Protein AF-0000000072476142 (afdb_homodimer)

Structure (mmCIF, N/CA/C/O backbone):
data_AF-0000000072476142-model_v1
#
loop_
_entity.id
_entity.type
_entity.pdbx_description
1 polymer '3-deoxy-7-phosphoheptulonate synthase'
#
loop_
_atom_site.group_PDB
_atom_site.id
_atom_site.type_symbol
_atom_site.label_atom_id
_atom_site.label_alt_id
_atom_site.label_comp_id
_atom_site.label_asym_id
_atom_site.label_entity_id
_atom_site.label_seq_id
_atom_site.pdbx_PDB_ins_code
_atom_site.Cartn_x
_atom_site.Cartn_y
_atom_site.Cartn_z
_atom_site.occupancy
_atom_site.B_iso_or_equiv
_atom_site.auth_seq_id
_atom_site.auth_comp_id
_atom_site.auth_asym_id
_atom_site.auth_atom_id
_atom_site.pdbx_PDB_model_num
ATOM 1 N N . MET A 1 1 ? 21.031 56.562 -2.588 1 21.11 1 MET A N 1
ATOM 2 C CA . MET A 1 1 ? 21.312 56.844 -3.994 1 21.11 1 MET A CA 1
ATOM 3 C C . MET A 1 1 ? 21.703 55.562 -4.73 1 21.11 1 MET A C 1
ATOM 5 O O . MET A 1 1 ? 22.359 55.625 -5.773 1 21.11 1 MET A O 1
ATOM 9 N N . VAL A 1 2 ? 21.562 54.344 -4.113 1 17.23 2 VAL A N 1
ATOM 10 C CA . VAL A 1 2 ? 22.25 53.094 -4.242 1 17.23 2 VAL A CA 1
ATOM 11 C C . VAL A 1 2 ? 21.984 52.5 -5.625 1 17.23 2 VAL A C 1
ATOM 13 O O . VAL A 1 2 ? 21 52.844 -6.285 1 17.23 2 VAL A O 1
ATOM 16 N N . LYS A 1 3 ? 22.531 51.188 -5.73 1 20.62 3 LYS A N 1
ATOM 17 C CA . LYS A 1 3 ? 23.219 50.406 -6.758 1 20.62 3 LYS A CA 1
ATOM 18 C C . LYS A 1 3 ? 22.266 50.031 -7.895 1 20.62 3 LYS A C 1
ATOM 20 O O . LYS A 1 3 ? 21.203 49.438 -7.656 1 20.62 3 LYS A O 1
ATOM 25 N N . SER A 1 4 ? 22.453 50.562 -9.047 1 17.92 4 SER A N 1
ATOM 26 C CA . SER A 1 4 ? 22.031 50.719 -10.438 1 17.92 4 SER A CA 1
ATOM 27 C C . SER A 1 4 ? 21.797 49.344 -11.094 1 17.92 4 SER A C 1
ATOM 29 O O . SER A 1 4 ? 20.797 49.156 -11.781 1 17.92 4 SER A O 1
ATOM 31 N N . THR A 1 5 ? 22.875 48.5 -11.141 1 20.36 5 THR A N 1
ATOM 32 C CA . THR A 1 5 ? 23.391 48.094 -12.453 1 20.36 5 THR A CA 1
ATOM 33 C C . THR A 1 5 ? 22.703 46.844 -12.938 1 20.36 5 THR A C 1
ATOM 35 O O . THR A 1 5 ? 22.984 45.75 -12.445 1 20.36 5 THR A O 1
ATOM 38 N N . ASN A 1 6 ? 21.375 46.75 -13.195 1 20.69 6 ASN A N 1
ATOM 39 C CA . ASN A 1 6 ? 20.375 45.719 -13.555 1 20.69 6 ASN A CA 1
ATOM 40 C C . ASN A 1 6 ? 20.75 45.031 -14.859 1 20.69 6 ASN A C 1
ATOM 42 O O . ASN A 1 6 ? 20.109 45.25 -15.891 1 20.69 6 ASN A O 1
ATOM 46 N N . GLN A 1 7 ? 22.25 45 -15.18 1 18.7 7 GLN A N 1
ATOM 47 C CA . GLN A 1 7 ? 22.641 44.844 -16.578 1 18.7 7 GLN A CA 1
ATOM 48 C C . GLN A 1 7 ? 21.984 43.625 -17.203 1 18.7 7 GLN A C 1
ATOM 50 O O . GLN A 1 7 ? 21.531 42.719 -16.484 1 18.7 7 GLN A O 1
ATOM 55 N N . SER A 1 8 ? 22.25 43.312 -18.594 1 19.27 8 SER A N 1
ATOM 56 C CA . SER A 1 8 ? 21.797 42.969 -19.953 1 19.27 8 SER A CA 1
ATOM 57 C C . SER A 1 8 ? 21.922 41.5 -20.234 1 19.27 8 SER A C 1
ATOM 59 O O . SER A 1 8 ? 21.812 41.062 -21.375 1 19.27 8 SER A O 1
ATOM 61 N N . LEU A 1 9 ? 22 40.562 -19.172 1 18.92 9 LEU A N 1
ATOM 62 C CA . LEU A 1 9 ? 22.562 39.25 -19.516 1 18.92 9 LEU A CA 1
ATOM 63 C C . LEU A 1 9 ? 21.734 38.562 -20.578 1 18.92 9 LEU A C 1
ATOM 65 O O . LEU A 1 9 ? 20.688 38 -20.281 1 18.92 9 LEU A O 1
ATOM 69 N N . SER A 1 10 ? 21.516 39.281 -21.781 1 17.73 10 SER A N 1
ATOM 70 C CA . SER A 1 10 ? 20.688 38.969 -22.953 1 17.73 10 SER A CA 1
ATOM 71 C C . SER A 1 10 ? 20.922 37.531 -23.422 1 17.73 10 SER A C 1
ATOM 73 O O . SER A 1 10 ? 19.953 36.781 -23.672 1 17.73 10 SER A O 1
ATOM 75 N N . SER A 1 11 ? 22.156 37.188 -23.984 1 17.83 11 SER A N 1
ATOM 76 C CA . SER A 1 11 ? 22.266 36.844 -25.391 1 17.83 11 SER A CA 1
ATOM 77 C C . SER A 1 11 ? 22 35.375 -25.625 1 17.83 11 SER A C 1
ATOM 79 O O . SER A 1 11 ? 21.797 34.938 -26.766 1 17.83 11 SER A O 1
ATOM 81 N N . LEU A 1 12 ? 22.344 34.438 -24.703 1 18.23 12 LEU A N 1
ATOM 82 C CA . LEU A 1 12 ? 23.062 33.281 -25.266 1 18.23 12 LEU A CA 1
ATOM 83 C C . LEU A 1 12 ? 22.094 32.344 -25.984 1 18.23 12 LEU A C 1
ATOM 85 O O . LEU A 1 12 ? 21.812 31.25 -25.484 1 18.23 12 LEU A O 1
ATOM 89 N N . TYR A 1 13 ? 20.875 32.781 -26.438 1 18.17 13 TYR A N 1
ATOM 90 C CA . TYR A 1 13 ? 19.828 31.828 -26.781 1 18.17 13 TYR A CA 1
ATOM 91 C C . TYR A 1 13 ? 20.25 30.953 -27.953 1 18.17 13 TYR A C 1
ATOM 93 O O . TYR A 1 13 ? 19.5 30.062 -28.359 1 18.17 13 TYR A O 1
ATOM 101 N N . SER A 1 14 ? 21.406 31.328 -28.703 1 17.64 14 SER A N 1
ATOM 102 C CA . SER A 1 14 ? 21.234 31.203 -30.141 1 17.64 14 SER A CA 1
ATOM 103 C C . SER A 1 14 ? 21.156 29.734 -30.562 1 17.64 14 SER A C 1
ATOM 105 O O . SER A 1 14 ? 22.062 29.219 -31.203 1 17.64 14 SER A O 1
ATOM 107 N N . LEU A 1 15 ? 21.078 28.703 -29.734 1 17.62 15 LEU A N 1
ATOM 108 C CA . LEU A 1 15 ? 21.547 27.438 -30.266 1 17.62 15 LEU A CA 1
ATOM 109 C C . LEU A 1 15 ? 20.672 26.969 -31.438 1 17.62 15 LEU A C 1
ATOM 111 O O . LEU A 1 15 ? 19.891 26.047 -31.297 1 17.62 15 LEU A O 1
ATOM 115 N N . ALA A 1 16 ? 19.984 27.875 -32.125 1 16.78 16 ALA A N 1
ATOM 116 C CA . ALA A 1 16 ? 18.781 27.5 -32.906 1 16.78 16 ALA A CA 1
ATOM 117 C C . ALA A 1 16 ? 19.109 26.484 -33.969 1 16.78 16 ALA A C 1
ATOM 119 O O . ALA A 1 16 ? 18.359 25.516 -34.156 1 16.78 16 ALA A O 1
ATOM 120 N N . THR A 1 17 ? 20.078 26.797 -34.938 1 16.45 17 THR A N 1
ATOM 121 C CA . THR A 1 17 ? 19.656 26.875 -36.312 1 16.45 17 THR A CA 1
ATOM 122 C C . THR A 1 17 ? 19.484 25.469 -36.906 1 16.45 17 THR A C 1
ATOM 124 O O . THR A 1 17 ? 20 24.5 -36.375 1 16.45 17 THR A O 1
ATOM 127 N N . LEU A 1 18 ? 19.234 25.344 -38.344 1 17.38 18 LEU A N 1
ATOM 128 C CA . LEU A 1 18 ? 18.516 25.047 -39.562 1 17.38 18 LEU A CA 1
ATOM 129 C C . LEU A 1 18 ? 19.188 23.922 -40.344 1 17.38 18 LEU A C 1
ATOM 131 O O . LEU A 1 18 ? 20.188 24.156 -41.031 1 17.38 18 LEU A O 1
ATOM 135 N N . GLY A 1 19 ? 19.828 22.844 -39.688 1 17.11 19 GLY A N 1
ATOM 136 C CA . GLY A 1 19 ? 20.703 22.078 -40.531 1 17.11 19 GLY A CA 1
ATOM 137 C C . GLY A 1 19 ? 20.047 21.641 -41.844 1 17.11 19 GLY A C 1
ATOM 138 O O . GLY A 1 19 ? 18.891 21.188 -41.844 1 17.11 19 GLY A O 1
ATOM 139 N N . SER A 1 20 ? 20.391 22.234 -42.969 1 16.81 20 SER A N 1
ATOM 140 C CA . SER A 1 20 ? 20.109 22.203 -44.406 1 16.81 20 SER A CA 1
ATOM 141 C C . SER A 1 20 ? 20.188 20.781 -44.938 1 16.81 20 SER A C 1
ATOM 143 O O . SER A 1 20 ? 21.156 20.062 -44.688 1 16.81 20 SER A O 1
ATOM 145 N N . THR A 1 21 ? 19.031 20.125 -45.219 1 18.25 21 THR A N 1
ATOM 146 C CA . THR A 1 21 ? 18.578 18.875 -45.844 1 18.25 21 THR A CA 1
ATOM 147 C C . THR A 1 21 ? 19.172 18.719 -47.25 1 18.25 21 THR A C 1
ATOM 149 O O . THR A 1 21 ? 18.438 18.5 -48.219 1 18.25 21 THR A O 1
ATOM 152 N N . THR A 1 22 ? 20.359 19.297 -47.5 1 16.27 22 THR A N 1
ATOM 153 C CA . THR A 1 22 ? 20.578 19.375 -48.969 1 16.27 22 THR A CA 1
ATOM 154 C C . THR A 1 22 ? 20.391 18.016 -49.594 1 16.27 22 THR A C 1
ATOM 156 O O . THR A 1 22 ? 20.484 16.984 -48.938 1 16.27 22 THR A O 1
ATOM 159 N N . HIS A 1 23 ? 20.531 17.984 -51 1 16.94 23 HIS A N 1
ATOM 160 C CA . HIS A 1 23 ? 20.156 17.531 -52.344 1 16.94 23 HIS A CA 1
ATOM 161 C C . HIS A 1 23 ? 20.875 16.234 -52.719 1 16.94 23 HIS A C 1
ATOM 163 O O . HIS A 1 23 ? 22.078 16.25 -52.938 1 16.94 23 HIS A O 1
ATOM 169 N N . LEU A 1 24 ? 20.578 15.18 -51.906 1 16.56 24 LEU A N 1
ATOM 170 C CA . LEU A 1 24 ? 21.125 13.891 -52.312 1 16.56 24 LEU A CA 1
ATOM 171 C C . LEU A 1 24 ? 20.859 13.625 -53.781 1 16.56 24 LEU A C 1
ATOM 173 O O . LEU A 1 24 ? 19.719 13.367 -54.188 1 16.56 24 LEU A O 1
ATOM 177 N N . SER A 1 25 ? 21.578 14.289 -54.625 1 15.26 25 SER A N 1
ATOM 178 C CA . SER A 1 25 ? 21.422 14.297 -56.062 1 15.26 25 SER A CA 1
ATOM 179 C C . SER A 1 25 ? 21.406 12.875 -56.625 1 15.26 25 SER A C 1
ATOM 181 O O . SER A 1 25 ? 21.625 11.914 -55.906 1 15.26 25 SER A O 1
ATOM 183 N N . THR A 1 26 ? 22.266 12.609 -57.594 1 15.45 26 THR A N 1
ATOM 184 C CA . THR A 1 26 ? 22.031 12.445 -59.031 1 15.45 26 THR A CA 1
ATOM 185 C C . THR A 1 26 ? 22.062 10.969 -59.438 1 15.45 26 THR A C 1
ATOM 187 O O . THR A 1 26 ? 21.234 10.516 -60.219 1 15.45 26 THR A O 1
ATOM 190 N N . VAL A 1 27 ? 23.234 10.227 -59.188 1 16.55 27 VAL A N 1
ATOM 191 C CA . VAL A 1 27 ? 23.891 9.688 -60.406 1 16.55 27 VAL A CA 1
ATOM 192 C C . VAL A 1 27 ? 23.219 8.375 -60.812 1 16.55 27 VAL A C 1
ATOM 194 O O . VAL A 1 27 ? 23.141 7.441 -60 1 16.55 27 VAL A O 1
ATOM 197 N N . GLY A 1 28 ? 22.5 8.305 -61.969 1 15.78 28 GLY A N 1
ATOM 198 C CA . GLY A 1 28 ? 21.5 7.59 -62.75 1 15.78 28 GLY A CA 1
ATOM 199 C C . GLY A 1 28 ? 21.969 6.215 -63.188 1 15.78 28 GLY A C 1
ATOM 200 O O . GLY A 1 28 ? 21.156 5.359 -63.531 1 15.78 28 GLY A O 1
ATOM 201 N N . SER A 1 29 ? 23.328 6.027 -63.531 1 16.45 29 SER A N 1
ATOM 202 C CA . SER A 1 29 ? 23.422 5.473 -64.875 1 16.45 29 SER A CA 1
ATOM 203 C C . SER A 1 29 ? 22.922 4.031 -64.938 1 16.45 29 SER A C 1
ATOM 205 O O . SER A 1 29 ? 23.031 3.301 -63.938 1 16.45 29 SER A O 1
ATOM 207 N N . LYS A 1 30 ? 22.172 3.672 -66.125 1 17.33 30 LYS A N 1
ATOM 208 C CA . LYS A 1 30 ? 21.375 2.662 -66.812 1 17.33 30 LYS A CA 1
ATOM 209 C C . LYS A 1 30 ? 22.203 1.416 -67.062 1 17.33 30 LYS A C 1
ATOM 211 O O . LYS A 1 30 ? 22.672 1.229 -68.188 1 17.33 30 LYS A O 1
ATOM 216 N N . LEU A 1 31 ? 23.172 1.104 -66.188 1 16.36 31 LEU A N 1
ATOM 217 C CA . LEU A 1 31 ? 23.984 0.106 -66.875 1 16.36 31 LEU A CA 1
ATOM 218 C C . LEU A 1 31 ? 23.125 -1.038 -67.375 1 16.36 31 LEU A C 1
ATOM 220 O O . LEU A 1 31 ? 22.375 -1.65 -66.625 1 16.36 31 LEU A O 1
ATOM 224 N N . ASP A 1 32 ? 23.172 -1.287 -68.75 1 16.28 32 ASP A N 1
ATOM 225 C CA . ASP A 1 32 ? 22.5 -1.894 -69.875 1 16.28 32 ASP A CA 1
ATOM 226 C C . ASP A 1 32 ? 22.312 -3.393 -69.688 1 16.28 32 ASP A C 1
ATOM 228 O O . ASP A 1 32 ? 22.781 -3.957 -68.688 1 16.28 32 ASP A O 1
ATOM 232 N N . ARG A 1 33 ? 22.859 -4.191 -70.75 1 17.17 33 ARG A N 1
ATOM 233 C CA . ARG A 1 33 ? 22.203 -5.012 -71.75 1 17.17 33 ARG A CA 1
ATOM 234 C C . ARG A 1 33 ? 22.109 -6.465 -71.312 1 17.17 33 ARG A C 1
ATOM 236 O O . ARG A 1 33 ? 21.078 -7.109 -71.5 1 17.17 33 ARG A O 1
ATOM 243 N N . ILE A 1 34 ? 23.312 -7.152 -71 1 18.33 34 ILE A N 1
ATOM 244 C CA . ILE A 1 34 ? 23.562 -8.266 -71.938 1 18.33 34 ILE A CA 1
ATOM 245 C C . ILE A 1 34 ? 22.734 -9.477 -71.5 1 18.33 34 ILE A C 1
ATOM 247 O O . ILE A 1 34 ? 22.609 -9.766 -70.312 1 18.33 34 ILE A O 1
ATOM 251 N N . SER A 1 35 ? 22.234 -10.32 -72.562 1 18.08 35 SER A N 1
ATOM 252 C CA . SER A 1 35 ? 21.156 -11.203 -73 1 18.08 35 SER A CA 1
ATOM 253 C C . SER A 1 35 ? 21.312 -12.594 -72.375 1 18.08 35 SER A C 1
ATOM 255 O O . SER A 1 35 ? 20.391 -13.414 -72.438 1 18.08 35 SER A O 1
ATOM 257 N N . ASP A 1 36 ? 22.531 -13.016 -71.938 1 20.23 36 ASP A N 1
ATOM 258 C CA . ASP A 1 36 ? 22.75 -14.375 -72.375 1 20.23 36 ASP A CA 1
ATOM 259 C C . ASP A 1 36 ? 21.688 -15.336 -71.875 1 20.23 36 ASP A C 1
ATOM 261 O O . ASP A 1 36 ? 21.234 -15.188 -70.75 1 20.23 36 ASP A O 1
ATOM 265 N N . SER A 1 37 ? 21.188 -16.188 -72.75 1 20.22 37 SER A N 1
ATOM 266 C CA . SER A 1 37 ? 20.062 -17.078 -73.062 1 20.22 37 SER A CA 1
ATOM 267 C C . SER A 1 37 ? 20.031 -18.234 -72.062 1 20.22 37 SER A C 1
ATOM 269 O O . SER A 1 37 ? 18.953 -18.688 -71.625 1 20.22 37 SER A O 1
ATOM 271 N N . ASP A 1 38 ? 21.219 -18.875 -71.938 1 20.67 38 ASP A N 1
ATOM 272 C CA . ASP A 1 38 ? 21.109 -20.328 -72.188 1 20.67 38 ASP A CA 1
ATOM 273 C C . ASP A 1 38 ? 20.391 -21.016 -71.062 1 20.67 38 ASP A C 1
ATOM 275 O O . ASP A 1 38 ? 19.625 -21.953 -71.25 1 20.67 38 ASP A O 1
ATOM 279 N N . GLY A 1 39 ? 21.078 -21.016 -69.875 1 21.44 39 GLY A N 1
ATOM 280 C CA . GLY A 1 39 ? 21.234 -22.266 -69.188 1 21.44 39 GLY A CA 1
ATOM 281 C C . GLY A 1 39 ? 20 -22.672 -68.375 1 21.44 39 GLY A C 1
ATOM 282 O O . GLY A 1 39 ? 19.719 -22.094 -67.375 1 21.44 39 GLY A O 1
ATOM 283 N N . GLU A 1 40 ? 18.922 -22.984 -69.188 1 23.48 40 GLU A N 1
ATOM 284 C CA . GLU A 1 40 ? 17.609 -23.25 -68.562 1 23.48 40 GLU A CA 1
ATOM 285 C C . GLU A 1 40 ? 17.672 -24.375 -67.562 1 23.48 40 GLU A C 1
ATOM 287 O O . GLU A 1 40 ? 16.844 -24.438 -66.625 1 23.48 40 GLU A O 1
ATOM 292 N N . GLU A 1 41 ? 18.406 -25.453 -68 1 23.92 41 GLU A N 1
ATOM 293 C CA . GLU A 1 41 ? 17.766 -26.734 -67.75 1 23.92 41 GLU A CA 1
ATOM 294 C C . GLU A 1 41 ? 17.766 -27.062 -66.25 1 23.92 41 GLU A C 1
ATOM 296 O O . GLU A 1 41 ? 17 -27.922 -65.812 1 23.92 41 GLU A O 1
ATOM 301 N N . GLU A 1 42 ? 18.938 -26.719 -65.688 1 23.34 42 GLU A N 1
ATOM 302 C CA . GLU A 1 42 ? 19.297 -27.656 -64.625 1 23.34 42 GLU A CA 1
ATOM 303 C C . GLU A 1 42 ? 18.312 -27.547 -63.438 1 23.34 42 GLU A C 1
ATOM 305 O O . GLU A 1 42 ? 18.391 -28.328 -62.5 1 23.34 42 GLU A O 1
ATOM 310 N N . ASP A 1 43 ? 17.578 -26.438 -63.375 1 23.34 43 ASP A N 1
ATOM 311 C CA . ASP A 1 43 ? 17.281 -26.172 -62 1 23.34 43 ASP A CA 1
ATOM 312 C C . ASP A 1 43 ? 16.156 -27.078 -61.469 1 23.34 43 ASP A C 1
ATOM 314 O O . ASP A 1 43 ? 15.57 -26.828 -60.438 1 23.34 43 ASP A O 1
ATOM 318 N N . ALA A 1 44 ? 15.758 -27.969 -62.375 1 24.8 44 ALA A N 1
ATOM 319 C CA . ALA A 1 44 ? 14.516 -28.609 -61.938 1 24.8 44 ALA A CA 1
ATOM 320 C C . ALA A 1 44 ? 14.719 -29.375 -60.625 1 24.8 44 ALA A C 1
ATOM 322 O O . ALA A 1 44 ? 13.789 -29.484 -59.812 1 24.8 44 ALA A O 1
ATOM 323 N N . TYR A 1 45 ? 15.836 -30.188 -60.656 1 24.45 45 TYR A N 1
ATOM 324 C CA . TYR A 1 45 ? 15.875 -31.297 -59.688 1 24.45 45 TYR A CA 1
ATOM 325 C C . TYR A 1 45 ? 15.867 -30.766 -58.25 1 24.45 45 TYR A C 1
ATOM 327 O O . TYR A 1 45 ? 15.711 -31.547 -57.312 1 24.45 45 TYR A O 1
ATOM 335 N N . GLU A 1 46 ? 16.531 -29.594 -58.094 1 24.42 46 GLU A N 1
ATOM 336 C CA . GLU A 1 46 ? 16.844 -29.312 -56.688 1 24.42 46 GLU A CA 1
ATOM 337 C C . GLU A 1 46 ? 15.586 -29.062 -55.875 1 24.42 46 GLU A C 1
ATOM 339 O O . GLU A 1 46 ? 15.656 -28.703 -54.688 1 24.42 46 GLU A O 1
ATOM 344 N N . GLU A 1 47 ? 14.469 -29.016 -56.438 1 26.97 47 GLU A N 1
ATOM 345 C CA . GLU A 1 47 ? 13.297 -28.641 -55.656 1 26.97 47 GLU A CA 1
ATOM 346 C C . GLU A 1 47 ? 13.008 -29.656 -54.562 1 26.97 47 GLU A C 1
ATOM 348 O O . GLU A 1 47 ? 12.266 -29.375 -53.625 1 26.97 47 GLU A O 1
ATOM 353 N N . LEU A 1 48 ? 13.148 -30.922 -54.844 1 26.12 48 LEU A N 1
ATOM 354 C CA . LEU A 1 48 ? 12.422 -31.922 -54.062 1 26.12 48 LEU A CA 1
ATOM 355 C C . LEU A 1 48 ? 12.891 -31.938 -52.625 1 26.12 48 LEU A C 1
ATOM 357 O O . LEU A 1 48 ? 12.078 -32.125 -51.688 1 26.12 48 LEU A O 1
ATOM 361 N N . LEU A 1 49 ? 14.188 -32.281 -52.375 1 26.77 49 LEU A N 1
ATOM 362 C CA . LEU A 1 49 ? 14.602 -32.844 -51.094 1 26.77 49 LEU A CA 1
ATOM 363 C C . LEU A 1 49 ? 14.57 -31.766 -50 1 26.77 49 LEU A C 1
ATOM 365 O O . LEU A 1 49 ? 14.969 -32.031 -48.844 1 26.77 49 LEU A O 1
ATOM 369 N N . SER A 1 50 ? 14.672 -30.484 -50.344 1 27.59 50 SER A N 1
ATOM 370 C CA . SER A 1 50 ? 14.969 -29.656 -49.188 1 27.59 50 SER A CA 1
ATOM 371 C C . SER A 1 50 ? 13.805 -29.656 -48.188 1 27.59 50 SER A C 1
ATOM 373 O O . SER A 1 50 ? 12.82 -28.938 -48.375 1 27.59 50 SER A O 1
ATOM 375 N N . CYS A 1 51 ? 13.367 -30.766 -47.812 1 29.19 51 CYS A N 1
ATOM 376 C CA . CYS A 1 51 ? 12.438 -30.766 -46.656 1 29.19 51 CYS A CA 1
ATOM 377 C C . CYS A 1 51 ? 12.969 -29.906 -45.531 1 29.19 51 CYS A C 1
ATOM 379 O O . CYS A 1 51 ? 13.93 -30.281 -44.844 1 29.19 51 CYS A O 1
ATOM 381 N N . ASP A 1 52 ? 13.055 -28.641 -45.719 1 30 52 ASP A N 1
ATOM 382 C CA . ASP A 1 52 ? 13.367 -27.797 -44.562 1 30 52 ASP A CA 1
ATOM 383 C C . ASP A 1 52 ? 12.555 -28.219 -43.344 1 30 52 ASP A C 1
ATOM 385 O O . ASP A 1 52 ? 11.32 -28.125 -43.344 1 30 52 ASP A O 1
ATOM 389 N N . GLU A 1 53 ? 12.797 -29.266 -42.719 1 27.39 53 GLU A N 1
ATOM 390 C CA . GLU A 1 53 ? 12.305 -29.391 -41.344 1 27.39 53 GLU A CA 1
ATOM 391 C C . GLU A 1 53 ? 12.352 -28.062 -40.625 1 27.39 53 GLU A C 1
ATOM 393 O O . GLU A 1 53 ? 13.438 -27.562 -40.281 1 27.39 53 GLU A O 1
ATOM 398 N N . ALA A 1 54 ? 11.531 -27.188 -40.875 1 33.06 54 ALA A N 1
ATOM 399 C CA . ALA A 1 54 ? 11.281 -26.078 -39.969 1 33.06 54 ALA A CA 1
ATOM 400 C C . ALA A 1 54 ? 11.414 -26.531 -38.531 1 33.06 54 ALA A C 1
ATOM 402 O O . ALA A 1 54 ? 10.57 -27.281 -38.031 1 33.06 54 ALA A O 1
ATOM 403 N N . GLU A 1 55 ? 12.586 -26.969 -38.125 1 30.61 55 GLU A N 1
ATOM 404 C CA . GLU A 1 55 ? 12.734 -26.984 -36.688 1 30.61 55 GLU A CA 1
ATOM 405 C C . GLU A 1 55 ? 11.891 -25.906 -36.031 1 30.61 55 GLU A C 1
ATOM 407 O O . GLU A 1 55 ? 12.062 -24.719 -36.312 1 30.61 55 GLU A O 1
ATOM 412 N N . GLU A 1 56 ? 10.688 -26.078 -35.875 1 33.25 56 GLU A N 1
ATOM 413 C CA . GLU A 1 56 ? 9.969 -25.188 -34.969 1 33.25 56 GLU A CA 1
ATOM 414 C C . GLU A 1 56 ? 10.867 -24.734 -33.812 1 33.25 56 GLU A C 1
ATOM 416 O O . GLU A 1 56 ? 11.258 -25.531 -32.969 1 33.25 56 GLU A O 1
ATOM 421 N N . GLU A 1 57 ? 11.891 -24.016 -34.094 1 34.5 57 GLU A N 1
ATOM 422 C CA . GLU A 1 57 ? 12.562 -23.328 -32.969 1 34.5 57 GLU A CA 1
ATOM 423 C C . GLU A 1 57 ? 11.609 -23.078 -31.828 1 34.5 57 GLU A C 1
ATOM 425 O O . GLU A 1 57 ? 10.609 -22.375 -31.984 1 34.5 57 GLU A O 1
ATOM 430 N N . GLU A 1 58 ? 11.234 -23.953 -31.047 1 36.41 58 GLU A N 1
ATOM 431 C CA . GLU A 1 58 ? 10.594 -23.688 -29.766 1 36.41 58 GLU A CA 1
ATOM 432 C C . GLU A 1 58 ? 10.969 -22.312 -29.234 1 36.41 58 GLU A C 1
ATOM 434 O O . GLU A 1 58 ? 12.141 -22.031 -28.969 1 36.41 58 GLU A O 1
ATOM 439 N N . GLU A 1 59 ? 10.492 -21.281 -29.812 1 41.78 59 GLU A N 1
ATOM 440 C CA . GLU A 1 59 ? 10.695 -19.922 -29.312 1 41.78 59 GLU A CA 1
ATOM 441 C C . GLU A 1 59 ? 10.875 -19.922 -27.797 1 41.78 59 GLU A C 1
ATOM 443 O O . GLU A 1 59 ? 10 -20.375 -27.047 1 41.78 59 GLU A O 1
ATOM 448 N N . GLN A 1 60 ? 12.078 -20.203 -27.359 1 46.62 60 GLN A N 1
ATOM 449 C CA . GLN A 1 60 ? 12.445 -20.031 -25.953 1 46.62 60 GLN A CA 1
ATOM 450 C C . GLN A 1 60 ? 11.734 -18.828 -25.344 1 46.62 60 GLN A C 1
ATOM 452 O O . GLN A 1 60 ? 11.805 -17.719 -25.875 1 46.62 60 GLN A O 1
ATOM 457 N N . TYR A 1 61 ? 10.703 -19.016 -24.641 1 49.53 61 TYR A N 1
ATOM 458 C CA . TYR A 1 61 ? 10.031 -17.953 -23.906 1 49.53 61 TYR A CA 1
ATOM 459 C C . TYR A 1 61 ? 11.047 -17.047 -23.219 1 49.53 61 TYR A C 1
ATOM 461 O O . TYR A 1 61 ? 11.914 -17.516 -22.484 1 49.53 61 TYR A O 1
ATOM 469 N N . GLN A 1 62 ? 11.336 -15.844 -23.859 1 57.19 62 GLN A N 1
ATOM 470 C CA . GLN A 1 62 ? 12.086 -14.852 -23.109 1 57.19 62 GLN A CA 1
ATOM 471 C C . GLN A 1 62 ? 11.164 -14.008 -22.234 1 57.19 62 GLN A C 1
ATOM 473 O O . GLN A 1 62 ? 10.266 -13.328 -22.75 1 57.19 62 GLN A O 1
ATOM 478 N N . PRO A 1 63 ? 11.188 -14.195 -20.953 1 60.56 63 PRO A N 1
ATOM 479 C CA . PRO A 1 63 ? 10.328 -13.359 -20.109 1 60.56 63 PRO A CA 1
ATOM 480 C C . PRO A 1 63 ? 10.508 -11.867 -20.391 1 60.56 63 PRO A C 1
ATOM 482 O O . PRO A 1 63 ? 11.633 -11.406 -20.594 1 60.56 63 PRO A O 1
ATOM 485 N N . PRO A 1 64 ? 9.406 -11.195 -20.703 1 63.91 64 PRO A N 1
ATOM 486 C CA . PRO A 1 64 ? 9.523 -9.75 -20.891 1 63.91 64 PRO A CA 1
ATOM 487 C C . PRO A 1 64 ? 10.172 -9.047 -19.703 1 63.91 64 PRO A C 1
ATOM 489 O O . PRO A 1 64 ? 9.984 -9.469 -18.562 1 63.91 64 PRO A O 1
ATOM 492 N N . ILE A 1 65 ? 11.219 -8.32 -20.031 1 70 65 ILE A N 1
ATOM 493 C CA . ILE A 1 65 ? 11.789 -7.453 -19 1 70 65 ILE A CA 1
ATOM 494 C C . ILE A 1 65 ? 10.875 -6.258 -18.766 1 70 65 ILE A C 1
ATOM 496 O O . ILE A 1 65 ? 10.688 -5.422 -19.641 1 70 65 ILE A O 1
ATOM 500 N N . ARG A 1 66 ? 10.234 -6.316 -17.609 1 79.56 66 ARG A N 1
ATOM 501 C CA . ARG A 1 66 ? 9.195 -5.32 -17.391 1 79.56 66 ARG A CA 1
ATOM 502 C C . ARG A 1 66 ? 9.672 -4.23 -16.438 1 79.56 66 ARG A C 1
ATOM 504 O O . ARG A 1 66 ? 9 -3.209 -16.266 1 79.56 66 ARG A O 1
ATOM 511 N N . PHE A 1 67 ? 10.75 -4.492 -15.703 1 75.19 67 PHE A N 1
ATOM 512 C CA . PHE A 1 67 ? 11.375 -3.482 -14.859 1 75.19 67 PHE A CA 1
ATOM 513 C C . PHE A 1 67 ? 12.594 -2.881 -15.547 1 75.19 67 PHE A C 1
ATOM 515 O O . PHE A 1 67 ? 13.414 -3.607 -16.125 1 75.19 67 PHE A O 1
ATOM 522 N N . SER A 1 68 ? 12.641 -1.641 -15.578 1 73.44 68 SER A N 1
ATOM 523 C CA . SER A 1 68 ? 13.82 -1.024 -16.172 1 73.44 68 SER A CA 1
ATOM 524 C C . SER A 1 68 ? 15.094 -1.481 -15.469 1 73.44 68 SER A C 1
ATOM 526 O O . SER A 1 68 ? 15.141 -1.552 -14.242 1 73.44 68 SER A O 1
ATOM 528 N N . GLY A 1 69 ? 15.93 -2.09 -16.172 1 71.75 69 GLY A N 1
ATOM 529 C CA . GLY A 1 69 ? 17.219 -2.469 -15.594 1 71.75 69 GLY A CA 1
ATOM 530 C C . GLY A 1 69 ? 17.984 -1.293 -15.023 1 71.75 69 GLY A C 1
ATOM 531 O O . GLY A 1 69 ? 18.609 -1.412 -13.969 1 71.75 69 GLY A O 1
ATOM 532 N N . GLU A 1 70 ? 17.828 -0.085 -15.648 1 79.19 70 GLU A N 1
ATOM 533 C CA . GLU A 1 70 ? 18.484 1.145 -15.211 1 79.19 70 GLU A CA 1
ATOM 534 C C . GLU A 1 70 ? 17.469 2.158 -14.695 1 79.19 70 GLU A C 1
ATOM 536 O O . GLU A 1 70 ? 16.359 2.246 -15.203 1 79.19 70 GLU A O 1
ATOM 541 N N . PRO A 1 71 ? 17.984 2.857 -13.664 1 81.56 71 PRO A N 1
ATOM 542 C CA . PRO A 1 71 ? 17.094 3.902 -13.164 1 81.56 71 PRO A CA 1
ATOM 543 C C . PRO A 1 71 ? 16.766 4.957 -14.219 1 81.56 71 PRO A C 1
ATOM 545 O O . PRO A 1 71 ? 17.609 5.266 -15.07 1 81.56 71 PRO A O 1
ATOM 548 N N . LEU A 1 72 ? 15.586 5.398 -14.211 1 76 72 LEU A N 1
ATOM 549 C CA . LEU A 1 72 ? 15.211 6.52 -15.062 1 76 72 LEU A CA 1
ATOM 550 C C . LEU A 1 72 ? 15.828 7.82 -14.555 1 76 72 LEU A C 1
ATOM 552 O O . LEU A 1 72 ? 16.281 8.648 -15.344 1 76 72 LEU A O 1
ATOM 556 N N . ILE A 1 73 ? 15.781 7.938 -13.266 1 77.94 73 ILE A N 1
ATOM 557 C CA . ILE A 1 73 ? 16.359 9.094 -12.586 1 77.94 73 ILE A CA 1
ATOM 558 C C . ILE A 1 73 ? 17.062 8.641 -11.312 1 77.94 73 ILE A C 1
ATOM 560 O O . ILE A 1 73 ? 16.5 7.91 -10.508 1 77.94 73 ILE A O 1
ATOM 564 N N . HIS A 1 74 ? 18.266 9.102 -11.32 1 81.19 74 HIS A N 1
ATOM 565 C CA . HIS A 1 74 ? 18.984 8.891 -10.062 1 81.19 74 HIS A CA 1
ATOM 566 C C . HIS A 1 74 ? 18.531 9.883 -9 1 81.19 74 HIS A C 1
ATOM 568 O O . HIS A 1 74 ? 18.359 11.07 -9.281 1 81.19 74 HIS A O 1
ATOM 574 N N . VAL A 1 75 ? 18.281 9.32 -7.84 1 85.19 75 VAL A N 1
ATOM 575 C CA . VAL A 1 75 ? 17.844 10.164 -6.727 1 85.19 75 VAL A CA 1
ATOM 576 C C . VAL A 1 75 ? 18.906 10.172 -5.633 1 85.19 75 VAL A C 1
ATOM 578 O O . VAL A 1 75 ? 19.422 9.117 -5.246 1 85.19 75 VAL A O 1
ATOM 581 N N . PRO A 1 76 ? 19.297 11.406 -5.254 1 89.44 76 PRO A N 1
ATOM 582 C CA . PRO A 1 76 ? 20.266 11.438 -4.164 1 89.44 76 PRO A CA 1
ATOM 583 C C . PRO A 1 76 ? 19.734 10.828 -2.871 1 89.44 76 PRO A C 1
ATOM 585 O O . PRO A 1 76 ? 18.516 10.695 -2.703 1 89.44 76 PRO A O 1
ATOM 588 N N . ALA A 1 77 ? 20.656 10.469 -1.984 1 91.75 77 ALA A N 1
ATOM 589 C CA . ALA A 1 77 ? 20.25 9.977 -0.666 1 91.75 77 ALA A CA 1
ATOM 590 C C . ALA A 1 77 ? 19.5 11.047 0.11 1 91.75 77 ALA A C 1
ATOM 592 O O . ALA A 1 77 ? 19.75 12.242 -0.062 1 91.75 77 ALA A O 1
ATOM 593 N N . PRO A 1 78 ? 18.609 10.602 0.98 1 92.5 78 PRO A N 1
ATOM 594 C CA . PRO A 1 78 ? 17.812 11.57 1.75 1 92.5 78 PRO A CA 1
ATOM 595 C C . PRO A 1 78 ? 18.688 12.562 2.516 1 92.5 78 PRO A C 1
ATOM 597 O O . PRO A 1 78 ? 18.422 13.773 2.473 1 92.5 78 PRO A O 1
ATOM 600 N N . ASP A 1 79 ? 19.734 12.141 3.121 1 93.38 79 ASP A N 1
ATOM 601 C CA . ASP A 1 79 ? 20.594 13.016 3.91 1 93.38 79 ASP A CA 1
ATOM 602 C C . ASP A 1 79 ? 21.297 14.039 3.023 1 93.38 79 ASP A C 1
ATOM 604 O O . ASP A 1 79 ? 21.469 15.195 3.416 1 93.38 79 ASP A O 1
ATOM 608 N N . LEU A 1 80 ? 21.766 13.539 1.925 1 94.19 80 LEU A N 1
ATOM 609 C CA . LEU A 1 80 ? 22.422 14.453 0.998 1 94.19 80 LEU A CA 1
ATOM 610 C C . LEU A 1 80 ? 21.484 15.586 0.601 1 94.19 80 LEU A C 1
ATOM 612 O O . LEU A 1 80 ? 21.891 16.75 0.559 1 94.19 80 LEU A O 1
ATOM 616 N N . MET A 1 81 ? 20.234 15.281 0.39 1 94.06 81 MET A N 1
ATOM 617 C CA . MET A 1 81 ? 19.25 16.281 -0.012 1 94.06 81 MET A CA 1
ATOM 618 C C . MET A 1 81 ? 18.891 17.203 1.156 1 94.06 81 MET A C 1
ATOM 620 O O . MET A 1 81 ? 18.938 18.422 1.026 1 94.06 81 MET A O 1
ATOM 624 N N . GLN A 1 82 ? 18.625 16.688 2.318 1 94.44 82 GLN A N 1
ATOM 625 C CA . GLN A 1 82 ? 18.094 17.422 3.457 1 94.44 82 GLN A CA 1
ATOM 626 C C . GLN A 1 82 ? 19.188 18.266 4.117 1 94.44 82 GLN A C 1
ATOM 628 O O . GLN A 1 82 ? 18.906 19.359 4.629 1 94.44 82 GLN A O 1
ATOM 633 N N . LYS A 1 83 ? 20.406 17.797 4.098 1 93.94 83 LYS A N 1
ATOM 634 C CA . LYS A 1 83 ? 21.438 18.438 4.898 1 93.94 83 LYS A CA 1
ATOM 635 C C . LYS A 1 83 ? 22.359 19.297 4.027 1 93.94 83 LYS A C 1
ATOM 637 O O . LYS A 1 83 ? 22.906 20.281 4.488 1 93.94 83 LYS A O 1
ATOM 642 N N . TYR A 1 84 ? 22.5 18.922 2.711 1 93.81 84 TYR A N 1
ATOM 643 C CA . TYR A 1 84 ? 23.531 19.578 1.934 1 93.81 84 TYR A CA 1
ATOM 644 C C . TYR A 1 84 ? 22.953 20.266 0.704 1 93.81 84 TYR A C 1
ATOM 646 O O . TYR A 1 84 ? 23.312 21.391 0.379 1 93.81 84 TYR A O 1
ATOM 654 N N . MET A 1 85 ? 22.062 19.672 0.038 1 94.5 85 MET A N 1
ATOM 655 C CA . MET A 1 85 ? 21.547 20.234 -1.21 1 94.5 85 MET A CA 1
ATOM 656 C C . MET A 1 85 ? 20.5 21.297 -0.936 1 94.5 85 MET A C 1
ATOM 658 O O . MET A 1 85 ? 20.594 22.422 -1.45 1 94.5 85 MET A O 1
ATOM 662 N N . LEU A 1 86 ? 19.469 20.906 -0.171 1 96 86 LEU A N 1
ATOM 663 C CA . LEU A 1 86 ? 18.344 21.781 0.146 1 96 86 LEU A CA 1
ATOM 664 C C . LEU A 1 86 ? 17.984 21.703 1.626 1 96 86 LEU A C 1
ATOM 666 O O . LEU A 1 86 ? 16.891 21.281 1.978 1 96 86 LEU A O 1
ATOM 670 N N . PRO A 1 87 ? 18.891 22.219 2.449 1 96.38 87 PRO A N 1
ATOM 671 C CA . PRO A 1 87 ? 18.672 22.109 3.895 1 96.38 87 PRO A CA 1
ATOM 672 C C . PRO A 1 87 ? 17.609 23.094 4.402 1 96.38 87 PRO A C 1
ATOM 674 O O . PRO A 1 87 ? 17.406 24.141 3.803 1 96.38 87 PRO A O 1
ATOM 677 N N . ILE A 1 88 ? 16.953 22.688 5.422 1 96.19 88 ILE A N 1
ATOM 678 C CA . ILE A 1 88 ? 16.078 23.594 6.16 1 96.19 88 ILE A CA 1
ATOM 679 C C . ILE A 1 88 ? 16.906 24.5 7.07 1 96.19 88 ILE A C 1
ATOM 681 O O . ILE A 1 88 ? 17.906 24.047 7.648 1 96.19 88 ILE A O 1
ATOM 685 N N . ASP A 1 89 ? 16.531 25.719 7.207 1 94.62 89 ASP A N 1
ATOM 686 C CA . ASP A 1 89 ? 17.25 26.578 8.141 1 94.62 89 ASP A CA 1
ATOM 687 C C . ASP A 1 89 ? 16.703 26.422 9.562 1 94.62 89 ASP A C 1
ATOM 689 O O . ASP A 1 89 ? 15.602 25.906 9.75 1 94.62 89 ASP A O 1
ATOM 693 N N . ALA A 1 90 ? 17.484 26.938 10.508 1 94.75 90 ALA A N 1
ATOM 694 C CA . ALA A 1 90 ? 17.188 26.719 11.922 1 94.75 90 ALA A CA 1
ATOM 695 C C . ALA A 1 90 ? 15.883 27.391 12.32 1 94.75 90 ALA A C 1
ATOM 697 O O . ALA A 1 90 ? 15.109 26.828 13.109 1 94.75 90 ALA A O 1
ATOM 698 N N . LYS A 1 91 ? 15.711 28.5 11.812 1 97.25 91 LYS A N 1
ATOM 699 C CA . LYS A 1 91 ? 14.5 29.234 12.148 1 97.25 91 LYS A CA 1
ATOM 700 C C . LYS A 1 91 ? 13.258 28.484 11.672 1 97.25 91 LYS A C 1
ATOM 702 O O . LYS A 1 91 ? 12.297 28.312 12.43 1 97.25 91 LYS A O 1
ATOM 707 N N . LEU A 1 92 ? 13.266 28.109 10.445 1 97.44 92 LEU A N 1
ATOM 708 C CA . LEU A 1 92 ? 12.133 27.375 9.883 1 97.44 92 LEU A CA 1
ATOM 709 C C . LEU A 1 92 ? 11.93 26.047 10.609 1 97.44 92 LEU A C 1
ATOM 711 O O . LEU A 1 92 ? 10.789 25.656 10.875 1 97.44 92 LEU A O 1
ATOM 715 N N . ALA A 1 93 ? 13.008 25.344 10.898 1 96.38 93 ALA A N 1
ATOM 716 C CA . ALA A 1 93 ? 12.922 24.094 11.625 1 96.38 93 ALA A CA 1
ATOM 717 C C . ALA A 1 93 ? 12.211 24.281 12.961 1 96.38 93 ALA A C 1
ATOM 719 O O . ALA A 1 93 ? 11.367 23.453 13.344 1 96.38 93 ALA A O 1
ATOM 720 N N . GLU A 1 94 ? 12.523 25.312 13.617 1 96.44 94 GLU A N 1
ATOM 721 C CA . GLU A 1 94 ? 11.891 25.625 14.898 1 96.44 94 GLU A CA 1
ATOM 722 C C . GLU A 1 94 ? 10.406 25.938 14.719 1 96.44 94 GLU A C 1
ATOM 724 O O . GLU A 1 94 ? 9.578 25.5 15.516 1 96.44 94 GLU A O 1
ATOM 729 N N . GLU A 1 95 ? 10.141 26.672 13.742 1 97 95 GLU A N 1
ATOM 730 C CA . GLU A 1 95 ? 8.742 27 13.453 1 97 95 GLU A CA 1
ATOM 731 C C . GLU A 1 95 ? 7.926 25.75 13.172 1 97 95 GLU A C 1
ATOM 733 O O . GLU A 1 95 ? 6.805 25.609 13.672 1 97 95 GLU A O 1
ATOM 738 N N . ILE A 1 96 ? 8.484 24.875 12.43 1 97.38 96 ILE A N 1
ATOM 739 C CA . ILE A 1 96 ? 7.805 23.641 12.078 1 97.38 96 ILE A CA 1
ATOM 740 C C . ILE A 1 96 ? 7.586 22.797 13.336 1 97.38 96 ILE A C 1
ATOM 742 O O . ILE A 1 96 ? 6.512 22.219 13.523 1 97.38 96 ILE A O 1
ATOM 746 N N . LEU A 1 97 ? 8.562 22.75 14.148 1 96.19 97 LEU A N 1
ATOM 747 C CA . LEU A 1 97 ? 8.422 22 15.398 1 96.19 97 LEU A CA 1
ATOM 748 C C . LEU A 1 97 ? 7.297 22.578 16.25 1 96.19 97 LEU A C 1
ATOM 750 O O . LEU A 1 97 ? 6.52 21.828 16.844 1 96.19 97 LEU A O 1
ATOM 754 N N . ASN A 1 98 ? 7.266 23.828 16.297 1 96.5 98 ASN A N 1
ATOM 755 C CA . ASN A 1 98 ? 6.191 24.484 17.031 1 96.5 98 ASN A CA 1
ATOM 756 C C . ASN A 1 98 ? 4.824 24.156 16.438 1 96.5 98 ASN A C 1
ATOM 758 O O . ASN A 1 98 ? 3.865 23.906 17.172 1 96.5 98 ASN A O 1
ATOM 762 N N . HIS A 1 99 ? 4.77 24.188 15.164 1 96.81 99 HIS A N 1
ATOM 763 C CA . HIS A 1 99 ? 3.527 23.828 14.492 1 96.81 99 HIS A CA 1
ATOM 764 C C . HIS A 1 99 ? 3.121 22.391 14.812 1 96.81 99 HIS A C 1
ATOM 766 O O . HIS A 1 99 ? 1.95 22.125 15.102 1 96.81 99 HIS A O 1
ATOM 772 N N . ARG A 1 100 ? 4.082 21.469 14.789 1 96.69 100 ARG A N 1
ATOM 773 C CA . ARG A 1 100 ? 3.822 20.062 15.109 1 96.69 100 ARG A CA 1
ATOM 774 C C . ARG A 1 100 ? 3.271 19.906 16.516 1 96.69 100 ARG A C 1
ATOM 776 O O . ARG A 1 100 ? 2.35 19.125 16.75 1 96.69 100 ARG A O 1
ATOM 783 N N . HIS A 1 101 ? 3.768 20.703 17.359 1 95.75 101 HIS A N 1
ATOM 784 C CA . HIS A 1 101 ? 3.291 20.672 18.734 1 95.75 101 HIS A CA 1
ATOM 785 C C . HIS A 1 101 ? 1.847 21.156 18.828 1 95.75 101 HIS A C 1
ATOM 787 O O . HIS A 1 101 ? 1.031 20.547 19.531 1 95.75 101 HIS A O 1
ATOM 793 N N . ARG A 1 102 ? 1.582 22.188 18.172 1 96.25 102 ARG A N 1
ATOM 794 C CA . ARG A 1 102 ? 0.23 22.734 18.188 1 96.25 102 ARG A CA 1
ATOM 795 C C . ARG A 1 102 ? -0.771 21.734 17.594 1 96.25 102 ARG A C 1
ATOM 797 O O . ARG A 1 102 ? -1.879 21.594 18.125 1 96.25 102 ARG A O 1
ATOM 804 N N . VAL A 1 103 ? -0.353 21.109 16.578 1 96.94 103 VAL A N 1
ATOM 805 C CA . VAL A 1 103 ? -1.221 20.109 15.969 1 96.94 103 VAL A CA 1
ATOM 806 C C . VAL A 1 103 ? -1.445 18.953 16.938 1 96.94 103 VAL A C 1
ATOM 808 O O . VAL A 1 103 ? -2.578 18.5 17.125 1 96.94 103 VAL A O 1
ATOM 811 N N . SER A 1 104 ? -0.392 18.469 17.516 1 95.75 104 SER A N 1
ATOM 812 C CA . SER A 1 104 ? -0.489 17.391 18.484 1 95.75 104 SER A CA 1
ATOM 813 C C . SER A 1 104 ? -1.4 17.781 19.656 1 95.75 104 SER A C 1
ATOM 815 O O . SER A 1 104 ? -2.268 17.016 20.047 1 95.75 104 SER A O 1
ATOM 817 N N . ASP A 1 105 ? -1.202 18.984 20.125 1 95.19 105 ASP A N 1
ATOM 818 C CA . ASP A 1 105 ? -2.039 19.484 21.219 1 95.19 105 ASP A CA 1
ATOM 819 C C . ASP A 1 105 ? -3.518 19.438 20.844 1 95.19 105 ASP A C 1
ATOM 821 O O . ASP A 1 105 ? -4.355 18.969 21.609 1 95.19 105 ASP A O 1
ATOM 825 N N . ARG A 1 106 ? -3.775 19.906 19.719 1 95.56 106 ARG A N 1
ATOM 826 C CA . ARG A 1 106 ? -5.168 19.984 19.281 1 95.56 106 ARG A CA 1
ATOM 827 C C . ARG A 1 106 ? -5.777 18.609 19.109 1 95.56 106 ARG A C 1
ATOM 829 O O . ARG A 1 106 ? -6.934 18.375 19.484 1 95.56 106 ARG A O 1
ATOM 836 N N . ILE A 1 107 ? -5.051 17.703 18.547 1 94.44 107 ILE A N 1
ATOM 837 C CA . ILE A 1 107 ? -5.523 16.328 18.359 1 94.44 107 ILE A CA 1
ATOM 838 C C . ILE A 1 107 ? -5.844 15.695 19.703 1 94.44 107 ILE A C 1
ATOM 840 O O . ILE A 1 107 ? -6.715 14.828 19.812 1 94.44 107 ILE A O 1
ATOM 844 N N . HIS A 1 108 ? -5.199 16.188 20.688 1 92.44 108 HIS A N 1
ATOM 845 C CA . HIS A 1 108 ? -5.434 15.664 22.031 1 92.44 108 HIS A CA 1
ATOM 846 C C . HIS A 1 108 ? -6.371 16.578 22.828 1 92.44 108 HIS A C 1
ATOM 848 O O . HIS A 1 108 ? -6.441 16.484 24.047 1 92.44 108 HIS A O 1
ATOM 854 N N . GLY A 1 109 ? -6.938 17.469 22.172 1 91.06 109 GLY A N 1
ATOM 855 C CA . GLY A 1 109 ? -8.055 18.188 22.766 1 91.06 109 GLY A CA 1
ATOM 856 C C . GLY A 1 109 ? -7.672 19.547 23.281 1 91.06 109 GLY A C 1
ATOM 857 O O . GLY A 1 109 ? -8.453 20.188 23.984 1 91.06 109 GLY A O 1
ATOM 858 N N . LYS A 1 110 ? -6.508 20.031 22.984 1 92.81 110 LYS A N 1
ATOM 859 C CA . LYS A 1 110 ? -6.031 21.344 23.438 1 92.81 110 LYS A CA 1
ATOM 860 C C . LYS A 1 110 ? -5.617 22.219 22.266 1 92.81 110 LYS A C 1
ATOM 862 O O . LYS A 1 110 ? -5.242 21.703 21.203 1 92.81 110 LYS A O 1
ATOM 867 N N . GLY A 1 111 ? -5.793 23.484 22.484 1 93.12 111 GLY A N 1
ATOM 868 C CA . GLY A 1 111 ? -5.246 24.406 21.516 1 93.12 111 GLY A CA 1
ATOM 869 C C . GLY A 1 111 ? -6.266 24.875 20.484 1 93.12 111 GLY A C 1
ATOM 870 O O . GLY A 1 111 ? -7.465 24.641 20.656 1 93.12 111 GLY A O 1
ATOM 871 N N . ASP A 1 112 ? -5.75 25.484 19.453 1 95.5 112 ASP A N 1
ATOM 872 C CA . ASP A 1 112 ? -6.566 26.125 18.422 1 95.5 112 ASP A CA 1
ATOM 873 C C . ASP A 1 112 ? -7.133 25.109 17.438 1 95.5 112 ASP A C 1
ATOM 875 O O . ASP A 1 112 ? -6.523 24.062 17.203 1 95.5 112 ASP A O 1
ATOM 879 N N . LEU A 1 113 ? -8.297 25.422 16.891 1 97.12 113 LEU A N 1
ATOM 880 C CA . LEU A 1 113 ? -8.891 24.594 15.852 1 97.12 113 LEU A CA 1
ATOM 881 C C . LEU A 1 113 ? -8.031 24.578 14.594 1 97.12 113 LEU A C 1
ATOM 883 O O . LEU A 1 113 ? -7.555 25.625 14.156 1 97.12 113 LEU A O 1
ATOM 887 N N . LEU A 1 114 ? -7.793 23.391 14.055 1 98 114 LEU A N 1
ATOM 888 C CA . LEU A 1 114 ? -7.027 23.266 12.82 1 98 114 LEU A CA 1
ATOM 889 C C . LEU A 1 114 ? -7.922 23.484 11.602 1 98 114 LEU A C 1
ATOM 891 O O . LEU A 1 114 ? -9 22.875 11.508 1 98 114 LEU A O 1
ATOM 895 N N . VAL A 1 115 ? -7.535 24.328 10.703 1 98.06 115 VAL A N 1
ATOM 896 C CA . VAL A 1 115 ? -8.227 24.5 9.43 1 98.06 115 VAL A CA 1
ATOM 897 C C . VAL A 1 115 ? -7.25 24.281 8.273 1 98.06 115 VAL A C 1
ATOM 899 O O . VAL A 1 115 ? -6.34 25.094 8.062 1 98.06 115 VAL A O 1
ATOM 902 N N . VAL A 1 116 ? -7.438 23.188 7.547 1 97.81 116 VAL A N 1
ATOM 903 C CA . VAL A 1 116 ? -6.582 22.797 6.43 1 97.81 116 VAL A CA 1
ATOM 904 C C . VAL A 1 116 ? -7.219 23.25 5.117 1 97.81 116 VAL A C 1
ATOM 906 O O . VAL A 1 116 ? -8.328 22.844 4.781 1 97.81 116 VAL A O 1
ATOM 909 N N . VAL A 1 117 ? -6.492 24.109 4.445 1 96.5 117 VAL A N 1
ATOM 910 C CA . VAL A 1 117 ? -6.996 24.656 3.195 1 96.5 117 VAL A CA 1
ATOM 911 C C . VAL A 1 117 ? -6.023 24.344 2.061 1 96.5 117 VAL A C 1
ATOM 913 O O . VAL A 1 117 ? -4.809 24.297 2.268 1 96.5 117 VAL A O 1
ATOM 916 N N . GLY A 1 118 ? -6.5 24.172 0.898 1 94.19 118 GLY A N 1
ATOM 917 C CA . GLY A 1 118 ? -5.668 23.969 -0.278 1 94.19 118 GLY A CA 1
ATOM 918 C C . GLY A 1 118 ? -6.41 23.312 -1.425 1 94.19 118 GLY A C 1
ATOM 919 O O . GLY A 1 118 ? -7.543 22.859 -1.26 1 94.19 118 GLY A O 1
ATOM 920 N N . PRO A 1 119 ? -5.762 23.25 -2.518 1 90 119 PRO A N 1
ATOM 921 C CA . PRO A 1 119 ? -6.398 22.609 -3.672 1 90 119 PRO A CA 1
ATOM 922 C C . PRO A 1 119 ? -6.496 21.094 -3.525 1 90 119 PRO A C 1
ATOM 924 O O . PRO A 1 119 ? -5.789 20.5 -2.707 1 90 119 PRO A O 1
ATOM 927 N N . ARG A 1 120 ? -7.402 20.562 -4.301 1 84 120 ARG A N 1
ATOM 928 C CA . ARG A 1 120 ? -7.52 19.109 -4.305 1 84 120 ARG A CA 1
ATOM 929 C C . ARG A 1 120 ? -6.203 18.453 -4.711 1 84 120 ARG A C 1
ATOM 931 O O . ARG A 1 120 ? -5.82 17.422 -4.156 1 84 120 ARG A O 1
ATOM 938 N N . ARG A 1 121 ? -5.629 19.078 -5.719 1 83.44 121 ARG A N 1
ATOM 939 C CA . ARG A 1 121 ? -4.324 18.656 -6.215 1 83.44 121 ARG A CA 1
ATOM 940 C C . ARG A 1 121 ? -3.496 19.859 -6.664 1 83.44 121 ARG A C 1
ATOM 942 O O . ARG A 1 121 ? -4.031 20.812 -7.227 1 83.44 121 ARG A O 1
ATOM 949 N N . ILE A 1 122 ? -2.264 19.734 -6.355 1 85.12 122 ILE A N 1
ATOM 950 C CA . ILE A 1 122 ? -1.343 20.75 -6.855 1 85.12 122 ILE A CA 1
ATOM 951 C C . ILE A 1 122 ? -0.904 20.391 -8.273 1 85.12 122 ILE A C 1
ATOM 953 O O . ILE A 1 122 ? -0.302 19.344 -8.5 1 85.12 122 ILE A O 1
ATOM 957 N N . ARG A 1 123 ? -1.136 21.188 -9.164 1 78.19 123 ARG A N 1
ATOM 958 C CA . ARG A 1 123 ? -0.854 20.922 -10.57 1 78.19 123 ARG A CA 1
ATOM 959 C C . ARG A 1 123 ? 0.48 21.531 -10.984 1 78.19 123 ARG A C 1
ATOM 961 O O . ARG A 1 123 ? 1.173 20.984 -11.852 1 78.19 123 ARG A O 1
ATOM 968 N N . ASP A 1 124 ? 0.688 22.734 -10.438 1 81.19 124 ASP A N 1
ATOM 969 C CA . ASP A 1 124 ? 1.946 23.391 -10.758 1 81.19 124 ASP A CA 1
ATOM 970 C C . ASP A 1 124 ? 2.428 24.25 -9.594 1 81.19 124 ASP A C 1
ATOM 972 O O . ASP A 1 124 ? 1.645 24.594 -8.703 1 81.19 124 ASP A O 1
ATOM 976 N N . PRO A 1 125 ? 3.74 24.578 -9.656 1 86.44 125 PRO A N 1
ATOM 977 C CA . PRO A 1 125 ? 4.332 25.344 -8.547 1 86.44 125 PRO A CA 1
ATOM 978 C C . PRO A 1 125 ? 3.703 26.719 -8.375 1 86.44 125 PRO A C 1
ATOM 980 O O . PRO A 1 125 ? 3.645 27.234 -7.254 1 86.44 125 PRO A O 1
ATOM 983 N N . TYR A 1 126 ? 3.262 27.297 -9.422 1 86.25 126 TYR A N 1
ATOM 984 C CA . TYR A 1 126 ? 2.67 28.625 -9.328 1 86.25 126 TYR A CA 1
ATOM 985 C C . TYR A 1 126 ? 1.367 28.594 -8.539 1 86.25 126 TYR A C 1
ATOM 987 O O . TYR A 1 126 ? 1.15 29.422 -7.652 1 86.25 126 TYR A O 1
ATOM 995 N N . GLN A 1 127 ? 0.581 27.625 -8.883 1 87.38 127 GLN A N 1
ATOM 996 C CA . GLN A 1 127 ? -0.667 27.438 -8.148 1 87.38 127 GLN A CA 1
ATOM 997 C C . GLN A 1 127 ? -0.404 27.234 -6.656 1 87.38 127 GLN A C 1
ATOM 999 O O . GLN A 1 127 ? -1.088 27.812 -5.812 1 87.38 127 GLN A O 1
ATOM 1004 N N . ALA A 1 128 ? 0.553 26.484 -6.371 1 90.88 128 ALA A N 1
ATOM 1005 C CA . ALA A 1 128 ? 0.901 26.172 -4.988 1 90.88 128 ALA A CA 1
ATOM 1006 C C . ALA A 1 128 ? 1.382 27.422 -4.25 1 90.88 128 ALA A C 1
ATOM 1008 O O . ALA A 1 128 ? 0.975 27.672 -3.113 1 90.88 128 ALA A O 1
ATOM 1009 N N . GLN A 1 129 ? 2.141 28.188 -4.906 1 92.38 129 GLN A N 1
ATOM 1010 C CA . GLN A 1 129 ? 2.676 29.406 -4.309 1 92.38 129 GLN A CA 1
ATOM 1011 C C . GLN A 1 129 ? 1.57 30.422 -4.062 1 92.38 129 GLN A C 1
ATOM 1013 O O . GLN A 1 129 ? 1.54 31.078 -3.012 1 92.38 129 GLN A O 1
ATOM 1018 N N . GLU A 1 130 ? 0.772 30.531 -4.957 1 91.69 130 GLU A N 1
ATOM 1019 C CA . GLU A 1 130 ? -0.335 31.484 -4.793 1 91.69 130 GLU A CA 1
ATOM 1020 C C . GLU A 1 130 ? -1.214 31.094 -3.607 1 91.69 130 GLU A C 1
ATOM 1022 O O . GLU A 1 130 ? -1.609 31.953 -2.818 1 91.69 130 GLU A O 1
ATOM 1027 N N . CYS A 1 131 ? -1.453 29.891 -3.49 1 93.94 131 CYS A N 1
ATOM 1028 C CA . CYS A 1 131 ? -2.258 29.406 -2.369 1 93.94 131 CYS A CA 1
ATOM 1029 C C . CYS A 1 131 ? -1.549 29.672 -1.043 1 93.94 131 CYS A C 1
ATOM 1031 O O . CYS A 1 131 ? -2.17 30.125 -0.081 1 93.94 131 CYS A O 1
ATOM 1033 N N . SER A 1 132 ? -0.27 29.438 -1.05 1 95.88 132 SER A N 1
ATOM 1034 C CA . SER A 1 132 ? 0.502 29.578 0.18 1 95.88 132 SER A CA 1
ATOM 1035 C C . SER A 1 132 ? 0.581 31.047 0.614 1 95.88 132 SER A C 1
ATOM 1037 O O . SER A 1 132 ? 0.796 31.328 1.792 1 95.88 132 SER A O 1
ATOM 1039 N N . ARG A 1 133 ? 0.365 31.953 -0.307 1 96.06 133 ARG A N 1
ATOM 1040 C CA . ARG A 1 133 ? 0.337 33.375 0.015 1 96.06 133 ARG A CA 1
ATOM 1041 C C . ARG A 1 133 ? -1.058 33.812 0.453 1 96.06 133 ARG A C 1
ATOM 1043 O O . ARG A 1 133 ? -1.201 34.719 1.288 1 96.06 133 ARG A O 1
ATOM 1050 N N . TRP A 1 134 ? -2.023 33.188 -0.053 1 95.62 134 TRP A N 1
ATOM 1051 C CA . TRP A 1 134 ? -3.416 33.531 0.165 1 95.62 134 TRP A CA 1
ATOM 1052 C C . TRP A 1 134 ? -3.904 33.062 1.526 1 95.62 134 TRP A C 1
ATOM 1054 O O . TRP A 1 134 ? -4.559 33.812 2.26 1 95.62 134 TRP A O 1
ATOM 1064 N N . ILE A 1 135 ? -3.596 31.906 1.933 1 97.19 135 ILE A N 1
ATOM 1065 C CA . ILE A 1 135 ? -4.176 31.234 3.09 1 97.19 135 ILE A CA 1
ATOM 1066 C C . ILE A 1 135 ? -3.857 32.031 4.359 1 97.19 135 ILE A C 1
ATOM 1068 O O . ILE A 1 135 ? -4.742 32.281 5.18 1 97.19 135 ILE A O 1
ATOM 1072 N N . PRO A 1 136 ? -2.637 32.531 4.5 1 97.06 136 PRO A N 1
ATOM 1073 C CA . PRO A 1 136 ? -2.326 33.281 5.73 1 97.06 136 PRO A CA 1
ATOM 1074 C C . PRO A 1 136 ? -3.131 34.562 5.867 1 97.06 136 PRO A C 1
ATOM 1076 O O . PRO A 1 136 ? -3.258 35.094 6.969 1 97.06 136 PRO A O 1
ATOM 1079 N N . THR A 1 137 ? -3.65 35.031 4.812 1 96.25 137 THR A N 1
ATOM 1080 C CA . THR A 1 137 ? -4.402 36.281 4.855 1 96.25 137 THR A CA 1
ATOM 1081 C C . THR A 1 137 ? -5.727 36.062 5.59 1 96.25 137 THR A C 1
ATOM 1083 O O . THR A 1 137 ? -6.375 37.062 5.973 1 96.25 137 THR A O 1
ATOM 1086 N N . MET A 1 138 ? -6.098 34.844 5.875 1 96.31 138 MET A N 1
ATOM 1087 C CA . MET A 1 138 ? -7.363 34.531 6.539 1 96.31 138 MET A CA 1
ATOM 1088 C C . MET A 1 138 ? -7.16 34.312 8.031 1 96.31 138 MET A C 1
ATOM 1090 O O . MET A 1 138 ? -8.047 33.812 8.719 1 96.31 138 MET A O 1
ATOM 1094 N N . ALA A 1 139 ? -6.062 34.625 8.547 1 95.38 139 ALA A N 1
ATOM 1095 C CA . ALA A 1 139 ? -5.715 34.344 9.938 1 95.38 139 ALA A CA 1
ATOM 1096 C C . ALA A 1 139 ? -6.742 34.938 10.898 1 95.38 139 ALA A C 1
ATOM 1098 O O . ALA A 1 139 ? -7.219 36.031 10.703 1 95.38 139 ALA A O 1
ATOM 1099 N N . CYS A 1 140 ? -7.125 34.094 11.828 1 93.88 140 CYS A N 1
ATOM 1100 C CA . CYS A 1 140 ? -8.047 34.469 12.891 1 93.88 140 CYS A CA 1
ATOM 1101 C C . CYS A 1 140 ? -7.602 33.906 14.227 1 93.88 140 CYS A C 1
ATOM 1103 O O . CYS A 1 140 ? -6.836 32.938 14.273 1 93.88 140 CYS A O 1
ATOM 1105 N N . GLU A 1 141 ? -8.109 34.531 15.242 1 94.06 141 GLU A N 1
ATOM 1106 C CA . GLU A 1 141 ? -7.816 34.031 16.578 1 94.06 141 GLU A CA 1
ATOM 1107 C C . GLU A 1 141 ? -8.406 32.625 16.781 1 94.06 141 GLU A C 1
ATOM 1109 O O . GLU A 1 141 ? -9.445 32.312 16.203 1 94.06 141 GLU A O 1
ATOM 1114 N N . ASN A 1 142 ? -7.73 31.781 17.453 1 94.38 142 ASN A N 1
ATOM 1115 C CA . ASN A 1 142 ? -8.164 30.453 17.875 1 94.38 142 ASN A CA 1
ATOM 1116 C C . ASN A 1 142 ? -8.164 29.469 16.719 1 94.38 142 ASN A C 1
ATOM 1118 O O . ASN A 1 142 ? -8.734 28.375 16.828 1 94.38 142 ASN A O 1
ATOM 1122 N N . ILE A 1 143 ? -7.617 29.891 15.586 1 97.12 143 ILE A N 1
ATOM 1123 C CA . ILE A 1 143 ? -7.535 29.031 14.414 1 97.12 143 ILE A CA 1
ATOM 1124 C C . ILE A 1 143 ? -6.074 28.844 14.008 1 97.12 143 ILE A C 1
ATOM 1126 O O . ILE A 1 143 ? -5.305 29.812 13.992 1 97.12 143 ILE A O 1
ATOM 1130 N N . GLN A 1 144 ? -5.703 27.703 13.805 1 97.5 144 GLN A N 1
ATOM 1131 C CA . GLN A 1 144 ? -4.434 27.391 13.148 1 97.5 144 GLN A CA 1
ATOM 1132 C C . GLN A 1 144 ? -4.648 26.969 11.703 1 97.5 144 GLN A C 1
ATOM 1134 O O . GLN A 1 144 ? -5.184 25.891 11.43 1 97.5 144 GLN A O 1
ATOM 1139 N N . LEU A 1 145 ? -4.223 27.812 10.789 1 98.19 145 LEU A N 1
ATOM 1140 C CA . LEU A 1 145 ? -4.355 27.531 9.359 1 98.19 145 LEU A CA 1
ATOM 1141 C C . LEU A 1 145 ? -3.197 26.672 8.867 1 98.19 145 LEU A C 1
ATOM 1143 O O . LEU A 1 145 ? -2.049 26.875 9.266 1 98.19 145 LEU A O 1
ATOM 1147 N N . CYS A 1 146 ? -3.51 25.672 8.055 1 98.31 146 CYS A N 1
ATOM 1148 C CA . CYS A 1 146 ? -2.551 24.812 7.375 1 98.31 146 CYS A CA 1
ATOM 1149 C C . CYS A 1 146 ? -2.891 24.672 5.895 1 98.31 146 CYS A C 1
ATOM 1151 O O . CYS A 1 146 ? -4.035 24.891 5.496 1 98.31 146 CYS A O 1
ATOM 1153 N N . MET A 1 147 ? -1.871 24.328 5.141 1 97.75 147 MET A N 1
ATOM 1154 C CA . MET A 1 147 ? -2.111 24.125 3.715 1 97.75 147 MET A CA 1
ATOM 1155 C C . MET A 1 147 ? -1.937 22.656 3.336 1 97.75 147 MET A C 1
ATOM 1157 O O . MET A 1 147 ? -0.905 22.062 3.637 1 97.75 147 MET A O 1
ATOM 1161 N N . ARG A 1 148 ? -2.859 22.141 2.684 1 95.25 148 ARG A N 1
ATOM 1162 C CA . ARG A 1 148 ? -2.719 20.797 2.148 1 95.25 148 ARG A CA 1
ATOM 1163 C C . ARG A 1 148 ? -1.867 20.797 0.883 1 95.25 148 ARG A C 1
ATOM 1165 O O . ARG A 1 148 ? -1.985 21.688 0.048 1 95.25 148 ARG A O 1
ATOM 1172 N N . THR A 1 149 ? -0.926 19.812 0.77 1 92.31 149 THR A N 1
ATOM 1173 C CA . THR A 1 149 ? -0.018 19.719 -0.368 1 92.31 149 THR A CA 1
ATOM 1174 C C . THR A 1 149 ? -0.143 18.359 -1.053 1 92.31 149 THR A C 1
ATOM 1176 O O . THR A 1 149 ? 0.631 17.438 -0.771 1 92.31 149 THR A O 1
ATOM 1179 N N . ASN A 1 150 ? -1.038 18.188 -1.929 1 85.44 150 ASN A N 1
ATOM 1180 C CA . ASN A 1 150 ? -1.222 16.969 -2.705 1 85.44 150 ASN A CA 1
ATOM 1181 C C . ASN A 1 150 ? -0.616 17.094 -4.102 1 85.44 150 ASN A C 1
ATOM 1183 O O . ASN A 1 150 ? -1.217 17.688 -4.992 1 85.44 150 ASN A O 1
ATOM 1187 N N . PHE A 1 151 ? 0.607 16.484 -4.168 1 75.31 151 PHE A N 1
ATOM 1188 C CA . PHE A 1 151 ? 1.324 16.547 -5.434 1 75.31 151 PHE A CA 1
ATOM 1189 C C . PHE A 1 151 ? 0.944 15.383 -6.336 1 75.31 151 PHE A C 1
ATOM 1191 O O . PHE A 1 151 ? 1.585 15.148 -7.363 1 75.31 151 PHE A O 1
ATOM 1198 N N . SER A 1 152 ? -0.087 14.547 -6.09 1 58.47 152 SER A N 1
ATOM 1199 C CA . SER A 1 152 ? -0.424 13.289 -6.75 1 58.47 152 SER A CA 1
ATOM 1200 C C . SER A 1 152 ? -0.136 13.359 -8.25 1 58.47 152 SER A C 1
ATOM 1202 O O . SER A 1 152 ? -0.434 14.367 -8.898 1 58.47 152 SER A O 1
ATOM 1204 N N . SER A 1 153 ? 0.807 12.492 -8.711 1 48.97 153 SER A N 1
ATOM 1205 C CA . SER A 1 153 ? 1.407 12.172 -10 1 48.97 153 SER A CA 1
ATOM 1206 C C . SER A 1 153 ? 0.348 11.75 -11.016 1 48.97 153 SER A C 1
ATOM 1208 O O . SER A 1 153 ? 0.649 11.57 -12.195 1 48.97 153 SER A O 1
ATOM 1210 N N . LYS A 1 154 ? -0.826 11.062 -10.625 1 45.91 154 LYS A N 1
ATOM 1211 C CA . LYS A 1 154 ? -1.612 10.273 -11.57 1 45.91 154 LYS A CA 1
ATOM 1212 C C . LYS A 1 154 ? -2.047 11.125 -12.766 1 45.91 154 LYS A C 1
ATOM 1214 O O . LYS A 1 154 ? -3.018 10.789 -13.445 1 45.91 154 LYS A O 1
ATOM 1219 N N . TYR A 1 155 ? -1.725 12.367 -12.992 1 35.19 155 TYR A N 1
ATOM 1220 C CA . TYR A 1 155 ? -2.457 12.898 -14.141 1 35.19 155 TYR A CA 1
ATOM 1221 C C . TYR A 1 155 ? -2.197 12.055 -15.383 1 35.19 155 TYR A C 1
ATOM 1223 O O . TYR A 1 155 ? -1.075 11.594 -15.609 1 35.19 155 TYR A O 1
ATOM 1231 N N . ASN A 1 156 ? -3.139 11.625 -15.984 1 32.47 156 ASN A N 1
ATOM 1232 C CA . ASN A 1 156 ? -3.383 11.148 -17.344 1 32.47 156 ASN A CA 1
ATOM 1233 C C . ASN A 1 156 ? -2.553 11.914 -18.375 1 32.47 156 ASN A C 1
ATOM 1235 O O . ASN A 1 156 ? -2.711 13.125 -18.516 1 32.47 156 ASN A O 1
ATOM 1239 N N . GLY A 1 157 ? -1.559 11.422 -19.125 1 33.47 157 GLY A N 1
ATOM 1240 C CA . GLY A 1 157 ? -0.907 11.688 -20.406 1 33.47 157 GLY A CA 1
ATOM 1241 C C . GLY A 1 157 ? 0.164 12.758 -20.312 1 33.47 157 GLY A C 1
ATOM 1242 O O . GLY A 1 157 ? 1.232 12.625 -20.906 1 33.47 157 GLY A O 1
ATOM 1243 N N . THR A 1 158 ? -0.281 14.188 -20.359 1 30.86 158 THR A N 1
ATOM 1244 C CA . THR A 1 158 ? 0.74 15.203 -20.578 1 30.86 158 THR A CA 1
ATOM 1245 C C . THR A 1 158 ? 1.73 15.242 -19.422 1 30.86 158 THR A C 1
ATOM 1247 O O . THR A 1 158 ? 2.945 15.242 -19.641 1 30.86 158 THR A O 1
ATOM 1250 N N . SER A 1 159 ? 1.698 16.391 -18.438 1 32.59 159 SER A N 1
ATOM 1251 C CA . SER A 1 159 ? 2.678 16.922 -17.5 1 32.59 159 SER A CA 1
ATOM 1252 C C . SER A 1 159 ? 2.998 15.906 -16.406 1 32.59 159 SER A C 1
ATOM 1254 O O . SER A 1 159 ? 2.117 15.508 -15.641 1 32.59 159 SER A O 1
ATOM 1256 N N . ALA A 1 160 ? 3.912 15.086 -16.484 1 37.44 160 ALA A N 1
ATOM 1257 C CA . ALA A 1 160 ? 5.141 14.516 -15.945 1 37.44 160 ALA A CA 1
ATOM 1258 C C . ALA A 1 160 ? 5.715 15.398 -14.844 1 37.44 160 ALA A C 1
ATOM 1260 O O . ALA A 1 160 ? 6.824 15.156 -14.359 1 37.44 160 ALA A O 1
ATOM 1261 N N . SER A 1 161 ? 5.465 16.562 -14.734 1 39.16 161 SER A N 1
ATOM 1262 C CA . SER A 1 161 ? 6.418 17.469 -14.117 1 39.16 161 SER A CA 1
ATOM 1263 C C . SER A 1 161 ? 6.719 17.078 -12.68 1 39.16 161 SER A C 1
ATOM 1265 O O . SER A 1 161 ? 7.801 17.359 -12.164 1 39.16 161 SER A O 1
ATOM 1267 N N . PHE A 1 162 ? 5.648 17.094 -11.812 1 42.75 162 PHE A N 1
ATOM 1268 C CA . PHE A 1 162 ? 6.199 16.688 -10.523 1 42.75 162 PHE A CA 1
ATOM 1269 C C . PHE A 1 162 ? 6.594 15.219 -10.547 1 42.75 162 PHE A C 1
ATOM 1271 O O . PHE A 1 162 ? 5.953 14.391 -9.898 1 42.75 162 PHE A O 1
ATOM 1278 N N . GLU A 1 163 ? 6.926 14.68 -11.789 1 44.31 163 GLU A N 1
ATOM 1279 C CA . GLU A 1 163 ? 7.41 13.336 -12.086 1 44.31 163 GLU A CA 1
ATOM 1280 C C . GLU A 1 163 ? 8.312 12.82 -10.969 1 44.31 163 GLU A C 1
ATOM 1282 O O . GLU A 1 163 ? 9.086 13.586 -10.383 1 44.31 163 GLU A O 1
ATOM 1287 N N . VAL A 1 164 ? 8.156 11.734 -10.508 1 45.44 164 VAL A N 1
ATOM 1288 C CA . VAL A 1 164 ? 9 10.875 -9.688 1 45.44 164 VAL A CA 1
ATOM 1289 C C . VAL A 1 164 ? 10.438 10.938 -10.172 1 45.44 164 VAL A C 1
ATOM 1291 O O . VAL A 1 164 ? 10.695 10.938 -11.383 1 45.44 164 VAL A O 1
ATOM 1294 N N . GLY A 1 165 ? 11.398 11.57 -9.477 1 47.28 165 GLY A N 1
ATOM 1295 C CA . GLY A 1 165 ? 12.844 11.719 -9.539 1 47.28 165 GLY A CA 1
ATOM 1296 C C . GLY A 1 165 ? 13.297 13.156 -9.711 1 47.28 165 GLY A C 1
ATOM 1297 O O . GLY A 1 165 ? 13.93 13.727 -8.82 1 47.28 165 GLY A O 1
ATOM 1298 N N . HIS A 1 166 ? 13.156 13.664 -11.047 1 49.47 166 HIS A N 1
ATOM 1299 C CA . HIS A 1 166 ? 13.555 15.047 -11.234 1 49.47 166 HIS A CA 1
ATOM 1300 C C . HIS A 1 166 ? 12.719 15.992 -10.375 1 49.47 166 HIS A C 1
ATOM 1302 O O . HIS A 1 166 ? 13.117 17.125 -10.117 1 49.47 166 HIS A O 1
ATOM 1308 N N . GLY A 1 167 ? 11.875 15.359 -9.703 1 73.5 167 GLY A N 1
ATOM 1309 C CA . GLY A 1 167 ? 10.82 16.125 -9.07 1 73.5 167 GLY A CA 1
ATOM 1310 C C . GLY A 1 167 ? 11.008 16.297 -7.578 1 73.5 167 GLY A C 1
ATOM 1311 O O . GLY A 1 167 ? 10.484 17.234 -6.98 1 73.5 167 GLY A O 1
ATOM 1312 N N . LEU A 1 168 ? 12.125 15.539 -7.109 1 83.12 168 LEU A N 1
ATOM 1313 C CA . LEU A 1 168 ? 12.188 15.602 -5.652 1 83.12 168 LEU A CA 1
ATOM 1314 C C . LEU A 1 168 ? 12.844 16.891 -5.191 1 83.12 168 LEU A C 1
ATOM 1316 O O . LEU A 1 168 ? 12.312 17.594 -4.332 1 83.12 168 LEU A O 1
ATOM 1320 N N . PRO A 1 169 ? 14.008 17.266 -5.887 1 87.38 169 PRO A N 1
ATOM 1321 C CA . PRO A 1 169 ? 14.617 18.531 -5.449 1 87.38 169 PRO A CA 1
ATOM 1322 C C . PRO A 1 169 ? 13.711 19.734 -5.68 1 87.38 169 PRO A C 1
ATOM 1324 O O . PRO A 1 169 ? 13.609 20.609 -4.812 1 87.38 169 PRO A O 1
ATOM 1327 N N . SER A 1 170 ? 13.117 19.75 -6.789 1 87.06 170 SER A N 1
ATOM 1328 C CA . SER A 1 170 ? 12.227 20.859 -7.094 1 87.06 170 SER A CA 1
ATOM 1329 C C . SER A 1 170 ? 11.031 20.891 -6.148 1 87.06 170 SER A C 1
ATOM 1331 O O . SER A 1 170 ? 10.594 21.953 -5.715 1 87.06 170 SER A O 1
ATOM 1333 N N . THR A 1 171 ? 10.531 19.75 -5.883 1 89.06 171 THR A N 1
ATOM 1334 C CA . THR A 1 171 ? 9.414 19.672 -4.949 1 89.06 171 THR A CA 1
ATOM 1335 C C . THR A 1 171 ? 9.836 20.125 -3.557 1 89.06 171 THR A C 1
ATOM 1337 O O . THR A 1 171 ? 9.102 20.875 -2.896 1 89.06 171 THR A O 1
ATOM 1340 N N . ARG A 1 172 ? 10.992 19.672 -3.148 1 92.62 172 ARG A N 1
ATOM 1341 C CA . ARG A 1 172 ? 11.477 20.078 -1.831 1 92.62 172 ARG A CA 1
ATOM 1342 C C . ARG A 1 172 ? 11.695 21.578 -1.765 1 92.62 172 ARG A C 1
ATOM 1344 O O . ARG A 1 172 ? 11.344 22.219 -0.769 1 92.62 172 ARG A O 1
ATOM 1351 N N . GLU A 1 173 ? 12.258 22.125 -2.811 1 92.94 173 GLU A N 1
ATOM 1352 C CA . GLU A 1 173 ? 12.461 23.578 -2.854 1 92.94 173 GLU A CA 1
ATOM 1353 C C . GLU A 1 173 ? 11.133 24.312 -2.709 1 92.94 173 GLU A C 1
ATOM 1355 O O . GLU A 1 173 ? 11.031 25.266 -1.94 1 92.94 173 GLU A O 1
ATOM 1360 N N . LEU A 1 174 ? 10.195 23.891 -3.396 1 93.06 174 LEU A N 1
ATOM 1361 C CA . LEU A 1 174 ? 8.867 24.484 -3.338 1 93.06 174 LEU A CA 1
ATOM 1362 C C . LEU A 1 174 ? 8.273 24.359 -1.937 1 93.06 174 LEU A C 1
ATOM 1364 O O . LEU A 1 174 ? 7.734 25.328 -1.398 1 93.06 174 LEU A O 1
ATOM 1368 N N . LEU A 1 175 ? 8.391 23.219 -1.357 1 95.88 175 LEU A N 1
ATOM 1369 C CA . LEU A 1 175 ? 7.852 22.969 -0.026 1 95.88 175 LEU A CA 1
ATOM 1370 C C . LEU A 1 175 ? 8.531 23.844 1.015 1 95.88 175 LEU A C 1
ATOM 1372 O O . LEU A 1 175 ? 7.879 24.359 1.92 1 95.88 175 LEU A O 1
ATOM 1376 N N . LEU A 1 176 ? 9.836 23.984 0.883 1 96.88 176 LEU A N 1
ATOM 1377 C CA . LEU A 1 176 ? 10.57 24.828 1.814 1 96.88 176 LEU A CA 1
ATOM 1378 C C . LEU A 1 176 ? 10.094 26.281 1.734 1 96.88 176 LEU A C 1
ATOM 1380 O O . LEU A 1 176 ? 9.898 26.938 2.762 1 96.88 176 LEU A O 1
ATOM 1384 N N . GLU A 1 177 ? 9.875 26.703 0.604 1 96 177 GLU A N 1
ATOM 1385 C CA . GLU A 1 177 ? 9.383 28.062 0.416 1 96 177 GLU A CA 1
ATOM 1386 C C . GLU A 1 177 ? 8 28.234 1.028 1 96 177 GLU A C 1
ATOM 1388 O O . GLU A 1 177 ? 7.75 29.203 1.749 1 96 177 GLU A O 1
ATOM 1393 N N . MET A 1 178 ? 7.195 27.344 0.784 1 97.06 178 MET A N 1
ATOM 1394 C CA . MET A 1 178 ? 5.828 27.453 1.284 1 97.06 178 MET A CA 1
ATOM 1395 C C . MET A 1 178 ? 5.789 27.281 2.799 1 97.06 178 MET A C 1
ATOM 1397 O O . MET A 1 178 ? 5.008 27.938 3.482 1 97.06 178 MET A O 1
ATOM 1401 N N . ALA A 1 179 ? 6.641 26.438 3.303 1 98.06 179 ALA A N 1
ATOM 1402 C CA . ALA A 1 179 ? 6.672 26.172 4.734 1 98.06 179 ALA A CA 1
ATOM 1403 C C . ALA A 1 179 ? 7.074 27.406 5.527 1 98.06 179 ALA A C 1
ATOM 1405 O O . ALA A 1 179 ? 6.758 27.531 6.715 1 98.06 179 ALA A O 1
ATOM 1406 N N . SER A 1 180 ? 7.75 28.281 4.895 1 97.38 180 SER A N 1
ATOM 1407 C CA . SER A 1 180 ? 8.148 29.531 5.555 1 97.38 180 SER A CA 1
ATOM 1408 C C . SER A 1 180 ? 6.961 30.453 5.762 1 97.38 180 SER A C 1
ATOM 1410 O O . SER A 1 180 ? 7.031 31.391 6.551 1 97.38 180 SER A O 1
ATOM 1412 N N . ARG A 1 181 ? 5.848 30.156 5.156 1 97.12 181 ARG A N 1
ATOM 1413 C CA . ARG A 1 181 ? 4.691 31.047 5.23 1 97.12 181 ARG A CA 1
ATOM 1414 C C . ARG A 1 181 ? 3.621 30.469 6.152 1 97.12 181 ARG A C 1
ATOM 1416 O O . ARG A 1 181 ? 2.877 31.219 6.789 1 97.12 181 ARG A O 1
ATOM 1423 N N . LEU A 1 182 ? 3.5 29.219 6.16 1 97.62 182 LEU A N 1
ATOM 1424 C CA . LEU A 1 182 ? 2.463 28.578 6.953 1 97.62 182 LEU A CA 1
ATOM 1425 C C . LEU A 1 182 ? 2.746 27.078 7.098 1 97.62 182 LEU A C 1
ATOM 1427 O O . LEU A 1 182 ? 3.5 26.5 6.309 1 97.62 182 LEU A O 1
ATOM 1431 N N . PRO A 1 183 ? 2.158 26.375 8.117 1 98.31 183 PRO A N 1
ATOM 1432 C CA . PRO A 1 183 ? 2.34 24.922 8.25 1 98.31 183 PRO A CA 1
ATOM 1433 C C . PRO A 1 183 ? 1.764 24.156 7.066 1 98.31 183 PRO A C 1
ATOM 1435 O O . PRO A 1 183 ? 0.693 24.5 6.559 1 98.31 183 PRO A O 1
ATOM 1438 N N . LEU A 1 184 ? 2.498 23.109 6.645 1 98.12 184 LEU A N 1
ATOM 1439 C CA . LEU A 1 184 ? 2.092 22.312 5.496 1 98.12 184 LEU A CA 1
ATOM 1440 C C . LEU A 1 184 ? 1.616 20.922 5.938 1 98.12 184 LEU A C 1
ATOM 1442 O O . LEU A 1 184 ? 2.16 20.359 6.887 1 98.12 184 LEU A O 1
ATOM 1446 N N . VAL A 1 185 ? 0.572 20.438 5.227 1 97.62 185 VAL A N 1
ATOM 1447 C CA . VAL A 1 185 ? 0.041 19.094 5.406 1 97.62 185 VAL A CA 1
ATOM 1448 C C . VAL A 1 185 ? 0.44 18.219 4.223 1 97.62 185 VAL A C 1
ATOM 1450 O O . VAL A 1 185 ? 0.071 18.5 3.08 1 97.62 185 VAL A O 1
ATOM 1453 N N . GLY A 1 186 ? 1.228 17.172 4.512 1 94.19 186 GLY A N 1
ATOM 1454 C CA . GLY A 1 186 ? 1.661 16.281 3.459 1 94.19 186 GLY A CA 1
ATOM 1455 C C . GLY A 1 186 ? 0.684 15.141 3.203 1 94.19 186 GLY A C 1
ATOM 1456 O O . GLY A 1 186 ? -0.307 15 3.922 1 94.19 186 GLY A O 1
ATOM 1457 N N . GLN A 1 187 ? 0.956 14.383 2.148 1 90.38 187 GLN A N 1
ATOM 1458 C CA . GLN A 1 187 ? 0.263 13.141 1.838 1 90.38 187 GLN A CA 1
ATOM 1459 C C . GLN A 1 187 ? 1.205 11.945 1.946 1 90.38 187 GLN A C 1
ATOM 1461 O O . GLN A 1 187 ? 2.256 11.914 1.304 1 90.38 187 GLN A O 1
ATOM 1466 N N . THR A 1 188 ? 0.793 11.047 2.76 1 88.94 188 THR A N 1
ATOM 1467 C CA . THR A 1 188 ? 1.601 9.836 2.906 1 88.94 188 THR A CA 1
ATOM 1468 C C . THR A 1 188 ? 1.163 8.773 1.907 1 88.94 188 THR A C 1
ATOM 1470 O O . THR A 1 188 ? 0.389 7.875 2.25 1 88.94 188 THR A O 1
ATOM 1473 N N . GLN A 1 189 ? 1.626 8.914 0.733 1 80.5 189 GLN A N 1
ATOM 1474 C CA . GLN A 1 189 ? 1.254 7.996 -0.335 1 80.5 189 GLN A CA 1
ATOM 1475 C C . GLN A 1 189 ? 2.414 7.07 -0.69 1 80.5 189 GLN A C 1
ATOM 1477 O O . GLN A 1 189 ? 2.221 5.863 -0.859 1 80.5 189 GLN A O 1
ATOM 1482 N N . ASP A 1 190 ? 3.527 7.719 -0.835 1 79.12 190 ASP A N 1
ATOM 1483 C CA . ASP A 1 190 ? 4.742 6.984 -1.185 1 79.12 190 ASP A CA 1
ATOM 1484 C C . ASP A 1 190 ? 5.539 6.617 0.065 1 79.12 190 ASP A C 1
ATOM 1486 O O . ASP A 1 190 ? 5.504 7.336 1.063 1 79.12 190 ASP A O 1
ATOM 1490 N N . LEU A 1 191 ? 6.168 5.461 -0.001 1 83.75 191 LEU A N 1
ATOM 1491 C CA . LEU A 1 191 ? 6.82 4.922 1.187 1 83.75 191 LEU A CA 1
ATOM 1492 C C . LEU A 1 191 ? 8.273 5.375 1.255 1 83.75 191 LEU A C 1
ATOM 1494 O O . LEU A 1 191 ? 8.922 5.254 2.301 1 83.75 191 LEU A O 1
ATOM 1498 N N . LEU A 1 192 ? 8.75 5.984 0.177 1 87.62 192 LEU A N 1
ATOM 1499 C CA . LEU A 1 192 ? 10.156 6.352 0.145 1 87.62 192 LEU A CA 1
ATOM 1500 C C . LEU A 1 192 ? 10.328 7.867 0.154 1 87.62 192 LEU A C 1
ATOM 1502 O O . LEU A 1 192 ? 11.242 8.391 0.8 1 87.62 192 LEU A O 1
ATOM 1506 N N . SER A 1 193 ? 9.43 8.555 -0.398 1 85.31 193 SER A N 1
ATOM 1507 C CA . SER A 1 193 ? 9.586 10 -0.554 1 85.31 193 SER A CA 1
ATOM 1508 C C . SER A 1 193 ? 9.484 10.719 0.789 1 85.31 193 SER A C 1
ATOM 1510 O O . SER A 1 193 ? 9.992 11.828 0.947 1 85.31 193 SER A O 1
ATOM 1512 N N . HIS A 1 194 ? 8.828 10.078 1.682 1 86.06 194 HIS A N 1
ATOM 1513 C CA . HIS A 1 194 ? 8.664 10.68 3 1 86.06 194 HIS A CA 1
ATOM 1514 C C . HIS A 1 194 ? 10.016 11.047 3.604 1 86.06 194 HIS A C 1
ATOM 1516 O O . HIS A 1 194 ? 10.133 12.031 4.34 1 86.06 194 HIS A O 1
ATOM 1522 N N . HIS A 1 195 ? 11.039 10.336 3.293 1 89.56 195 HIS A N 1
ATOM 1523 C CA . HIS A 1 195 ? 12.359 10.547 3.875 1 89.56 195 HIS A CA 1
ATOM 1524 C C . HIS A 1 195 ? 12.984 11.836 3.357 1 89.56 195 HIS A C 1
ATOM 1526 O O . HIS A 1 195 ? 13.938 12.352 3.949 1 89.56 195 HIS A O 1
ATOM 1532 N N . TYR A 1 196 ? 12.461 12.32 2.354 1 91.19 196 TYR A N 1
ATOM 1533 C CA . TYR A 1 196 ? 13.016 13.531 1.753 1 91.19 196 TYR A CA 1
ATOM 1534 C C . TYR A 1 196 ? 12.281 14.773 2.244 1 91.19 196 TYR A C 1
ATOM 1536 O O . TYR A 1 196 ? 12.789 15.891 2.113 1 91.19 196 TYR A O 1
ATOM 1544 N N . PHE A 1 197 ? 11.109 14.555 2.818 1 92.75 197 PHE A N 1
ATOM 1545 C CA . PHE A 1 197 ? 10.258 15.703 3.115 1 92.75 197 PHE A CA 1
ATOM 1546 C C . PHE A 1 197 ? 9.789 15.672 4.566 1 92.75 197 PHE A C 1
ATOM 1548 O O . PHE A 1 197 ? 9.094 16.578 5.02 1 92.75 197 PHE A O 1
ATOM 1555 N N . ASP A 1 198 ? 10.172 14.711 5.297 1 91.5 198 ASP A N 1
ATOM 1556 C CA . ASP A 1 198 ? 9.641 14.484 6.641 1 91.5 198 ASP A CA 1
ATOM 1557 C C . ASP A 1 198 ? 10 15.641 7.57 1 91.5 198 ASP A C 1
ATOM 1559 O O . ASP A 1 198 ? 9.352 15.844 8.594 1 91.5 198 ASP A O 1
ATOM 1563 N N . ASP A 1 199 ? 11 16.422 7.23 1 94.75 199 ASP A N 1
ATOM 1564 C CA . ASP A 1 199 ? 11.414 17.531 8.086 1 94.75 199 ASP A CA 1
ATOM 1565 C C . ASP A 1 199 ? 10.641 18.797 7.75 1 94.75 199 ASP A C 1
ATOM 1567 O O . ASP A 1 199 ? 10.82 19.828 8.398 1 94.75 199 ASP A O 1
ATOM 1571 N N . ILE A 1 200 ? 9.734 18.688 6.844 1 96.75 200 ILE A N 1
ATOM 1572 C CA . ILE A 1 200 ? 9.078 19.906 6.367 1 96.75 200 ILE A CA 1
ATOM 1573 C C . ILE A 1 200 ? 7.621 19.906 6.832 1 96.75 200 ILE A C 1
ATOM 1575 O O . ILE A 1 200 ? 7.07 20.969 7.137 1 96.75 200 ILE A O 1
ATOM 1579 N N . PHE A 1 201 ? 6.961 18.828 6.934 1 96.94 201 PHE A N 1
ATOM 1580 C CA . PHE A 1 201 ? 5.523 18.766 7.164 1 96.94 201 PHE A CA 1
ATOM 1581 C C . PHE A 1 201 ? 5.207 18.891 8.648 1 96.94 201 PHE A C 1
ATOM 1583 O O . PHE A 1 201 ? 5.992 18.469 9.492 1 96.94 201 PHE A O 1
ATOM 1590 N N . SER A 1 202 ? 4.008 19.438 8.898 1 97.56 202 SER A N 1
ATOM 1591 C CA . SER A 1 202 ? 3.502 19.531 10.258 1 97.56 202 SER A CA 1
ATOM 1592 C C . SER A 1 202 ? 2.51 18.422 10.57 1 97.56 202 SER A C 1
ATOM 1594 O O . SER A 1 202 ? 2.244 18.125 11.734 1 97.56 202 SER A O 1
ATOM 1596 N N . MET A 1 203 ? 1.97 17.906 9.586 1 97.25 203 MET A N 1
ATOM 1597 C CA . MET A 1 203 ? 1.089 16.734 9.641 1 97.25 203 MET A CA 1
ATOM 1598 C C . MET A 1 203 ? 0.97 16.078 8.273 1 97.25 203 MET A C 1
ATOM 1600 O O . MET A 1 203 ? 1.396 16.641 7.266 1 97.25 203 MET A O 1
ATOM 1604 N N . SER A 1 204 ? 0.464 14.859 8.25 1 96.31 204 SER A N 1
ATOM 1605 C CA . SER A 1 204 ? 0.238 14.195 6.973 1 96.31 204 SER A CA 1
ATOM 1606 C C . SER A 1 204 ? -1.055 13.391 6.992 1 96.31 204 SER A C 1
ATOM 1608 O O . SER A 1 204 ? -1.585 13.078 8.062 1 96.31 204 SER A O 1
ATOM 1610 N N . LEU A 1 205 ? -1.561 13.188 5.785 1 95.38 205 LEU A N 1
ATOM 1611 C CA . LEU A 1 205 ? -2.783 12.414 5.617 1 95.38 205 LEU A CA 1
ATOM 1612 C C . LEU A 1 205 ? -2.521 11.156 4.789 1 95.38 205 LEU A C 1
ATOM 1614 O O . LEU A 1 205 ? -1.762 11.195 3.82 1 95.38 205 LEU A O 1
ATOM 1618 N N . VAL A 1 206 ? -3.107 10.125 5.215 1 94.19 206 VAL A N 1
ATOM 1619 C CA . VAL A 1 206 ? -3.15 8.891 4.438 1 94.19 206 VAL A CA 1
ATOM 1620 C C . VAL A 1 206 ? -4.512 8.75 3.756 1 94.19 206 VAL A C 1
ATOM 1622 O O . VAL A 1 206 ? -5.551 8.836 4.414 1 94.19 206 VAL A O 1
ATOM 1625 N N . SER A 1 207 ? -4.473 8.492 2.521 1 90.31 207 SER A N 1
ATOM 1626 C CA . SER A 1 207 ? -5.707 8.406 1.75 1 90.31 207 SER A CA 1
ATOM 1627 C C . SER A 1 207 ? -6.504 7.16 2.117 1 90.31 207 SER A C 1
ATOM 1629 O O . SER A 1 207 ? -5.934 6.172 2.588 1 90.31 207 SER A O 1
ATOM 1631 N N . SER A 1 208 ? -7.816 7.18 1.736 1 89.06 208 SER A N 1
ATOM 1632 C CA . SER A 1 208 ? -8.742 6.109 2.088 1 89.06 208 SER A CA 1
ATOM 1633 C C . SER A 1 208 ? -8.328 4.789 1.448 1 89.06 208 SER A C 1
ATOM 1635 O O . SER A 1 208 ? -8.516 3.721 2.037 1 89.06 208 SER A O 1
ATOM 1637 N N . SER A 1 209 ? -7.758 4.848 0.322 1 85.81 209 SER A N 1
ATOM 1638 C CA . SER A 1 209 ? -7.391 3.643 -0.411 1 85.81 209 SER A CA 1
ATOM 1639 C C . SER A 1 209 ? -6.152 2.984 0.196 1 85.81 209 SER A C 1
ATOM 1641 O O . SER A 1 209 ? -5.824 1.843 -0.136 1 85.81 209 SER A O 1
ATOM 1643 N N . LEU A 1 210 ? -5.492 3.701 1.149 1 90.75 210 LEU A N 1
ATOM 1644 C CA . LEU A 1 210 ? -4.227 3.201 1.672 1 90.75 210 LEU A CA 1
ATOM 1645 C C . LEU A 1 210 ? -4.348 2.861 3.154 1 90.75 210 LEU A C 1
ATOM 1647 O O . LEU A 1 210 ? -3.393 2.369 3.762 1 90.75 210 LEU A O 1
ATOM 1651 N N . CYS A 1 211 ? -5.523 3.059 3.697 1 91.81 211 CYS A N 1
ATOM 1652 C CA . CYS A 1 211 ? -5.691 2.844 5.129 1 91.81 211 CYS A CA 1
ATOM 1653 C C . CYS A 1 211 ? -5.57 1.364 5.477 1 91.81 211 CYS A C 1
ATOM 1655 O O . CYS A 1 211 ? -5.215 1.015 6.605 1 91.81 211 CYS A O 1
ATOM 1657 N N . GLU A 1 212 ? -5.793 0.5 4.48 1 87.5 212 GLU A N 1
ATOM 1658 C CA . GLU A 1 212 ? -5.723 -0.929 4.766 1 87.5 212 GLU A CA 1
ATOM 1659 C C . GLU A 1 212 ? -4.332 -1.485 4.461 1 87.5 212 GLU A C 1
ATOM 1661 O O . GLU A 1 212 ? -4.059 -2.66 4.715 1 87.5 212 GLU A O 1
ATOM 1666 N N . SER A 1 213 ? -3.523 -0.665 3.98 1 87.5 213 SER A N 1
ATOM 1667 C CA . SER A 1 213 ? -2.164 -1.076 3.645 1 87.5 213 SER A CA 1
ATOM 1668 C C . SER A 1 213 ? -1.29 -1.171 4.891 1 87.5 213 SER A C 1
ATOM 1670 O O . SER A 1 213 ? -1.021 -0.161 5.543 1 87.5 213 SER A O 1
ATOM 1672 N N . GLN A 1 214 ? -0.789 -2.303 5.102 1 85.12 214 GLN A N 1
ATOM 1673 C CA . GLN A 1 214 ? 0.07 -2.521 6.262 1 85.12 214 GLN A CA 1
ATOM 1674 C C . GLN A 1 214 ? 1.337 -1.676 6.176 1 85.12 214 GLN A C 1
ATOM 1676 O O . GLN A 1 214 ? 1.845 -1.204 7.195 1 85.12 214 GLN A O 1
ATOM 1681 N N . LEU A 1 215 ? 1.841 -1.501 5.023 1 87.5 215 LEU A N 1
ATOM 1682 C CA . LEU A 1 215 ? 3.055 -0.714 4.844 1 87.5 215 LEU A CA 1
ATOM 1683 C C . LEU A 1 215 ? 2.832 0.735 5.266 1 87.5 215 LEU A C 1
ATOM 1685 O O . LEU A 1 215 ? 3.695 1.34 5.902 1 87.5 215 LEU A O 1
ATOM 1689 N N . HIS A 1 216 ? 1.697 1.249 4.957 1 92.62 216 HIS A N 1
ATOM 1690 C CA . HIS A 1 216 ? 1.396 2.627 5.332 1 92.62 216 HIS A CA 1
ATOM 1691 C C . HIS A 1 216 ? 1.188 2.758 6.836 1 92.62 216 HIS A C 1
ATOM 1693 O O . HIS A 1 216 ? 1.545 3.779 7.43 1 92.62 216 HIS A O 1
ATOM 1699 N N . ARG A 1 217 ? 0.655 1.707 7.441 1 93.06 217 ARG A N 1
ATOM 1700 C CA . ARG A 1 217 ? 0.544 1.679 8.898 1 93.06 217 ARG A CA 1
ATOM 1701 C C . ARG A 1 217 ? 1.922 1.679 9.555 1 93.06 217 ARG A C 1
ATOM 1703 O O . ARG A 1 217 ? 2.146 2.387 10.539 1 93.06 217 ARG A O 1
ATOM 1710 N N . GLU A 1 218 ? 2.795 0.93 8.953 1 89.69 218 GLU A N 1
ATOM 1711 C CA . GLU A 1 218 ? 4.156 0.834 9.477 1 89.69 218 GLU A CA 1
ATOM 1712 C C . GLU A 1 218 ? 4.895 2.162 9.336 1 89.69 218 GLU A C 1
ATOM 1714 O O . GLU A 1 218 ? 5.543 2.619 10.281 1 89.69 218 GLU A O 1
ATOM 1719 N N . ILE A 1 219 ? 4.734 2.803 8.234 1 91.88 219 ILE A N 1
ATOM 1720 C CA . ILE A 1 219 ? 5.41 4.078 8.023 1 91.88 219 ILE A CA 1
ATOM 1721 C C . ILE A 1 219 ? 4.816 5.137 8.945 1 91.88 219 ILE A C 1
ATOM 1723 O O . ILE A 1 219 ? 5.551 5.93 9.547 1 91.88 219 ILE A O 1
ATOM 1727 N N . ALA A 1 220 ? 3.514 5.133 9.07 1 95.44 220 ALA A N 1
ATOM 1728 C CA . ALA A 1 220 ? 2.842 6.09 9.945 1 95.44 220 ALA A CA 1
ATOM 1729 C C . ALA A 1 220 ? 3.357 5.98 11.383 1 95.44 220 ALA A C 1
ATOM 1731 O O . ALA A 1 220 ? 3.453 6.98 12.094 1 95.44 220 ALA A O 1
ATOM 1732 N N . SER A 1 221 ? 3.727 4.805 11.773 1 94.12 221 SER A N 1
ATOM 1733 C CA . SER A 1 221 ? 4.227 4.566 13.125 1 94.12 221 SER A CA 1
ATOM 1734 C C . SER A 1 221 ? 5.586 5.227 13.336 1 94.12 221 SER A C 1
ATOM 1736 O O . SER A 1 221 ? 6 5.453 14.477 1 94.12 221 SER A O 1
ATOM 1738 N N . GLY A 1 222 ? 6.262 5.547 12.266 1 93.19 222 GLY A N 1
ATOM 1739 C CA . GLY A 1 222 ? 7.598 6.109 12.367 1 93.19 222 GLY A CA 1
ATOM 1740 C C . GLY A 1 222 ? 7.645 7.598 12.078 1 93.19 222 GLY A C 1
ATOM 1741 O O . GLY A 1 222 ? 8.672 8.25 12.297 1 93.19 222 GLY A O 1
ATOM 1742 N N . ILE A 1 223 ? 6.566 8.156 11.594 1 94 223 ILE A N 1
ATOM 1743 C CA . ILE A 1 223 ? 6.496 9.57 11.234 1 94 223 ILE A CA 1
ATOM 1744 C C . ILE A 1 223 ? 6.512 10.422 12.5 1 94 223 ILE A C 1
ATOM 1746 O O . ILE A 1 223 ? 5.883 10.078 13.5 1 94 223 ILE A O 1
ATOM 1750 N N . GLN A 1 224 ? 7.18 11.586 12.445 1 93.06 224 GLN A N 1
ATOM 1751 C CA . GLN A 1 224 ? 7.473 12.375 13.641 1 93.06 224 GLN A CA 1
ATOM 1752 C C . GLN A 1 224 ? 6.398 13.43 13.875 1 93.06 224 GLN A C 1
ATOM 1754 O O . GLN A 1 224 ? 6.57 14.32 14.719 1 93.06 224 GLN A O 1
ATOM 1759 N N . PHE A 1 225 ? 5.41 13.469 13.211 1 96.25 225 PHE A N 1
ATOM 1760 C CA . PHE A 1 225 ? 4.301 14.406 13.344 1 96.25 225 PHE A CA 1
ATOM 1761 C C . PHE A 1 225 ? 2.965 13.688 13.195 1 96.25 225 PHE A C 1
ATOM 1763 O O . PHE A 1 225 ? 2.926 12.508 12.844 1 96.25 225 PHE A O 1
ATOM 1770 N N . PRO A 1 226 ? 1.868 14.336 13.531 1 97.19 226 PRO A N 1
ATOM 1771 C CA . PRO A 1 226 ? 0.559 13.68 13.508 1 97.19 226 PRO A CA 1
ATOM 1772 C C . PRO A 1 226 ? 0.161 13.203 12.109 1 97.19 226 PRO A C 1
ATOM 1774 O O . PRO A 1 226 ? 0.462 13.875 11.117 1 97.19 226 PRO A O 1
ATOM 1777 N N . VAL A 1 227 ? -0.508 12.047 12.07 1 97.5 227 VAL A N 1
ATOM 1778 C CA . VAL A 1 227 ? -0.941 11.43 10.812 1 97.5 227 VAL A CA 1
ATOM 1779 C C . VAL A 1 227 ? -2.447 11.188 10.852 1 97.5 227 VAL A C 1
ATOM 1781 O O . VAL A 1 227 ? -2.965 10.625 11.82 1 97.5 227 VAL A O 1
ATOM 1784 N N . GLY A 1 228 ? -3.127 11.617 9.805 1 97.56 228 GLY A N 1
ATOM 1785 C CA . GLY A 1 228 ? -4.555 11.375 9.664 1 97.56 228 GLY A CA 1
ATOM 1786 C C . GLY A 1 228 ? -4.879 10.289 8.664 1 97.56 228 GLY A C 1
ATOM 1787 O O . GLY A 1 228 ? -4.242 10.188 7.613 1 97.56 228 GLY A O 1
ATOM 1788 N N . PHE A 1 229 ? -5.824 9.508 9.07 1 97.06 229 PHE A N 1
ATOM 1789 C CA . PHE A 1 229 ? -6.328 8.477 8.172 1 97.06 229 PHE A CA 1
ATOM 1790 C C . PHE A 1 229 ? -7.703 8.852 7.641 1 97.06 229 PHE A C 1
ATOM 1792 O O . PHE A 1 229 ? -8.648 9.016 8.414 1 97.06 229 PHE A O 1
ATOM 1799 N N . ALA A 1 230 ? -7.781 8.906 6.336 1 93.38 230 ALA A N 1
ATOM 1800 C CA . ALA A 1 230 ? -8.992 9.445 5.711 1 93.38 230 ALA A CA 1
ATOM 1801 C C . ALA A 1 230 ? -10.008 8.336 5.449 1 93.38 230 ALA A C 1
ATOM 1803 O O . ALA A 1 230 ? -9.648 7.254 4.977 1 93.38 230 ALA A O 1
ATOM 1804 N N . CYS A 1 231 ? -11.086 8.625 5.832 1 88.81 231 CYS A N 1
ATOM 1805 C CA . CYS A 1 231 ? -12.242 7.828 5.453 1 88.81 231 CYS A CA 1
ATOM 1806 C C . CYS A 1 231 ? -13.062 8.531 4.383 1 88.81 231 CYS A C 1
ATOM 1808 O O . CYS A 1 231 ? -13.711 9.547 4.656 1 88.81 231 CYS A O 1
ATOM 1810 N N . HIS A 1 232 ? -12.547 8.266 3.086 1 72.44 232 HIS A N 1
ATOM 1811 C CA . HIS A 1 232 ? -13.195 9.023 2.016 1 72.44 232 HIS A CA 1
ATOM 1812 C C . HIS A 1 232 ? -14.102 8.125 1.181 1 72.44 232 HIS A C 1
ATOM 1814 O O . HIS A 1 232 ? -13.828 6.934 1.019 1 72.44 232 HIS A O 1
ATOM 1820 N N . ASP A 1 233 ? -15.445 8.547 1.1 1 54.41 233 ASP A N 1
ATOM 1821 C CA . ASP A 1 233 ? -16.359 7.961 0.124 1 54.41 233 ASP A CA 1
ATOM 1822 C C . ASP A 1 233 ? -16.297 8.711 -1.206 1 54.41 233 ASP A C 1
ATOM 1824 O O . ASP A 1 233 ? -16.297 9.945 -1.233 1 54.41 233 ASP A O 1
ATOM 1828 N N . ASP A 1 234 ? -15.5 8.172 -2.191 1 50.81 234 ASP A N 1
ATOM 1829 C CA . ASP A 1 234 ? -15.969 8.812 -3.416 1 50.81 234 ASP A CA 1
ATOM 1830 C C . ASP A 1 234 ? -17.5 8.852 -3.467 1 50.81 234 ASP A C 1
ATOM 1832 O O . ASP A 1 234 ? -18.156 7.926 -3.004 1 50.81 234 ASP A O 1
ATOM 1836 N N . ASP A 1 235 ? -17.969 10.07 -3.373 1 48.31 235 ASP A N 1
ATOM 1837 C CA . ASP A 1 235 ? -19.375 10.492 -3.293 1 48.31 235 ASP A CA 1
ATOM 1838 C C . ASP A 1 235 ? -20.312 9.344 -3.676 1 48.31 235 ASP A C 1
ATOM 1840 O O . ASP A 1 235 ? -21.469 9.32 -3.256 1 48.31 235 ASP A O 1
ATOM 1844 N N . THR A 1 236 ? -19.906 8.625 -4.68 1 46.81 236 THR A N 1
ATOM 1845 C CA . THR A 1 236 ? -20.969 7.863 -5.348 1 46.81 236 THR A CA 1
ATOM 1846 C C . THR A 1 236 ? -21.172 6.512 -4.676 1 46.81 236 THR A C 1
ATOM 1848 O O . THR A 1 236 ? -22.188 5.855 -4.887 1 46.81 236 THR A O 1
ATOM 1851 N N . LEU A 1 237 ? -20.234 6.008 -3.982 1 48.66 237 LEU A N 1
ATOM 1852 C CA . LEU A 1 237 ? -20.375 4.559 -3.975 1 48.66 237 LEU A CA 1
ATOM 1853 C C . LEU A 1 237 ? -20.625 4.047 -2.559 1 48.66 237 LEU A C 1
ATOM 1855 O O . LEU A 1 237 ? -20.938 2.867 -2.363 1 48.66 237 LEU A O 1
ATOM 1859 N N . TYR A 1 238 ? -20.547 5.016 -1.445 1 55.62 238 TYR A N 1
ATOM 1860 C CA . TYR A 1 238 ? -20.469 4.117 -0.297 1 55.62 238 TYR A CA 1
ATOM 1861 C C . TYR A 1 238 ? -21.844 3.912 0.326 1 55.62 238 TYR A C 1
ATOM 1863 O O . TYR A 1 238 ? -22.578 4.875 0.559 1 55.62 238 TYR A O 1
ATOM 1871 N N . SER A 1 239 ? -22.328 2.727 0.134 1 63.94 239 SER A N 1
ATOM 1872 C CA . SER A 1 239 ? -23.359 2.234 1.05 1 63.94 239 SER A CA 1
ATOM 1873 C C . SER A 1 239 ? -22.891 2.314 2.498 1 63.94 239 SER A C 1
ATOM 1875 O O . SER A 1 239 ? -21.703 2.516 2.762 1 63.94 239 SER A O 1
ATOM 1877 N N . GLU A 1 240 ? -23.844 2.59 3.322 1 70.12 240 GLU A N 1
ATOM 1878 C CA . GLU A 1 240 ? -23.562 2.586 4.754 1 70.12 240 GLU A CA 1
ATOM 1879 C C . GLU A 1 240 ? -22.547 1.51 5.121 1 70.12 240 GLU A C 1
ATOM 1881 O O . GLU A 1 240 ? -21.641 1.748 5.93 1 70.12 240 GLU A O 1
ATOM 1886 N N . ILE A 1 241 ? -22.641 0.523 4.438 1 70.75 241 ILE A N 1
ATOM 1887 C CA . ILE A 1 241 ? -21.812 -0.628 4.762 1 70.75 241 ILE A CA 1
ATOM 1888 C C . ILE A 1 241 ? -20.375 -0.364 4.32 1 70.75 241 ILE A C 1
ATOM 1890 O O . ILE A 1 241 ? -19.422 -0.63 5.066 1 70.75 241 ILE A O 1
ATOM 1894 N N . THR A 1 242 ? -20.188 0.193 3.213 1 74.12 242 THR A N 1
ATOM 1895 C CA . THR A 1 242 ? -18.859 0.482 2.699 1 74.12 242 THR A CA 1
ATOM 1896 C C . THR A 1 242 ? -18.156 1.542 3.555 1 74.12 242 THR A C 1
ATOM 1898 O O . THR A 1 242 ? -16.969 1.448 3.82 1 74.12 242 THR A O 1
ATOM 1901 N N . TYR A 1 243 ? -18.984 2.404 4.016 1 79.69 243 TYR A N 1
ATOM 1902 C CA . TYR A 1 243 ? -18.438 3.471 4.84 1 79.69 243 TYR A CA 1
ATOM 1903 C C . TYR A 1 243 ? -17.953 2.932 6.184 1 79.69 243 TYR A C 1
ATOM 1905 O O . TYR A 1 243 ? -16.891 3.307 6.672 1 79.69 243 TYR A O 1
ATOM 1913 N N . ASN A 1 244 ? -18.75 2.039 6.746 1 80.56 244 ASN A N 1
ATOM 1914 C CA . ASN A 1 244 ? -18.391 1.446 8.023 1 80.56 244 ASN A CA 1
ATOM 1915 C C . ASN A 1 244 ? -17.078 0.658 7.93 1 80.56 244 ASN A C 1
ATOM 1917 O O . ASN A 1 244 ? -16.25 0.694 8.844 1 80.56 244 ASN A O 1
ATOM 1921 N N . HIS A 1 245 ? -16.938 0.083 6.836 1 81.62 245 HIS A N 1
ATOM 1922 C CA . HIS A 1 245 ? -15.711 -0.669 6.621 1 81.62 245 HIS A CA 1
ATOM 1923 C C . HIS A 1 245 ? -14.5 0.26 6.539 1 81.62 245 HIS A C 1
ATOM 1925 O O . HIS A 1 245 ? -13.453 -0.03 7.113 1 81.62 245 HIS A O 1
ATOM 1931 N N . LYS A 1 246 ? -14.695 1.294 5.852 1 85.44 246 LYS A N 1
ATOM 1932 C CA . LYS A 1 246 ? -13.609 2.254 5.723 1 85.44 246 LYS A CA 1
ATOM 1933 C C . LYS A 1 246 ? -13.281 2.904 7.062 1 85.44 246 LYS A C 1
ATOM 1935 O O . LYS A 1 246 ? -12.109 3.123 7.383 1 85.44 246 LYS A O 1
ATOM 1940 N N . LEU A 1 247 ? -14.328 3.17 7.785 1 90 247 LEU A N 1
ATOM 1941 C CA . LEU A 1 247 ? -14.133 3.746 9.109 1 90 247 LEU A CA 1
ATOM 1942 C C . LEU A 1 247 ? -13.359 2.789 10.016 1 90 247 LEU A C 1
ATOM 1944 O O . LEU A 1 247 ? -12.43 3.199 10.711 1 90 247 LEU A O 1
ATOM 1948 N N . GLN A 1 248 ? -13.688 1.574 9.914 1 90.06 248 GLN A N 1
ATOM 1949 C CA . GLN A 1 248 ? -12.98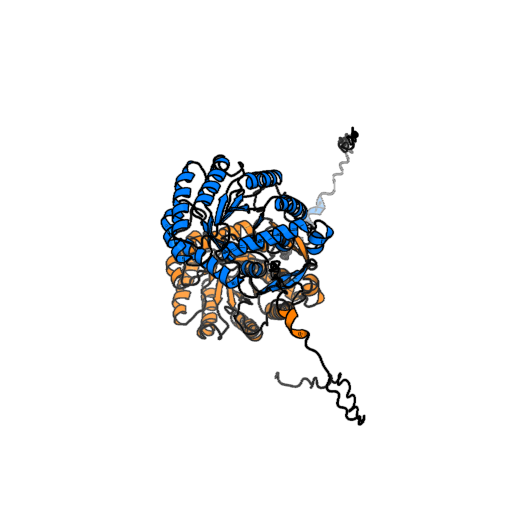4 0.572 10.711 1 90.06 248 GLN A CA 1
ATOM 1950 C C . GLN A 1 248 ? -11.523 0.463 10.289 1 90.06 248 GLN A C 1
ATOM 1952 O O . GLN A 1 248 ? -10.641 0.298 11.141 1 90.06 248 GLN A O 1
ATOM 1957 N N . SER A 1 249 ? -11.352 0.557 9.039 1 90.75 249 SER A N 1
ATOM 1958 C CA . SER A 1 249 ? -9.977 0.511 8.547 1 90.75 249 SER A CA 1
ATOM 1959 C C . SER A 1 249 ? -9.148 1.66 9.117 1 90.75 249 SER A C 1
ATOM 1961 O O . SER A 1 249 ? -7.961 1.496 9.398 1 90.75 249 SER A O 1
ATOM 1963 N N . CYS A 1 250 ? -9.766 2.787 9.25 1 95.5 250 CYS A N 1
ATOM 1964 C CA . CYS A 1 250 ? -9.078 3.922 9.859 1 95.5 250 CYS A CA 1
ATOM 1965 C C . CYS A 1 250 ? -8.719 3.633 11.305 1 95.5 250 CYS A C 1
ATOM 1967 O O . CYS A 1 250 ? -7.59 3.883 11.734 1 95.5 250 CYS A O 1
ATOM 1969 N N . PHE A 1 251 ? -9.617 3.023 12.047 1 96.12 251 PHE A N 1
ATOM 1970 C CA . PHE A 1 251 ? -9.383 2.707 13.453 1 96.12 251 PHE A CA 1
ATOM 1971 C C . PHE A 1 251 ? -8.273 1.672 13.602 1 96.12 251 PHE A C 1
ATOM 1973 O O . PHE A 1 251 ? -7.402 1.806 14.461 1 96.12 251 PHE A O 1
ATOM 1980 N N . ASP A 1 252 ? -8.312 0.738 12.742 1 94.31 252 ASP A N 1
ATOM 1981 C CA . ASP A 1 252 ? -7.27 -0.282 12.75 1 94.31 252 ASP A CA 1
ATOM 1982 C C . ASP A 1 252 ? -5.902 0.33 12.461 1 94.31 252 ASP A C 1
ATOM 1984 O O . ASP A 1 252 ? -4.906 -0.046 13.086 1 94.31 252 ASP A O 1
ATOM 1988 N N . SER A 1 253 ? -5.91 1.249 11.562 1 96.5 253 SER A N 1
ATOM 1989 C CA . SER A 1 253 ? -4.66 1.913 11.203 1 96.5 253 SER A CA 1
ATOM 1990 C C . SER A 1 253 ? -4.121 2.74 12.367 1 96.5 253 SER A C 1
ATOM 1992 O O . SER A 1 253 ? -2.918 2.723 12.641 1 96.5 253 SER A O 1
ATOM 1994 N N . MET A 1 254 ? -5.023 3.443 13.008 1 96.81 254 MET A N 1
ATOM 1995 C CA . MET A 1 254 ? -4.613 4.219 14.172 1 96.81 254 MET A CA 1
ATOM 1996 C C . MET A 1 254 ? -4.031 3.312 15.25 1 96.81 254 MET A C 1
ATOM 1998 O O . MET A 1 254 ? -2.979 3.615 15.82 1 96.81 254 MET A O 1
ATOM 2002 N N . SER A 1 255 ? -4.66 2.221 15.445 1 96.06 255 SER A N 1
ATOM 2003 C CA . SER A 1 255 ? -4.211 1.269 16.453 1 96.06 255 SER A CA 1
ATOM 2004 C C . SER A 1 255 ? -2.861 0.664 16.094 1 96.06 255 SER A C 1
ATOM 2006 O O . SER A 1 255 ? -1.957 0.586 16.922 1 96.06 255 SER A O 1
ATOM 2008 N N . ALA A 1 256 ? -2.715 0.284 14.875 1 94.44 256 ALA A N 1
ATOM 2009 C CA . ALA A 1 256 ? -1.468 -0.312 14.406 1 94.44 256 ALA A CA 1
ATOM 2010 C C . ALA A 1 256 ? -0.316 0.686 14.492 1 94.44 256 ALA A C 1
ATOM 2012 O O . ALA A 1 256 ? 0.795 0.328 14.891 1 94.44 256 ALA A O 1
ATOM 2013 N N . SER A 1 257 ? -0.564 1.924 14.133 1 95.38 257 SER A N 1
ATOM 2014 C CA . SER A 1 257 ? 0.476 2.943 14.047 1 95.38 257 SER A CA 1
ATOM 2015 C C . SER A 1 257 ? 1.013 3.303 15.422 1 95.38 257 SER A C 1
ATOM 2017 O O . SER A 1 257 ? 2.102 3.869 15.547 1 95.38 257 SER A O 1
ATOM 2019 N N . LYS A 1 258 ? 0.289 2.992 16.469 1 95.06 258 LYS A N 1
ATOM 2020 C CA . LYS A 1 258 ? 0.709 3.283 17.844 1 95.06 258 LYS A CA 1
ATOM 2021 C C . LYS A 1 258 ? 1.785 2.307 18.312 1 95.06 258 LYS A C 1
ATOM 2023 O O . LYS A 1 258 ? 2.467 2.553 19.297 1 95.06 258 LYS A O 1
ATOM 2028 N N . ASN A 1 259 ? 1.992 1.258 17.594 1 93 259 ASN A N 1
ATOM 2029 C CA . ASN A 1 259 ? 2.906 0.198 18.016 1 93 259 ASN A CA 1
ATOM 2030 C C . ASN A 1 259 ? 4.203 0.234 17.203 1 93 259 ASN A C 1
ATOM 2032 O O . ASN A 1 259 ? 4.242 0.787 16.109 1 93 259 ASN A O 1
ATOM 2036 N N . PRO A 1 260 ? 5.297 -0.358 17.797 1 91.38 260 PRO A N 1
ATOM 2037 C CA . PRO A 1 260 ? 6.543 -0.47 17.031 1 91.38 260 PRO A CA 1
ATOM 2038 C C . PRO A 1 260 ? 6.441 -1.455 15.875 1 91.38 260 PRO A C 1
ATOM 2040 O O . PRO A 1 260 ? 5.652 -2.404 15.938 1 91.38 260 PRO A O 1
ATOM 2043 N N . HIS A 1 261 ? 7.152 -1.156 14.844 1 88 261 HIS A N 1
ATOM 2044 C CA . HIS A 1 261 ? 7.199 -2.023 13.672 1 88 261 HIS A CA 1
ATOM 2045 C C . HIS A 1 261 ? 8.625 -2.195 13.172 1 88 261 HIS A C 1
ATOM 2047 O O . HIS A 1 261 ? 9.508 -1.395 13.5 1 88 261 HIS A O 1
ATOM 2053 N N . HIS A 1 262 ? 8.844 -3.277 12.5 1 85.38 262 HIS A N 1
ATOM 2054 C CA . HIS A 1 262 ? 10.047 -3.535 11.719 1 85.38 262 HIS A CA 1
ATOM 2055 C C . HIS A 1 262 ? 9.703 -3.873 10.273 1 85.38 262 HIS A C 1
ATOM 2057 O O . HIS A 1 262 ? 8.844 -4.723 10.016 1 85.38 262 HIS A O 1
ATOM 2063 N N . PHE A 1 263 ? 10.266 -3.191 9.375 1 84 263 PHE A N 1
ATOM 2064 C CA . PHE A 1 263 ? 9.969 -3.418 7.965 1 84 263 PHE A CA 1
ATOM 2065 C C . PHE A 1 263 ? 11.125 -2.932 7.094 1 84 263 PHE A C 1
ATOM 2067 O O . PHE A 1 263 ? 11.992 -2.197 7.559 1 84 263 PHE A O 1
ATOM 2074 N N . MET A 1 264 ? 11.086 -3.359 5.82 1 85.69 264 MET A N 1
ATOM 2075 C CA . MET A 1 264 ? 12.102 -2.92 4.867 1 85.69 264 MET A CA 1
ATOM 2076 C C . MET A 1 264 ? 11.828 -1.494 4.402 1 85.69 264 MET A C 1
ATOM 2078 O O . MET A 1 264 ? 10.695 -1.155 4.059 1 85.69 264 MET A O 1
ATOM 2082 N N . ASN A 1 265 ? 12.82 -0.741 4.453 1 88.94 265 ASN A N 1
ATOM 2083 C CA . ASN A 1 265 ? 12.805 0.65 4.012 1 88.94 265 ASN A CA 1
ATOM 2084 C C . ASN A 1 265 ? 14.211 1.142 3.662 1 88.94 265 ASN A C 1
ATOM 2086 O O . ASN A 1 265 ? 15.086 0.344 3.32 1 88.94 265 ASN A O 1
ATOM 2090 N N . ILE A 1 266 ? 14.375 2.457 3.574 1 88.88 266 ILE A N 1
ATOM 2091 C CA . ILE A 1 266 ? 15.695 2.979 3.236 1 88.88 266 ILE A CA 1
ATOM 2092 C C . ILE A 1 266 ? 16.234 3.805 4.398 1 88.88 266 ILE A C 1
ATOM 2094 O O . ILE A 1 266 ? 15.469 4.426 5.137 1 88.88 266 ILE A O 1
ATOM 2098 N N . THR A 1 267 ? 17.516 3.793 4.527 1 88.38 267 THR A N 1
ATOM 2099 C CA . THR A 1 267 ? 18.203 4.629 5.5 1 88.38 267 THR A CA 1
ATOM 2100 C C . THR A 1 267 ? 18.359 6.055 4.977 1 88.38 267 THR A C 1
ATOM 2102 O O . THR A 1 267 ? 18.062 6.328 3.814 1 88.38 267 THR A O 1
ATOM 2105 N N . LYS A 1 268 ? 18.844 6.898 5.898 1 90.31 268 LYS A N 1
ATOM 2106 C CA . LYS A 1 268 ? 19.094 8.281 5.5 1 90.31 268 LYS A CA 1
ATOM 2107 C C . LYS A 1 268 ? 20.203 8.359 4.465 1 90.31 268 LYS A C 1
ATOM 2109 O O . LYS A 1 268 ? 20.344 9.359 3.764 1 90.31 268 LYS A O 1
ATOM 2114 N N . GLN A 1 269 ? 21.031 7.289 4.32 1 89.19 269 GLN A N 1
ATOM 2115 C CA . GLN A 1 269 ? 22.094 7.219 3.332 1 89.19 269 GLN A CA 1
ATOM 2116 C C . GLN A 1 269 ? 21.594 6.633 2.016 1 89.19 269 GLN A C 1
ATOM 2118 O O . GLN A 1 269 ? 22.359 6.477 1.066 1 89.19 269 GLN A O 1
ATOM 2123 N N . GLY A 1 270 ? 20.312 6.242 2.012 1 87.81 270 GLY A N 1
ATOM 2124 C CA . GLY A 1 270 ? 19.703 5.781 0.771 1 87.81 270 GLY A CA 1
ATOM 2125 C C . GLY A 1 270 ? 19.875 4.293 0.544 1 87.81 270 GLY A C 1
ATOM 2126 O O . GLY A 1 270 ? 19.719 3.809 -0.58 1 87.81 270 GLY A O 1
ATOM 2127 N N . LEU A 1 271 ? 20.266 3.631 1.55 1 87.56 271 LEU A N 1
ATOM 2128 C CA . LEU A 1 271 ? 20.469 2.191 1.437 1 87.56 271 LEU A CA 1
ATOM 2129 C C . LEU A 1 271 ? 19.25 1.431 1.959 1 87.56 271 LEU A C 1
ATOM 2131 O O . LEU A 1 271 ? 18.641 1.828 2.959 1 87.56 271 LEU A O 1
ATOM 2135 N N . VAL A 1 272 ? 18.906 0.352 1.24 1 87.62 272 VAL A N 1
ATOM 2136 C CA . VAL A 1 272 ? 17.812 -0.493 1.701 1 87.62 272 VAL A CA 1
ATOM 2137 C C . VAL A 1 272 ? 18.203 -1.202 2.992 1 87.62 272 VAL A C 1
ATOM 2139 O O . VAL A 1 272 ? 19.344 -1.67 3.125 1 87.62 272 VAL A O 1
ATOM 2142 N N . ALA A 1 273 ? 17.344 -1.262 3.93 1 86.88 273 ALA A N 1
ATOM 2143 C CA . ALA A 1 273 ? 17.594 -1.904 5.219 1 86.88 273 ALA A CA 1
ATOM 2144 C C . ALA A 1 273 ? 16.281 -2.242 5.918 1 86.88 273 ALA A C 1
ATOM 2146 O O . ALA A 1 273 ? 15.203 -1.808 5.48 1 86.88 273 ALA A O 1
ATOM 2147 N N . VAL A 1 274 ? 16.359 -3.084 6.891 1 86.5 274 VAL A N 1
ATOM 2148 C CA . VAL A 1 274 ? 15.227 -3.242 7.805 1 86.5 274 VAL A CA 1
ATOM 2149 C C . VAL A 1 274 ? 15.258 -2.131 8.852 1 86.5 274 VAL A C 1
ATOM 2151 O O . VAL A 1 274 ? 16.234 -1.98 9.578 1 86.5 274 VAL A O 1
ATOM 2154 N N . MET A 1 275 ? 14.219 -1.41 8.805 1 86.94 275 MET A N 1
ATOM 2155 C CA . MET A 1 275 ? 14.117 -0.274 9.719 1 86.94 275 MET A CA 1
ATOM 2156 C C . MET A 1 275 ? 13.133 -0.569 10.844 1 86.94 275 MET A C 1
ATOM 2158 O O . MET A 1 275 ? 12.258 -1.423 10.703 1 86.94 275 MET A O 1
ATOM 2162 N N . GLY A 1 276 ? 13.367 0.144 11.945 1 86.69 276 GLY A N 1
ATOM 2163 C CA . GLY A 1 276 ? 12.461 0.051 13.078 1 86.69 276 GLY A CA 1
ATOM 2164 C C . GLY A 1 276 ? 11.789 1.368 13.406 1 86.69 276 GLY A C 1
ATOM 2165 O O . GLY A 1 276 ? 12.359 2.438 13.195 1 86.69 276 GLY A O 1
ATOM 2166 N N . THR A 1 277 ? 10.562 1.259 13.875 1 90.62 277 THR A N 1
ATOM 2167 C CA . THR A 1 277 ? 9.828 2.41 14.383 1 90.62 277 THR A CA 1
ATOM 2168 C C . THR A 1 277 ? 9.344 2.16 15.805 1 90.62 277 THR A C 1
ATOM 2170 O O . THR A 1 277 ? 9.328 1.017 16.266 1 90.62 277 THR A O 1
ATOM 2173 N N . THR A 1 278 ? 9.008 3.232 16.5 1 91.88 278 THR A N 1
ATOM 2174 C CA . THR A 1 278 ? 8.656 3.076 17.906 1 91.88 278 THR A CA 1
ATOM 2175 C C . THR A 1 278 ? 7.156 3.283 18.125 1 91.88 278 THR A C 1
ATOM 2177 O O . THR A 1 278 ? 6.641 3.062 19.219 1 91.88 278 THR A O 1
ATOM 2180 N N . GLY A 1 279 ? 6.488 3.656 17.109 1 94.25 279 GLY A N 1
ATOM 2181 C CA . GLY A 1 279 ? 5.066 3.926 17.234 1 94.25 279 GLY A CA 1
ATOM 2182 C C . GLY A 1 279 ? 4.734 5.406 17.219 1 94.25 279 GLY A C 1
ATOM 2183 O O . GLY A 1 279 ? 5.531 6.227 17.688 1 94.25 279 GLY A O 1
ATOM 2184 N N . ASN A 1 280 ? 3.592 5.789 16.766 1 95.88 280 ASN A N 1
ATOM 2185 C CA . ASN A 1 280 ? 3.076 7.152 16.688 1 95.88 280 ASN A CA 1
ATOM 2186 C C . ASN A 1 280 ? 1.691 7.262 17.328 1 95.88 280 ASN A C 1
ATOM 2188 O O . ASN A 1 280 ? 0.705 6.793 16.75 1 95.88 280 ASN A O 1
ATOM 2192 N N . GLU A 1 281 ? 1.576 7.91 18.375 1 94.44 281 GLU A N 1
ATOM 2193 C CA . GLU A 1 281 ? 0.31 8.039 19.094 1 94.44 281 GLU A CA 1
ATOM 2194 C C . GLU A 1 281 ? -0.504 9.219 18.562 1 94.44 281 GLU A C 1
ATOM 2196 O O . GLU A 1 281 ? -1.692 9.344 18.859 1 94.44 281 GLU A O 1
ATOM 2201 N N . ASP A 1 282 ? 0.117 10.008 17.766 1 96 282 ASP A N 1
ATOM 2202 C CA . ASP A 1 282 ? -0.554 11.195 17.234 1 96 282 ASP A CA 1
ATOM 2203 C C . ASP A 1 282 ? -1.259 10.891 15.922 1 96 282 ASP A C 1
ATOM 2205 O O . ASP A 1 282 ? -0.783 11.281 14.852 1 96 282 ASP A O 1
ATOM 2209 N N . THR A 1 283 ? -2.346 10.188 16.047 1 97.06 283 THR A N 1
ATOM 2210 C CA . THR A 1 283 ? -3.123 9.859 14.852 1 97.06 283 THR A CA 1
ATOM 2211 C C . THR A 1 283 ? -4.574 10.297 15.016 1 97.06 283 THR A C 1
ATOM 2213 O O . THR A 1 283 ? -5.039 10.523 16.141 1 97.06 283 THR A O 1
ATOM 2216 N N . PHE A 1 284 ? -5.266 10.539 13.938 1 97.31 284 PHE A N 1
ATOM 2217 C CA . PHE A 1 284 ? -6.664 10.945 13.938 1 97.31 284 PHE A CA 1
ATOM 2218 C C . PHE A 1 284 ? -7.379 10.445 12.688 1 97.31 284 PHE A C 1
ATOM 2220 O O . PHE A 1 284 ? -6.738 9.961 11.75 1 97.31 284 PHE A O 1
ATOM 2227 N N . VAL A 1 285 ? -8.719 10.477 12.703 1 96 285 VAL A N 1
ATOM 2228 C CA . VAL A 1 285 ? -9.516 10.055 11.555 1 96 285 VAL A CA 1
ATOM 2229 C C . VAL A 1 285 ? -10.062 11.281 10.828 1 96 285 VAL A C 1
ATOM 2231 O O . VAL A 1 285 ? -10.367 12.297 11.453 1 96 285 VAL A O 1
ATOM 2234 N N . VAL A 1 286 ? -10.062 11.219 9.523 1 94.94 286 VAL A N 1
ATOM 2235 C CA . VAL A 1 286 ? -10.688 12.25 8.695 1 94.94 286 VAL A CA 1
ATOM 2236 C C . VAL A 1 286 ? -11.984 11.719 8.094 1 94.94 286 VAL A C 1
ATOM 2238 O O . VAL A 1 286 ? -11.977 10.703 7.398 1 94.94 286 VAL A O 1
ATOM 2241 N N . VAL A 1 287 ? -13.023 12.391 8.336 1 91.06 287 VAL A N 1
ATOM 2242 C CA . VAL A 1 287 ? -14.32 11.984 7.797 1 91.06 287 VAL A CA 1
ATOM 2243 C C . VAL A 1 287 ? -14.797 13.008 6.766 1 91.06 287 VAL A C 1
ATOM 2245 O O . VAL A 1 287 ? -14.641 14.211 6.961 1 91.06 287 VAL A O 1
ATOM 2248 N N . ASN A 1 288 ? -15.195 12.445 5.648 1 84.44 288 ASN A N 1
ATOM 2249 C CA . ASN A 1 288 ? -15.719 13.328 4.609 1 84.44 288 ASN A CA 1
ATOM 2250 C C . ASN A 1 288 ? -17.219 13.508 4.734 1 84.44 288 ASN A C 1
ATOM 2252 O O . ASN A 1 288 ? -17.953 12.555 5 1 84.44 288 ASN A O 1
ATOM 2256 N N . VAL A 1 289 ? -17.75 14.711 4.648 1 72.12 289 VAL A N 1
ATOM 2257 C CA . VAL A 1 289 ? -19.172 15.016 4.801 1 72.12 289 VAL A CA 1
ATOM 2258 C C . VAL A 1 289 ? -19.75 15.492 3.467 1 72.12 289 VAL A C 1
ATOM 2260 O O . VAL A 1 289 ? -20.297 16.594 3.377 1 72.12 289 VAL A O 1
ATOM 2263 N N . THR A 1 290 ? -19.406 14.688 2.434 1 60.59 290 THR A N 1
ATOM 2264 C CA . THR A 1 290 ? -20.094 15.07 1.204 1 60.59 290 THR A CA 1
ATOM 2265 C C . THR A 1 290 ? -21.594 14.906 1.353 1 60.59 290 THR A C 1
ATOM 2267 O O . THR A 1 290 ? -22.078 14.477 2.402 1 60.59 290 THR A O 1
ATOM 2270 N N . LYS A 1 291 ? -22.328 15.242 0.38 1 54.31 291 LYS A N 1
ATOM 2271 C CA . LYS A 1 291 ? -23.797 15.312 0.387 1 54.31 291 LYS A CA 1
ATOM 2272 C C . LYS A 1 291 ? -24.391 14.078 1.052 1 54.31 291 LYS A C 1
ATOM 2274 O O . LYS A 1 291 ? -25.328 14.188 1.855 1 54.31 291 LYS A O 1
ATOM 2279 N N . MET A 1 292 ? -24 13 0.701 1 51.66 292 MET A N 1
ATOM 2280 C CA . MET A 1 292 ? -24.672 11.805 1.206 1 51.66 292 MET A CA 1
ATOM 2281 C C . MET A 1 292 ? -24.375 11.602 2.689 1 51.66 292 MET A C 1
ATOM 2283 O O . MET A 1 292 ? -25.266 11.195 3.451 1 51.66 292 MET A O 1
ATOM 2287 N N . CYS A 1 293 ? -23.141 11.945 3.051 1 57.69 293 CYS A N 1
ATOM 2288 C CA . CYS A 1 293 ? -22.703 11.57 4.391 1 57.69 293 CYS A CA 1
ATOM 2289 C C . CYS A 1 293 ? -23.297 12.508 5.438 1 57.69 293 CYS A C 1
ATOM 2291 O O . CYS A 1 293 ? -23.422 12.141 6.609 1 57.69 293 CYS A O 1
ATOM 2293 N N . PHE A 1 294 ? -23.906 13.531 4.953 1 61.16 294 PHE A N 1
ATOM 2294 C CA . PHE A 1 294 ? -24.391 14.531 5.898 1 61.16 294 PHE A CA 1
ATOM 2295 C C . PHE A 1 294 ? -25.531 13.977 6.746 1 61.16 294 PHE A C 1
ATOM 2297 O O . PHE A 1 294 ? -25.594 14.234 7.945 1 61.16 294 PHE A O 1
ATOM 2304 N N . SER A 1 295 ? -26.266 13.141 6.109 1 67.81 295 SER A N 1
ATOM 2305 C CA . SER A 1 295 ? -27.422 12.641 6.844 1 67.81 295 SER A CA 1
ATOM 2306 C C . SER A 1 295 ? -27.016 11.617 7.891 1 67.81 295 SER A C 1
ATOM 2308 O O . SER A 1 295 ? -27.734 11.391 8.867 1 67.81 295 SER A O 1
ATOM 2310 N N . GLN A 1 296 ? -25.812 11.211 7.781 1 77.38 296 GLN A N 1
ATOM 2311 C CA . GLN A 1 296 ? -25.406 10.141 8.688 1 77.38 296 GLN A CA 1
ATOM 2312 C C . GLN A 1 296 ? -24.234 10.586 9.562 1 77.38 296 GLN A C 1
ATOM 2314 O O . GLN A 1 296 ? -23.562 9.758 10.188 1 77.38 296 GLN A O 1
ATOM 2319 N N . ILE A 1 297 ? -24.109 11.891 9.68 1 80.25 297 ILE A N 1
ATOM 2320 C CA . ILE A 1 297 ? -22.922 12.398 10.336 1 80.25 297 ILE A CA 1
ATOM 2321 C C . ILE A 1 297 ? -22.953 12.047 11.82 1 80.25 297 ILE A C 1
ATOM 2323 O O . ILE A 1 297 ? -21.922 11.719 12.414 1 80.25 297 ILE A O 1
ATOM 2327 N N . ASP A 1 298 ? -24.141 12.078 12.367 1 85.56 298 ASP A N 1
ATOM 2328 C CA . ASP A 1 298 ? -24.266 11.773 13.789 1 85.56 298 ASP A CA 1
ATOM 2329 C C . ASP A 1 298 ? -23.891 10.32 14.078 1 85.56 298 ASP A C 1
ATOM 2331 O O . ASP A 1 298 ? -23.219 10.031 15.062 1 85.56 298 ASP A O 1
ATOM 2335 N N . GLU A 1 299 ? -24.328 9.516 13.227 1 85.56 299 GLU A N 1
ATOM 2336 C CA . GLU A 1 299 ? -24 8.102 13.375 1 85.56 299 GLU A CA 1
ATOM 2337 C C . GLU A 1 299 ? -22.5 7.859 13.188 1 85.56 299 GLU A C 1
ATOM 2339 O O . GLU A 1 299 ? -21.906 7.059 13.906 1 85.56 299 GLU A O 1
ATOM 2344 N N . ILE A 1 300 ? -21.984 8.531 12.242 1 85.44 300 ILE A N 1
ATOM 2345 C CA . ILE A 1 300 ? -20.562 8.406 11.953 1 85.44 300 ILE A CA 1
ATOM 2346 C C . ILE A 1 300 ? -19.75 8.891 13.156 1 85.44 300 ILE A C 1
ATOM 2348 O O . ILE A 1 300 ? -18.812 8.211 13.609 1 85.44 300 ILE A O 1
ATOM 2352 N N . LEU A 1 301 ? -20.156 9.984 13.734 1 88.19 301 LEU A N 1
ATOM 2353 C CA . LEU A 1 301 ? -19.453 10.57 14.867 1 88.19 301 LEU A CA 1
ATOM 2354 C C . LEU A 1 301 ? -19.594 9.695 16.109 1 88.19 301 LEU A C 1
ATOM 2356 O O . LEU A 1 301 ? -18.656 9.602 16.922 1 88.19 301 LEU A O 1
ATOM 2360 N N . ALA A 1 302 ? -20.688 9.078 16.234 1 89.88 302 ALA A N 1
ATOM 2361 C CA . ALA A 1 302 ? -20.891 8.148 17.344 1 89.88 302 ALA A CA 1
ATOM 2362 C C . ALA A 1 302 ? -19.922 6.973 17.25 1 89.88 302 ALA A C 1
ATOM 2364 O O . ALA A 1 302 ? -19.375 6.531 18.266 1 89.88 302 ALA A O 1
ATOM 2365 N N . LYS A 1 303 ? -19.719 6.539 16.062 1 89.94 303 LYS A N 1
ATOM 2366 C CA . LYS A 1 303 ? -18.781 5.43 15.852 1 89.94 303 LYS A CA 1
ATOM 2367 C C . LYS A 1 303 ? -17.344 5.867 16.078 1 89.94 303 LYS A C 1
ATOM 2369 O O . LYS A 1 303 ? -16.516 5.09 16.562 1 89.94 303 LYS A O 1
ATOM 2374 N N . VAL A 1 304 ? -17.062 7.047 15.727 1 90.69 304 VAL A N 1
ATOM 2375 C CA . VAL A 1 304 ? -15.727 7.602 15.945 1 90.69 304 VAL A CA 1
ATOM 2376 C C . VAL A 1 304 ? -15.43 7.66 17.438 1 90.69 304 VAL A C 1
ATOM 2378 O O . VAL A 1 304 ? -14.312 7.379 17.875 1 90.69 304 VAL A O 1
ATOM 2381 N N . GLY A 1 305 ? -16.453 8.023 18.141 1 91.31 305 GLY A N 1
ATOM 2382 C CA . GLY A 1 305 ? -16.297 8.062 19.578 1 91.31 305 GLY A CA 1
ATOM 2383 C C . GLY A 1 305 ? -15.398 9.18 20.062 1 91.31 305 GLY A C 1
ATOM 2384 O O . GLY A 1 305 ? -15.57 10.336 19.672 1 91.31 305 GLY A O 1
ATOM 2385 N N . ASP A 1 306 ? -14.414 8.875 20.953 1 91.12 306 ASP A N 1
ATOM 2386 C CA . ASP A 1 306 ? -13.578 9.898 21.562 1 91.12 306 ASP A CA 1
ATOM 2387 C C . ASP A 1 306 ? -12.281 10.086 20.781 1 91.12 306 ASP A C 1
ATOM 2389 O O . ASP A 1 306 ? -11.375 10.781 21.234 1 91.12 306 ASP A O 1
ATOM 2393 N N . ARG A 1 307 ? -12.281 9.469 19.625 1 92.31 307 ARG A N 1
ATOM 2394 C CA . ARG A 1 307 ? -11.086 9.625 18.812 1 92.31 307 ARG A CA 1
ATOM 2395 C C . ARG A 1 307 ? -11.031 11.016 18.172 1 92.31 307 ARG A C 1
ATOM 2397 O O . ARG A 1 307 ? -12.07 11.594 17.844 1 92.31 307 ARG A O 1
ATOM 2404 N N . PRO A 1 308 ? -9.844 11.531 18.125 1 94.75 308 PRO A N 1
ATOM 2405 C CA . PRO A 1 308 ? -9.727 12.805 17.406 1 94.75 308 PRO A CA 1
ATOM 2406 C C . PRO A 1 308 ? -10.164 12.695 15.953 1 94.75 308 PRO A C 1
ATOM 2408 O O . PRO A 1 308 ? -9.859 11.711 15.281 1 94.75 308 PRO A O 1
ATOM 2411 N N . VAL A 1 309 ? -10.93 13.742 15.492 1 95.38 309 VAL A N 1
ATOM 2412 C CA . VAL A 1 309 ? -11.492 13.648 14.148 1 95.38 309 VAL A CA 1
ATOM 2413 C C . VAL A 1 309 ? -11.391 15 13.445 1 95.38 309 VAL A C 1
ATOM 2415 O O . VAL A 1 309 ? -11.539 16.047 14.078 1 95.38 309 VAL A O 1
ATOM 2418 N N . MET A 1 310 ? -11.047 14.945 12.219 1 95.62 310 MET A N 1
ATOM 2419 C CA . MET A 1 310 ? -11.172 16.109 11.344 1 95.62 310 MET A CA 1
ATOM 2420 C C . MET A 1 310 ? -12.297 15.906 10.328 1 95.62 310 MET A C 1
ATOM 2422 O O . MET A 1 310 ? -12.516 14.797 9.852 1 95.62 310 MET A O 1
ATOM 2426 N N . ILE A 1 311 ? -12.93 17.031 10.008 1 93.5 311 ILE A N 1
ATOM 2427 C CA . ILE A 1 311 ? -14.047 16.984 9.07 1 93.5 311 ILE A CA 1
ATOM 2428 C C . ILE A 1 311 ? -13.617 17.578 7.734 1 93.5 311 ILE A C 1
ATOM 2430 O O . ILE A 1 311 ? -13.18 18.734 7.668 1 93.5 311 ILE A O 1
ATOM 2434 N N . ASP A 1 312 ? -13.672 16.75 6.688 1 93.62 312 ASP A N 1
ATOM 2435 C CA . ASP A 1 312 ? -13.398 17.219 5.332 1 93.62 312 ASP A CA 1
ATOM 2436 C C . ASP A 1 312 ? -14.688 17.641 4.629 1 93.62 312 ASP A C 1
ATOM 2438 O O . ASP A 1 312 ? -15.531 16.797 4.305 1 93.62 312 ASP A O 1
ATOM 2442 N N . VAL A 1 313 ? -14.828 18.859 4.309 1 90.25 313 VAL A N 1
ATOM 2443 C CA . VAL A 1 313 ? -16.094 19.375 3.773 1 90.25 313 VAL A CA 1
ATOM 2444 C C . VAL A 1 313 ? -15.977 19.547 2.26 1 90.25 313 VAL A C 1
ATOM 2446 O O . VAL A 1 313 ? -16.922 19.969 1.603 1 90.25 313 VAL A O 1
ATOM 2449 N N . GLY A 1 314 ? -14.859 19.172 1.686 1 88.56 314 GLY A N 1
ATOM 2450 C CA . GLY A 1 314 ? -14.672 19.312 0.25 1 88.56 314 GLY A CA 1
ATOM 2451 C C . GLY A 1 314 ? -14.664 20.75 -0.217 1 88.56 314 GLY A C 1
ATOM 2452 O O . GLY A 1 314 ? -14.188 21.641 0.496 1 88.56 314 GLY A O 1
ATOM 2453 N N . SER A 1 315 ? -15.031 20.891 -1.485 1 87.88 315 SER A N 1
ATOM 2454 C CA . SER A 1 315 ? -15.086 22.219 -2.068 1 87.88 315 SER A CA 1
ATOM 2455 C C . SER A 1 315 ? -16.375 22.938 -1.703 1 87.88 315 SER A C 1
ATOM 2457 O O . SER A 1 315 ? -17.453 22.328 -1.687 1 87.88 315 SER A O 1
ATOM 2459 N N . LEU A 1 316 ? -16.25 24.25 -1.474 1 87.19 316 LEU A N 1
ATOM 2460 C CA . LEU A 1 316 ? -17.391 25.016 -0.978 1 87.19 316 LEU A CA 1
ATOM 2461 C C . LEU A 1 316 ? -17.953 25.922 -2.074 1 87.19 316 LEU A C 1
ATOM 2463 O O . LEU A 1 316 ? -17.578 27.078 -2.191 1 87.19 316 LEU A O 1
ATOM 2467 N N . GLY A 1 317 ? -18.859 25.328 -2.762 1 83.25 317 GLY A N 1
ATOM 2468 C CA . GLY A 1 317 ? -19.641 26.172 -3.648 1 83.25 317 GLY A CA 1
ATOM 2469 C C . GLY A 1 317 ? -20.719 26.953 -2.924 1 83.25 317 GLY A C 1
ATOM 2470 O O . GLY A 1 317 ? -20.953 26.75 -1.731 1 83.25 317 GLY A O 1
ATOM 2471 N N . ASN A 1 318 ? -21.328 27.891 -3.59 1 83.75 318 ASN A N 1
ATOM 2472 C CA . ASN A 1 318 ? -22.359 28.719 -2.986 1 83.75 318 ASN A CA 1
ATOM 2473 C C . ASN A 1 318 ? -23.562 27.875 -2.543 1 83.75 318 ASN A C 1
ATOM 2475 O O . ASN A 1 318 ? -24.156 28.141 -1.498 1 83.75 318 ASN A O 1
ATOM 2479 N N . ALA A 1 319 ? -23.797 26.938 -3.314 1 79.5 319 ALA A N 1
ATOM 2480 C CA . ALA A 1 319 ? -24.969 26.109 -3.041 1 79.5 319 ALA A CA 1
ATOM 2481 C C . ALA A 1 319 ? -24.766 25.266 -1.789 1 79.5 319 ALA A C 1
ATOM 2483 O O . ALA A 1 319 ? -25.719 24.953 -1.074 1 79.5 319 ALA A O 1
ATOM 2484 N N . GLU A 1 320 ? -23.547 25 -1.502 1 83.19 320 GLU A N 1
ATOM 2485 C CA . GLU A 1 320 ? -23.234 24.062 -0.423 1 83.19 320 GLU A CA 1
ATOM 2486 C C . GLU A 1 320 ? -22.875 24.812 0.864 1 83.19 320 GLU A C 1
ATOM 2488 O O . GLU A 1 320 ? -22.938 24.234 1.953 1 83.19 320 GLU A O 1
ATOM 2493 N N . TYR A 1 321 ? -22.641 26.109 0.768 1 88.81 321 TYR A N 1
ATOM 2494 C CA . TYR A 1 321 ? -22.016 26.812 1.877 1 88.81 321 TYR A CA 1
ATOM 2495 C C . TYR A 1 321 ? -22.906 26.797 3.113 1 88.81 321 TYR A C 1
ATOM 2497 O O . TYR A 1 321 ? -22.469 26.391 4.195 1 88.81 321 TYR A O 1
ATOM 2505 N N . GLU A 1 322 ? -24.141 27.203 2.994 1 88.06 322 GLU A N 1
ATOM 2506 C CA . GLU A 1 322 ? -25.031 27.328 4.145 1 88.06 322 GLU A CA 1
ATOM 2507 C C . GLU A 1 322 ? -25.234 25.984 4.836 1 88.06 322 GLU A C 1
ATOM 2509 O O . GLU A 1 322 ? -25.219 25.906 6.066 1 88.06 322 GLU A O 1
ATOM 2514 N N . SER A 1 323 ? -25.391 25.047 4.051 1 87.62 323 SER A N 1
ATOM 2515 C CA . SER A 1 323 ? -25.594 23.719 4.605 1 87.62 323 SER A CA 1
ATOM 2516 C C . SER A 1 323 ? -24.359 23.234 5.344 1 87.62 323 SER A C 1
ATOM 2518 O O . SER A 1 323 ? -24.453 22.641 6.426 1 87.62 323 SER A O 1
ATOM 2520 N N . VAL A 1 324 ? -23.234 23.516 4.859 1 90 324 VAL A N 1
ATOM 2521 C CA . VAL A 1 324 ? -21.984 23.062 5.445 1 90 324 VAL A CA 1
ATOM 2522 C C . VAL A 1 324 ? -21.734 23.812 6.754 1 90 324 VAL A C 1
ATOM 2524 O O . VAL A 1 324 ? -21.391 23.188 7.77 1 90 324 VAL A O 1
ATOM 2527 N N . GLU A 1 325 ? -21.953 25.094 6.777 1 92.19 325 GLU A N 1
ATOM 2528 C CA . GLU A 1 325 ? -21.75 25.875 7.988 1 92.19 325 GLU A CA 1
ATOM 2529 C C . GLU A 1 325 ? -22.672 25.406 9.109 1 92.19 325 GLU A C 1
ATOM 2531 O O . GLU A 1 325 ? -22.234 25.266 10.258 1 92.19 325 GLU A O 1
ATOM 2536 N N . THR A 1 326 ? -23.891 25.203 8.727 1 90.19 326 THR A N 1
ATOM 2537 C CA . THR A 1 326 ? -24.875 24.766 9.711 1 90.19 326 THR A CA 1
ATOM 2538 C C . THR A 1 326 ? -24.5 23.406 10.305 1 90.19 326 THR A C 1
ATOM 2540 O O . THR A 1 326 ? -24.578 23.203 11.516 1 90.19 326 THR A O 1
ATOM 2543 N N . LYS A 1 327 ? -24.062 22.609 9.516 1 88.56 327 LYS A N 1
ATOM 2544 C CA . LYS A 1 327 ? -23.672 21.266 9.961 1 88.56 327 LYS A CA 1
ATOM 2545 C C . LYS A 1 327 ? -22.438 21.312 10.844 1 88.56 327 LYS A C 1
ATOM 2547 O O . LYS A 1 327 ? -22.344 20.609 11.844 1 88.56 327 LYS A O 1
ATOM 2552 N N . LEU A 1 328 ? -21.531 22.109 10.43 1 92.81 328 LEU A N 1
ATOM 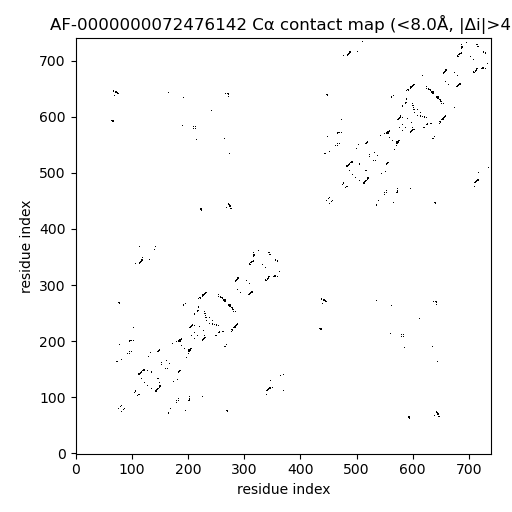2553 C CA . LEU A 1 328 ? -20.312 22.234 11.227 1 92.81 328 LEU A CA 1
ATOM 2554 C C . LEU A 1 328 ? -20.625 22.781 12.609 1 92.81 328 LEU A C 1
ATOM 2556 O O . LEU A 1 328 ? -20.047 22.344 13.602 1 92.81 328 LEU A O 1
ATOM 2560 N N . ARG A 1 329 ? -21.562 23.719 12.672 1 92.5 329 ARG A N 1
ATOM 2561 C CA . ARG A 1 329 ? -21.984 24.234 13.961 1 92.5 329 ARG A CA 1
ATOM 2562 C C . ARG A 1 329 ? -22.578 23.125 14.828 1 92.5 329 ARG A C 1
ATOM 2564 O O . ARG A 1 329 ? -22.266 23.047 16.016 1 92.5 329 ARG A O 1
ATOM 2571 N N . HIS A 1 330 ? -23.297 22.328 14.164 1 91 330 HIS A N 1
ATOM 2572 C CA . HIS A 1 330 ? -23.891 21.203 14.875 1 91 330 HIS A CA 1
ATOM 2573 C C . HIS A 1 330 ? -22.812 20.219 15.344 1 91 330 HIS A C 1
ATOM 2575 O O . HIS A 1 330 ? -22.781 19.844 16.516 1 91 330 HIS A O 1
ATOM 2581 N N . ILE A 1 331 ? -21.953 19.859 14.461 1 91.06 331 ILE A N 1
ATOM 2582 C CA . ILE A 1 331 ? -20.922 18.875 14.758 1 91.06 331 ILE A CA 1
ATOM 2583 C C . ILE A 1 331 ? -20.047 19.375 15.906 1 91.06 331 ILE A C 1
ATOM 2585 O O . ILE A 1 331 ? -19.766 18.625 16.844 1 91.06 331 ILE A O 1
ATOM 2589 N N . MET A 1 332 ? -19.703 20.578 15.844 1 90.69 332 MET A N 1
ATOM 2590 C CA . MET A 1 332 ? -18.812 21.156 16.844 1 90.69 332 MET A CA 1
ATOM 2591 C C . MET A 1 332 ? -19.484 21.25 18.203 1 90.69 332 MET A C 1
ATOM 2593 O O . MET A 1 332 ? -18.828 21.203 19.234 1 90.69 332 MET A O 1
ATOM 2597 N N . SER A 1 333 ? -20.734 21.328 18.203 1 89.62 333 SER A N 1
ATOM 2598 C CA . SER A 1 333 ? -21.484 21.422 19.453 1 89.62 333 SER A CA 1
ATOM 2599 C C . SER A 1 333 ? -21.656 20.062 20.109 1 89.62 333 SER A C 1
ATOM 2601 O O . SER A 1 333 ? -21.766 19.953 21.328 1 89.62 333 SER A O 1
ATOM 2603 N N . VAL A 1 334 ? -21.562 19.031 19.312 1 85.88 334 VAL A N 1
ATOM 2604 C CA . VAL A 1 334 ? -21.906 17.719 19.875 1 85.88 334 VAL A CA 1
ATOM 2605 C C . VAL A 1 334 ? -20.656 16.875 20.016 1 85.88 334 VAL A C 1
ATOM 2607 O O . VAL A 1 334 ? -20.641 15.898 20.781 1 85.88 334 VAL A O 1
ATOM 2610 N N . HIS A 1 335 ? -19.641 17.188 19.25 1 84.38 335 HIS A N 1
ATOM 2611 C CA . HIS A 1 335 ? -18.438 16.375 19.281 1 84.38 335 HIS A CA 1
ATOM 2612 C C . HIS A 1 335 ? -17.219 17.188 19.672 1 84.38 335 HIS A C 1
ATOM 2614 O O . HIS A 1 335 ? -16.531 17.75 18.812 1 84.38 335 HIS A O 1
ATOM 2620 N N . PRO A 1 336 ? -16.844 17.109 20.906 1 79.31 336 PRO A N 1
ATOM 2621 C CA . PRO A 1 336 ? -15.789 17.984 21.406 1 79.31 336 PRO A CA 1
ATOM 2622 C C . PRO A 1 336 ? -14.406 17.594 20.891 1 79.31 336 PRO A C 1
ATOM 2624 O O . PRO A 1 336 ? -13.453 18.359 21.016 1 79.31 336 PRO A O 1
ATOM 2627 N N . THR A 1 337 ? -14.328 16.438 20.266 1 85.12 337 THR A N 1
ATOM 2628 C CA . THR A 1 337 ? -13 15.977 19.875 1 85.12 337 THR A CA 1
ATOM 2629 C C . THR A 1 337 ? -12.727 16.312 18.406 1 85.12 337 THR A C 1
ATOM 2631 O O . THR A 1 337 ? -11.836 15.711 17.781 1 85.12 337 THR A O 1
ATOM 2634 N N . VAL A 1 338 ? -13.508 17.234 17.891 1 93.25 338 VAL A N 1
ATOM 2635 C CA . VAL A 1 338 ? -13.203 17.719 16.547 1 93.25 338 VAL A CA 1
ATOM 2636 C C . VAL A 1 338 ? -11.906 18.516 16.562 1 93.25 338 VAL A C 1
ATOM 2638 O O . VAL A 1 338 ? -11.836 19.578 17.203 1 93.25 338 VAL A O 1
ATOM 2641 N N . ALA A 1 339 ? -10.969 18.016 15.859 1 95.88 339 ALA A N 1
ATOM 2642 C CA . ALA A 1 339 ? -9.641 18.625 15.867 1 95.88 339 ALA A CA 1
ATOM 2643 C C . ALA A 1 339 ? -9.531 19.719 14.797 1 95.88 339 ALA A C 1
ATOM 2645 O O . ALA A 1 339 ? -8.703 20.609 14.898 1 95.88 339 ALA A O 1
ATOM 2646 N N . GLY A 1 340 ? -10.359 19.531 13.773 1 96.62 340 GLY A N 1
ATOM 2647 C CA . GLY A 1 340 ? -10.227 20.516 12.719 1 96.62 340 GLY A CA 1
ATOM 2648 C C . GLY A 1 340 ? -11.133 20.25 11.531 1 96.62 340 GLY A C 1
ATOM 2649 O O . GLY A 1 340 ? -11.945 19.312 11.562 1 96.62 340 GLY A O 1
ATOM 2650 N N . VAL A 1 341 ? -11.016 21.141 10.539 1 96 341 VAL A N 1
ATOM 2651 C CA . VAL A 1 341 ? -11.812 21.078 9.32 1 96 341 VAL A CA 1
ATOM 2652 C C . VAL A 1 341 ? -10.898 21.203 8.102 1 96 341 VAL A C 1
ATOM 2654 O O . VAL A 1 341 ? -9.969 22.016 8.086 1 96 341 VAL A O 1
ATOM 2657 N N . ILE A 1 342 ? -11.141 20.344 7.09 1 95.5 342 ILE A N 1
ATOM 2658 C CA . ILE A 1 342 ? -10.422 20.406 5.82 1 95.5 342 ILE A CA 1
ATOM 2659 C C . ILE A 1 342 ? -11.336 20.984 4.738 1 95.5 342 ILE A C 1
ATOM 2661 O O . ILE A 1 342 ? -12.477 20.531 4.578 1 95.5 342 ILE A O 1
ATOM 2665 N N . VAL A 1 343 ? -10.805 21.984 4.016 1 93.31 343 VAL A N 1
ATOM 2666 C CA . VAL A 1 343 ? -11.562 22.656 2.965 1 93.31 343 VAL A CA 1
ATOM 2667 C C . VAL A 1 343 ? -10.766 22.656 1.665 1 93.31 343 VAL A C 1
ATOM 2669 O O . VAL A 1 343 ? -9.594 23.047 1.643 1 93.31 343 VAL A O 1
ATOM 2672 N N . GLU A 1 344 ? -11.375 22.156 0.589 1 91.62 344 GLU A N 1
ATOM 2673 C CA . GLU A 1 344 ? -10.742 22.219 -0.725 1 91.62 344 GLU A CA 1
ATOM 2674 C C . GLU A 1 344 ? -10.969 23.562 -1.387 1 91.62 344 GLU A C 1
ATOM 2676 O O . GLU A 1 344 ? -12.109 23.938 -1.699 1 91.62 344 GLU A O 1
ATOM 2681 N N . SER A 1 345 ? -9.891 24.297 -1.54 1 90.88 345 SER A N 1
ATOM 2682 C CA . SER A 1 345 ? -9.953 25.641 -2.117 1 90.88 345 SER A CA 1
ATOM 2683 C C . SER A 1 345 ? -8.594 26.078 -2.656 1 90.88 345 SER A C 1
ATOM 2685 O O . SER A 1 345 ? -7.586 25.391 -2.441 1 90.88 345 SER A O 1
ATOM 2687 N N . GLY A 1 346 ? -8.555 27.109 -3.443 1 75.69 346 GLY A N 1
ATOM 2688 C CA . GLY A 1 346 ? -7.293 27.734 -3.818 1 75.69 346 GLY A CA 1
ATOM 2689 C C . GLY A 1 346 ? -6.961 27.562 -5.289 1 75.69 346 GLY A C 1
ATOM 2690 O O . GLY A 1 346 ? -5.828 27.812 -5.707 1 75.69 346 GLY A O 1
ATOM 2691 N N . ASP A 1 347 ? -7.789 26.812 -5.922 1 70.69 347 ASP A N 1
ATOM 2692 C CA . ASP A 1 347 ? -7.52 26.797 -7.355 1 70.69 347 ASP A CA 1
ATOM 2693 C C . ASP A 1 347 ? -8.812 26.844 -8.156 1 70.69 347 ASP A C 1
ATOM 2695 O O . ASP A 1 347 ? -9.891 26.562 -7.629 1 70.69 347 ASP A O 1
ATOM 2699 N N . GLU A 1 348 ? -8.617 27.5 -9.289 1 67.94 348 GLU A N 1
ATOM 2700 C CA . GLU A 1 348 ? -9.758 27.578 -10.203 1 67.94 348 GLU A CA 1
ATOM 2701 C C . GLU A 1 348 ? -9.695 26.484 -11.258 1 67.94 348 GLU A C 1
ATOM 2703 O O . GLU A 1 348 ? -10.531 26.438 -12.164 1 67.94 348 GLU A O 1
ATOM 2708 N N . TYR A 1 349 ? -8.703 25.656 -11.047 1 67.88 349 TYR A N 1
ATOM 2709 C CA . TYR A 1 349 ? -8.531 24.641 -12.078 1 67.88 349 TYR A CA 1
ATOM 2710 C C . TYR A 1 349 ? -9.547 23.516 -11.914 1 67.88 349 TYR A C 1
ATOM 2712 O O . TYR A 1 349 ? -10.156 23.078 -12.891 1 67.88 349 TYR A O 1
ATOM 2720 N N . ASP A 1 350 ? -9.664 23.156 -10.656 1 69.56 350 ASP A N 1
ATOM 2721 C CA . ASP A 1 350 ? -10.469 21.953 -10.445 1 69.56 350 ASP A CA 1
ATOM 2722 C C . ASP A 1 350 ? -11.609 22.219 -9.461 1 69.56 350 ASP A C 1
ATOM 2724 O O . ASP A 1 350 ? -12.297 21.281 -9.039 1 69.56 350 ASP A O 1
ATOM 2728 N N . LEU A 1 351 ? -11.688 23.547 -9.078 1 73.94 351 LEU A N 1
ATOM 2729 C CA . LEU A 1 351 ? -12.688 23.859 -8.062 1 73.94 351 LEU A CA 1
ATOM 2730 C C . LEU A 1 351 ? -13.531 25.062 -8.477 1 73.94 351 LEU A C 1
ATOM 2732 O O . LEU A 1 351 ? -13.086 25.891 -9.266 1 73.94 351 LEU A O 1
ATOM 2736 N N . PRO A 1 352 ? -14.734 25.031 -7.961 1 76.44 352 PR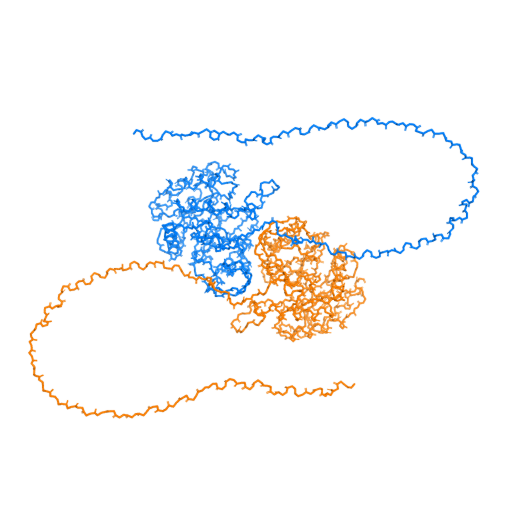O A N 1
ATOM 2737 C CA . PRO A 1 352 ? -15.562 26.203 -8.219 1 76.44 352 PRO A CA 1
ATOM 2738 C C . PRO A 1 352 ? -14.914 27.5 -7.727 1 76.44 352 PRO A C 1
ATOM 2740 O O . PRO A 1 352 ? -14.32 27.531 -6.645 1 76.44 352 PRO A O 1
ATOM 2743 N N . THR A 1 353 ? -15.086 28.516 -8.508 1 82 353 THR A N 1
ATOM 2744 C CA . THR A 1 353 ? -14.523 29.812 -8.164 1 82 353 THR A CA 1
ATOM 2745 C C . THR A 1 353 ? -15.094 30.312 -6.836 1 82 353 THR A C 1
ATOM 2747 O O . THR A 1 353 ? -14.414 31 -6.082 1 82 353 THR A O 1
ATOM 2750 N N . GLU A 1 354 ? -16.234 29.828 -6.473 1 88.62 354 GLU A N 1
ATOM 2751 C CA . GLU A 1 354 ? -16.922 30.25 -5.258 1 88.62 354 GLU A CA 1
ATOM 2752 C C . GLU A 1 354 ? -16.172 29.797 -4.008 1 88.62 354 GLU A C 1
ATOM 2754 O O . GLU A 1 354 ? -16.344 30.375 -2.932 1 88.62 354 GLU A O 1
ATOM 2759 N N . ALA A 1 355 ? -15.422 28.797 -4.215 1 88.25 355 ALA A N 1
ATOM 2760 C CA . ALA A 1 355 ? -14.695 28.266 -3.07 1 88.25 355 ALA A CA 1
ATOM 2761 C C . ALA A 1 355 ? -13.695 29.281 -2.527 1 88.25 355 ALA A C 1
ATOM 2763 O O . ALA A 1 355 ? -13.492 29.359 -1.314 1 88.25 355 ALA A O 1
ATOM 2764 N N . ILE A 1 356 ? -13.188 30.078 -3.395 1 90.12 356 ILE A N 1
ATOM 2765 C CA . ILE A 1 356 ? -12.203 31.078 -3.004 1 90.12 356 ILE A CA 1
ATOM 2766 C C . ILE A 1 356 ? -12.883 32.188 -2.188 1 90.12 356 ILE A C 1
ATOM 2768 O O . ILE A 1 356 ? -12.297 32.719 -1.242 1 90.12 356 ILE A O 1
ATOM 2772 N N . GLU A 1 357 ? -14.07 32.438 -2.471 1 91.06 357 GLU A N 1
ATOM 2773 C CA . GLU A 1 357 ? -14.828 33.438 -1.761 1 91.06 357 GLU A CA 1
ATOM 2774 C C . GLU A 1 357 ? -15.391 32.906 -0.448 1 91.06 357 GLU A C 1
ATOM 2776 O O . GLU A 1 357 ? -15.445 33.625 0.552 1 91.06 357 GLU A O 1
ATOM 2781 N N . ASN A 1 358 ? -15.773 31.719 -0.436 1 94.38 358 ASN A N 1
ATOM 2782 C CA . ASN A 1 358 ? -16.484 31.141 0.692 1 94.38 358 ASN A CA 1
ATOM 2783 C C . ASN A 1 358 ? -15.531 30.672 1.784 1 94.38 358 ASN A C 1
ATOM 2785 O O . ASN A 1 358 ? -15.906 30.578 2.953 1 94.38 358 ASN A O 1
ATOM 2789 N N . THR A 1 359 ? -14.305 30.422 1.423 1 95.62 359 THR A N 1
ATOM 2790 C CA . THR A 1 359 ? -13.359 29.828 2.369 1 95.62 359 THR A CA 1
ATOM 2791 C C . THR A 1 359 ? -13.055 30.812 3.504 1 95.62 359 THR A C 1
ATOM 2793 O O . THR A 1 359 ? -13.148 30.453 4.68 1 95.62 359 THR A O 1
ATOM 2796 N N . PRO A 1 360 ? -12.773 32.125 3.209 1 95.88 360 PRO A N 1
ATOM 2797 C CA . PRO A 1 360 ? -12.555 33.062 4.305 1 95.88 360 PRO A CA 1
ATOM 2798 C C . PRO A 1 360 ? -13.781 33.219 5.207 1 95.88 360 PRO A C 1
ATOM 2800 O O . PRO A 1 360 ? -13.641 33.375 6.422 1 95.88 360 PRO A O 1
ATOM 2803 N N . LYS A 1 361 ? -14.93 33.125 4.633 1 95.94 361 LYS A N 1
ATOM 2804 C CA . LYS A 1 361 ? -16.156 33.219 5.41 1 95.94 361 LYS A CA 1
ATOM 2805 C C . LYS A 1 361 ? -16.266 32.031 6.383 1 95.94 361 LYS A C 1
ATOM 2807 O O . LYS A 1 361 ? -16.641 32.219 7.547 1 95.94 361 LYS A O 1
ATOM 2812 N N . LEU A 1 362 ? -15.984 30.938 5.879 1 96.06 362 LEU A N 1
ATOM 2813 C CA . LEU A 1 362 ? -16.078 29.734 6.719 1 96.06 362 LEU A CA 1
ATOM 2814 C C . LEU A 1 362 ? -15.047 29.797 7.848 1 96.06 362 LEU A C 1
ATOM 2816 O O . LEU A 1 362 ? -15.344 29.422 8.984 1 96.06 362 LEU A O 1
ATOM 2820 N N . VAL A 1 363 ? -13.828 30.234 7.547 1 97.06 363 VAL A N 1
ATOM 2821 C CA . VAL A 1 363 ? -12.773 30.328 8.547 1 97.06 363 VAL A CA 1
ATOM 2822 C C . VAL A 1 363 ? -13.219 31.25 9.688 1 97.06 363 VAL A C 1
ATOM 2824 O O . VAL A 1 363 ? -13.055 30.922 10.859 1 97.06 363 VAL A O 1
ATOM 2827 N N . LYS A 1 364 ? -13.82 32.312 9.367 1 96.5 364 LYS A N 1
ATOM 2828 C CA . LYS A 1 364 ? -14.328 33.25 10.367 1 96.5 364 LYS A CA 1
ATOM 2829 C C . LYS A 1 364 ? -15.445 32.625 11.195 1 96.5 364 LYS A C 1
ATOM 2831 O O . LYS A 1 364 ? -15.484 32.781 12.414 1 96.5 364 LYS A O 1
ATOM 2836 N N . ALA A 1 365 ? -16.297 31.938 10.492 1 95.94 365 ALA A N 1
ATOM 2837 C CA . ALA A 1 365 ? -17.391 31.266 11.188 1 95.94 365 ALA A CA 1
ATOM 2838 C C . ALA A 1 365 ? -16.859 30.234 12.172 1 95.94 365 ALA A C 1
ATOM 2840 O O . ALA A 1 365 ? -17.344 30.125 13.305 1 95.94 365 ALA A O 1
ATOM 2841 N N . LEU A 1 366 ? -15.875 29.484 11.742 1 96.25 366 LEU A N 1
ATOM 2842 C CA . LEU A 1 366 ? -15.273 28.453 12.586 1 96.25 366 LEU A CA 1
ATOM 2843 C C . LEU A 1 366 ? -14.625 29.078 13.82 1 96.25 366 LEU A C 1
ATOM 2845 O O . LEU A 1 366 ? -14.703 28.531 14.914 1 96.25 366 LEU A O 1
ATOM 2849 N N . ALA A 1 367 ? -13.992 30.203 13.648 1 95.38 367 ALA A N 1
ATOM 2850 C CA . ALA A 1 367 ? -13.367 30.922 14.758 1 95.38 367 ALA A CA 1
A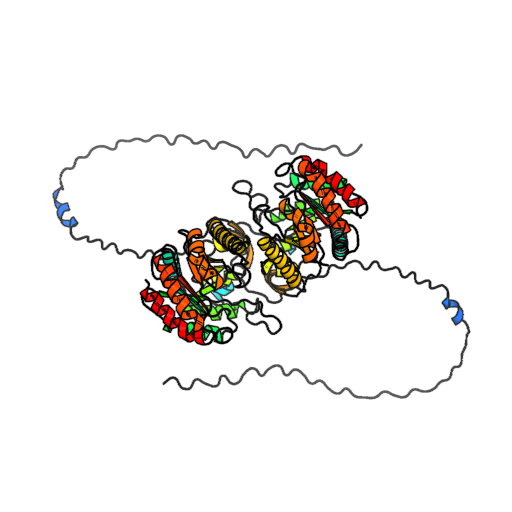TOM 2851 C C . ALA A 1 367 ? -14.391 31.281 15.828 1 95.38 367 ALA A C 1
ATOM 2853 O O . ALA A 1 367 ? -14.078 31.281 17.016 1 95.38 367 ALA A O 1
ATOM 2854 N N . GLN A 1 368 ? -15.57 31.516 15.398 1 93.31 368 GLN A N 1
ATOM 2855 C CA . GLN A 1 368 ? -16.641 31.906 16.328 1 93.31 368 GLN A CA 1
ATOM 2856 C C . GLN A 1 368 ? -17.188 30.688 17.062 1 93.31 368 GLN A C 1
ATOM 2858 O O . GLN A 1 368 ? -17.828 30.828 18.094 1 93.31 368 GLN A O 1
ATOM 2863 N N . MET A 1 369 ? -16.969 29.578 16.469 1 91.12 369 MET A N 1
ATOM 2864 C CA . MET A 1 369 ? -17.516 28.344 17.062 1 91.12 369 MET A CA 1
ATOM 2865 C C . MET A 1 369 ? -16.656 27.875 18.219 1 91.12 369 MET A C 1
ATOM 2867 O O . MET A 1 369 ? -17.047 26.984 18.969 1 91.12 369 MET A O 1
ATOM 2871 N N . VAL A 1 370 ? -15.453 28.328 18.281 1 87.69 370 VAL A N 1
ATOM 2872 C CA . VAL A 1 370 ? -14.531 27.844 19.297 1 87.69 370 VAL A CA 1
ATOM 2873 C C . VAL A 1 370 ? -14.156 28.969 20.25 1 87.69 370 VAL A C 1
ATOM 2875 O O . VAL A 1 370 ? -14.156 30.141 19.859 1 87.69 370 VAL A O 1
ATOM 2878 N N . MET B 1 1 ? 19.25 -48.25 1.201 1 21.42 1 MET B N 1
ATOM 2879 C CA . MET B 1 1 ? 19.5 -48.438 2.625 1 21.42 1 MET B CA 1
ATOM 2880 C C . MET B 1 1 ? 20.359 -47.312 3.178 1 21.42 1 MET B C 1
ATOM 2882 O O . MET B 1 1 ? 21.516 -47.156 2.791 1 21.42 1 MET B O 1
ATOM 2886 N N . VAL B 1 2 ? 19.719 -46.125 3.543 1 17.84 2 VAL B N 1
ATOM 2887 C CA . VAL B 1 2 ? 19.812 -44.656 3.684 1 17.84 2 VAL B CA 1
ATOM 2888 C C . VAL B 1 2 ? 20.609 -44.312 4.938 1 17.84 2 VAL B C 1
ATOM 2890 O O . VAL B 1 2 ? 20.5 -43.188 5.457 1 17.84 2 VAL B O 1
ATOM 2893 N N . LYS B 1 3 ? 20.969 -45.469 5.641 1 19.66 3 LYS B N 1
ATOM 2894 C CA . LYS B 1 3 ? 21.156 -45.125 7.043 1 19.66 3 LYS B CA 1
ATOM 2895 C C . LYS B 1 3 ? 22.234 -44.062 7.188 1 19.66 3 LYS B C 1
ATOM 2897 O O . LYS B 1 3 ? 22.094 -43.125 7.98 1 19.66 3 LYS B O 1
ATOM 2902 N N . SER B 1 4 ? 23.453 -44.375 6.898 1 17.52 4 SER B N 1
ATOM 2903 C CA . SER B 1 4 ? 24.469 -44.5 7.938 1 17.52 4 SER B CA 1
ATOM 2904 C C . SER B 1 4 ? 25.109 -43.156 8.273 1 17.52 4 SER B C 1
ATOM 2906 O O . SER B 1 4 ? 25.156 -42.75 9.438 1 17.52 4 SER B O 1
ATOM 2908 N N . THR B 1 5 ? 26.312 -42.844 7.836 1 18.38 5 THR B N 1
ATOM 2909 C CA . THR B 1 5 ? 27.562 -42.781 8.594 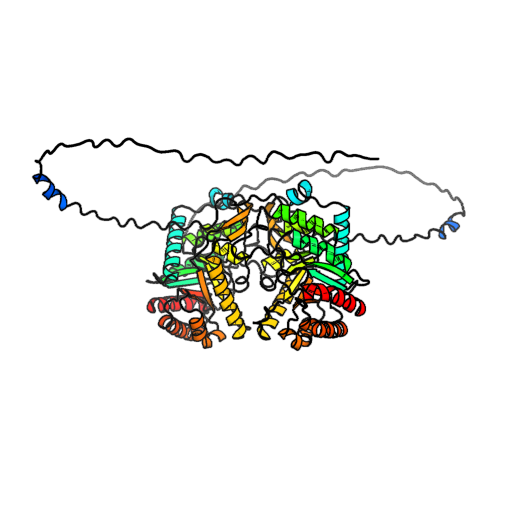1 18.38 5 THR B CA 1
ATOM 2910 C C . THR B 1 5 ? 27.969 -41.344 8.828 1 18.38 5 THR B C 1
ATOM 2912 O O . THR B 1 5 ? 28.969 -41.062 9.508 1 18.38 5 THR B O 1
ATOM 2915 N N . ASN B 1 6 ? 27.578 -40.344 7.891 1 18.58 6 ASN B N 1
ATOM 2916 C CA . ASN B 1 6 ? 28.703 -39.438 7.863 1 18.58 6 ASN B CA 1
ATOM 2917 C C . ASN B 1 6 ? 28.953 -38.812 9.234 1 18.58 6 ASN B C 1
ATOM 2919 O O . ASN B 1 6 ? 28.016 -38.562 9.992 1 18.58 6 ASN B O 1
ATOM 2923 N N . GLN B 1 7 ? 30.281 -38.469 9.656 1 18.62 7 GLN B N 1
ATOM 2924 C CA . GLN B 1 7 ? 31.328 -38.094 10.609 1 18.62 7 GLN B CA 1
ATOM 2925 C C . GLN B 1 7 ? 31 -36.812 11.328 1 18.62 7 GLN B C 1
ATOM 2927 O O . GLN B 1 7 ? 30.281 -35.969 10.797 1 18.62 7 GLN B O 1
ATOM 2932 N N . SER B 1 8 ? 31.516 -36.562 12.594 1 19.69 8 SER B N 1
ATOM 2933 C CA . SER B 1 8 ? 31.609 -36 13.93 1 19.69 8 SER B CA 1
ATOM 2934 C C . SER B 1 8 ? 32.094 -34.562 13.891 1 19.69 8 SER B C 1
ATOM 2936 O O . SER B 1 8 ? 33.281 -34.312 13.625 1 19.69 8 SER B O 1
ATOM 2938 N N . LEU B 1 9 ? 31.531 -33.625 13.055 1 17.73 9 LEU B N 1
ATOM 2939 C CA . LEU B 1 9 ? 32.062 -32.25 12.977 1 17.73 9 LEU B CA 1
ATOM 2940 C C . LEU B 1 9 ? 32.188 -31.656 14.375 1 17.73 9 LEU B C 1
ATOM 2942 O O . LEU B 1 9 ? 31.203 -31.25 14.984 1 17.73 9 LEU B O 1
ATOM 2946 N N . SER B 1 10 ? 33.125 -32.25 15.328 1 17.11 10 SER B N 1
ATOM 2947 C CA . SER B 1 10 ? 33.562 -32 16.688 1 17.11 10 SER B CA 1
ATOM 2948 C C . SER B 1 10 ? 33.781 -30.5 16.938 1 17.11 10 SER B C 1
ATOM 2950 O O . SER B 1 10 ? 33.219 -29.938 17.875 1 17.11 10 SER B O 1
ATOM 2952 N N . SER B 1 11 ? 35.094 -29.984 16.797 1 16.69 11 SER B N 1
ATOM 2953 C CA . SER B 1 11 ? 36.062 -29.516 17.797 1 16.69 11 SER B CA 1
ATOM 2954 C C . SER B 1 11 ? 35.938 -28.031 18.047 1 16.69 11 SER B C 1
ATOM 2956 O O . SER B 1 11 ? 36.219 -27.547 19.141 1 16.69 11 SER B O 1
ATOM 2958 N N . LEU B 1 12 ? 35.812 -27.078 17.016 1 16.38 12 LEU B N 1
ATOM 2959 C CA . LEU B 1 12 ? 36.875 -26.062 17.078 1 16.38 12 LEU B CA 1
ATOM 2960 C C . LEU B 1 12 ? 36.562 -25.031 18.156 1 16.38 12 LEU B C 1
ATOM 2962 O O . LEU B 1 12 ? 37.469 -24.391 18.688 1 16.38 12 LEU B O 1
ATOM 2966 N N . TYR B 1 13 ? 35.281 -24.453 18.359 1 17.09 13 TYR B N 1
ATOM 2967 C CA . TYR B 1 13 ? 35.406 -23.016 18.594 1 17.09 13 TYR B CA 1
ATOM 2968 C C . TYR B 1 13 ? 35.844 -22.734 20.031 1 17.09 13 TYR B C 1
ATOM 2970 O O . TYR B 1 13 ? 35.094 -22.938 20.969 1 17.09 13 TYR B O 1
ATOM 2978 N N . SER B 1 14 ? 37.125 -23 20.484 1 16.33 14 SER B N 1
ATOM 2979 C CA . SER B 1 14 ? 37.844 -22.859 21.75 1 16.33 14 SER B CA 1
ATOM 2980 C C . SER B 1 14 ? 37.781 -21.422 22.25 1 16.33 14 SER B C 1
ATOM 2982 O O . SER B 1 14 ? 37.938 -21.172 23.453 1 16.33 14 SER B O 1
ATOM 2984 N N . LEU B 1 15 ? 37.906 -20.312 21.453 1 15.8 15 LEU B N 1
ATOM 2985 C CA . LEU B 1 15 ? 38.969 -19.406 21.844 1 15.8 15 LEU B CA 1
ATOM 2986 C C . LEU B 1 15 ? 38.688 -18.75 23.188 1 15.8 15 LEU B C 1
ATOM 2988 O O . LEU B 1 15 ? 39.531 -18.672 24.062 1 15.8 15 LEU B O 1
ATOM 2992 N N . ALA B 1 16 ? 37.906 -17.5 23.297 1 15.95 16 ALA B N 1
ATOM 2993 C CA . ALA B 1 16 ? 38.469 -16.266 23.844 1 15.95 16 ALA B CA 1
ATOM 2994 C C . ALA B 1 16 ? 38.25 -16.188 25.344 1 15.95 16 ALA B C 1
ATOM 2996 O O . ALA B 1 16 ? 37.125 -16 25.812 1 15.95 16 ALA B O 1
ATOM 2997 N N . THR B 1 17 ? 38.938 -16.938 26.234 1 16.58 17 THR B N 1
ATOM 2998 C CA . THR B 1 17 ? 38.875 -17 27.688 1 16.58 17 THR B CA 1
ATOM 2999 C C . THR B 1 17 ? 39.406 -15.703 28.297 1 16.58 17 THR B C 1
ATOM 3001 O O . THR B 1 17 ? 40.625 -15.562 28.5 1 16.58 17 THR B O 1
ATOM 3004 N N . LEU B 1 18 ? 39.312 -14.43 27.672 1 16.53 18 LEU B N 1
ATOM 3005 C CA . LEU B 1 18 ? 40.312 -13.523 28.234 1 16.53 18 LEU B CA 1
ATOM 3006 C C . LEU B 1 18 ? 40.281 -13.547 29.766 1 16.53 18 LEU B C 1
ATOM 3008 O O . LEU B 1 18 ? 39.25 -13.906 30.359 1 16.53 18 LEU B O 1
ATOM 3012 N N . GLY B 1 19 ? 41.25 -12.641 30.438 1 15.8 19 GLY B N 1
ATOM 3013 C CA . GLY B 1 19 ? 42.219 -12.516 31.516 1 15.8 19 GLY B CA 1
ATOM 3014 C C . GLY B 1 19 ? 41.594 -12.195 32.844 1 15.8 19 GLY B C 1
ATOM 3015 O O . GLY B 1 19 ? 40.5 -11.633 32.906 1 15.8 19 GLY B O 1
ATOM 3016 N N . SER B 1 20 ? 42.188 -12.602 34.031 1 16.45 20 SER B N 1
ATOM 3017 C CA . SER B 1 20 ? 42.188 -12.992 35.438 1 16.45 20 SER B CA 1
ATOM 3018 C C . SER B 1 20 ? 42.312 -11.773 36.344 1 16.45 20 SER B C 1
ATOM 3020 O O . SER B 1 20 ? 42.219 -11.891 37.562 1 16.45 20 SER B O 1
ATOM 3022 N N . THR B 1 21 ? 42.688 -10.5 35.938 1 16.22 21 THR B N 1
ATOM 3023 C CA . THR B 1 21 ? 43.688 -10.039 36.906 1 16.22 21 THR B CA 1
ATOM 3024 C C . THR B 1 21 ? 43.062 -9.961 38.312 1 16.22 21 THR B C 1
ATOM 3026 O O . THR B 1 21 ? 41.844 -9.797 38.438 1 16.22 21 THR B O 1
ATOM 3029 N N . THR B 1 22 ? 44.031 -9.812 39.375 1 16.17 22 THR B N 1
ATOM 3030 C CA . THR B 1 22 ? 44.5 -10.039 40.719 1 16.17 22 THR B CA 1
ATOM 3031 C C . THR B 1 22 ? 43.875 -9.023 41.688 1 16.17 22 THR B C 1
ATOM 3033 O O . THR B 1 22 ? 43.438 -7.949 41.25 1 16.17 22 THR B O 1
ATOM 3036 N N . HIS B 1 23 ? 43.938 -9.32 43.062 1 17.83 23 HIS B N 1
ATOM 3037 C CA . HIS B 1 23 ? 43.469 -9.219 44.438 1 17.83 23 HIS B CA 1
ATOM 3038 C C . HIS B 1 23 ? 44 -7.949 45.125 1 17.83 23 HIS B C 1
ATOM 3040 O O . HIS B 1 23 ? 43.875 -7.805 46.344 1 17.83 23 HIS B O 1
ATOM 3046 N N . LEU B 1 24 ? 44.188 -6.832 44.375 1 15.09 24 LEU B N 1
ATOM 3047 C CA . LEU B 1 24 ? 45.094 -5.93 45.094 1 15.09 24 LEU B CA 1
ATOM 3048 C C . LEU B 1 24 ? 44.562 -5.645 46.5 1 15.09 24 LEU B C 1
ATOM 3050 O O . LEU B 1 24 ? 43.406 -5.309 46.688 1 15.09 24 LEU B O 1
ATOM 3054 N N . SER B 1 25 ? 45.469 -5.68 47.469 1 15.53 25 SER B N 1
ATOM 3055 C CA . SER B 1 25 ? 45.781 -5.863 48.875 1 15.53 25 SER B CA 1
ATOM 3056 C C . SER B 1 25 ? 45.281 -4.691 49.719 1 15.53 25 SER B C 1
ATOM 3058 O O . SER B 1 25 ? 44.531 -4.887 50.688 1 15.53 25 SER B O 1
ATOM 3060 N N . THR B 1 26 ? 46.219 -3.871 50.25 1 15.12 26 THR B N 1
ATOM 3061 C CA . THR B 1 26 ? 46.688 -3.793 51.625 1 15.12 26 THR B CA 1
ATOM 3062 C C . THR B 1 26 ? 45.969 -2.699 52.406 1 15.12 26 THR B C 1
ATOM 3064 O O . THR B 1 26 ? 45.344 -2.967 53.438 1 15.12 26 THR B O 1
ATOM 3067 N N . VAL B 1 27 ? 46.719 -1.536 52.938 1 15.25 27 VAL B N 1
ATOM 3068 C CA . VAL B 1 27 ? 47.25 -1.241 54.25 1 15.25 27 VAL B CA 1
ATOM 3069 C C . VAL B 1 27 ? 46.5 -0.077 54.875 1 15.25 27 VAL B C 1
ATOM 3071 O O . VAL B 1 27 ? 46.156 -0.116 56.062 1 15.25 27 VAL B O 1
ATOM 3074 N N . GLY B 1 28 ? 46.438 1.191 54.375 1 15.26 28 GLY B N 1
ATOM 3075 C CA . GLY B 1 28 ? 47.062 2.176 55.219 1 15.26 28 GLY B CA 1
ATOM 3076 C C . GLY B 1 28 ? 46.188 2.57 56.406 1 15.26 28 GLY B C 1
ATOM 3077 O O . GLY B 1 28 ? 44.969 2.377 56.375 1 15.26 28 GLY B O 1
ATOM 3078 N N . SER B 1 29 ? 46.844 3.361 57.375 1 15.9 29 SER B N 1
ATOM 3079 C CA . SER B 1 29 ? 46.938 3.609 58.812 1 15.9 29 SER B CA 1
ATOM 3080 C C . SER B 1 29 ? 45.781 4.426 59.344 1 15.9 29 SER B C 1
ATOM 3082 O O . SER B 1 29 ? 45 4.969 58.531 1 15.9 29 SER B O 1
ATOM 3084 N N . LYS B 1 30 ? 46.062 5.246 60.438 1 15.56 30 LYS B N 1
ATOM 3085 C CA . LYS B 1 30 ? 45.75 5.539 61.844 1 15.56 30 LYS B CA 1
ATOM 3086 C C . LYS B 1 30 ? 44.812 6.734 61.938 1 15.56 30 LYS B C 1
ATOM 3088 O O . LYS B 1 30 ? 44 6.809 62.875 1 15.56 30 LYS B O 1
ATOM 3093 N N . LEU B 1 31 ? 45.062 7.961 61.281 1 15.59 31 LEU B N 1
ATOM 3094 C CA . LEU B 1 31 ? 45.25 9.031 62.25 1 15.59 31 LEU B CA 1
ATOM 3095 C C . LEU B 1 31 ? 43.938 9.484 62.875 1 15.59 31 LEU B C 1
ATOM 3097 O O . LEU B 1 31 ? 42.906 9.516 62.156 1 15.59 31 LEU B O 1
ATOM 3101 N N . ASP B 1 32 ? 44 10.242 64.062 1 15.9 32 ASP B N 1
ATOM 3102 C CA . ASP B 1 32 ? 43.438 10.508 65.375 1 15.9 32 ASP B CA 1
ATOM 3103 C C . ASP B 1 32 ? 42.219 11.43 65.25 1 15.9 32 ASP B C 1
ATOM 3105 O O . ASP B 1 32 ? 41.969 12.023 64.188 1 15.9 32 ASP B O 1
ATOM 3109 N N . ARG B 1 33 ? 42.219 12.508 66.188 1 16.86 33 ARG B N 1
ATOM 3110 C CA . ARG B 1 33 ? 41.406 12.891 67.375 1 16.86 33 ARG B CA 1
ATOM 3111 C C . ARG B 1 33 ? 40.375 13.938 66.938 1 16.86 33 ARG B C 1
ATOM 3113 O O . ARG B 1 33 ? 39.188 13.781 67.25 1 16.86 33 ARG B O 1
ATOM 3120 N N . ILE B 1 34 ? 40.781 15.305 66.688 1 17.11 34 ILE B N 1
ATOM 3121 C CA . ILE B 1 34 ? 40.531 16.328 67.688 1 17.11 34 ILE B CA 1
ATOM 3122 C C . ILE B 1 34 ? 39.156 16.984 67.438 1 17.11 34 ILE B C 1
ATOM 3124 O O . ILE B 1 34 ? 38.688 17.016 66.312 1 17.11 34 ILE B O 1
ATOM 3128 N N . SER B 1 35 ? 38.812 18.094 68.25 1 17.2 35 SER B N 1
ATOM 3129 C CA . SER B 1 35 ? 37.812 18.625 69.188 1 17.2 35 SER B CA 1
ATOM 3130 C C . SER B 1 35 ? 36.875 19.609 68.5 1 17.2 35 SER B C 1
ATOM 3132 O O . SER B 1 35 ? 35.719 19.703 68.875 1 17.2 35 SER B O 1
ATOM 3134 N N . ASP B 1 36 ? 37.344 20.547 67.562 1 18.31 36 ASP B N 1
ATOM 3135 C CA . ASP B 1 36 ? 37.062 21.906 67.938 1 18.31 36 ASP B CA 1
ATOM 3136 C C . ASP B 1 36 ? 35.594 22.25 67.75 1 18.31 36 ASP B C 1
ATOM 3138 O O . ASP B 1 36 ? 34.969 21.766 66.75 1 18.31 36 ASP B O 1
ATOM 3142 N N . SER B 1 37 ? 34.969 23.062 68.625 1 19.47 37 SER B N 1
ATOM 3143 C CA . SER B 1 37 ? 33.781 23.578 69.25 1 19.47 37 SER B CA 1
ATOM 3144 C C . SER B 1 37 ? 33.031 24.562 68.312 1 19.47 37 SER B C 1
ATOM 3146 O O . SER B 1 37 ? 31.922 24.953 68.625 1 19.47 37 SER B O 1
ATOM 3148 N N . ASP B 1 38 ? 33.781 25.234 67.375 1 18.3 38 ASP B N 1
ATOM 3149 C CA . ASP B 1 38 ? 33.406 26.641 67.375 1 18.3 38 ASP B CA 1
ATOM 3150 C C . ASP B 1 38 ? 31.953 26.812 66.938 1 18.3 38 ASP B C 1
ATOM 3152 O O . ASP B 1 38 ? 31.375 25.906 66.312 1 18.3 38 ASP B O 1
ATOM 3156 N N . GLY B 1 39 ? 31.719 28.031 66.312 1 19.83 39 GLY B N 1
ATOM 3157 C CA . GLY B 1 39 ? 30.938 29.25 66.438 1 19.83 39 GLY B CA 1
ATOM 3158 C C . GLY B 1 39 ? 29.609 29.188 65.75 1 19.83 39 GLY B C 1
ATOM 3159 O O . GLY B 1 39 ? 29.141 28.094 65.375 1 19.83 39 GLY B O 1
ATOM 3160 N N . GLU B 1 40 ? 29.344 30.25 64.875 1 22.5 40 GLU B N 1
ATOM 3161 C CA . GLU B 1 40 ? 28.469 31.422 64.75 1 22.5 40 GLU B CA 1
ATOM 3162 C C . GLU B 1 40 ? 27.219 31.094 63.969 1 22.5 40 GLU B C 1
ATOM 3164 O O . GLU B 1 40 ? 27.188 30.125 63.188 1 22.5 40 GLU B O 1
ATOM 3169 N N . GLU B 1 41 ? 26.219 32.031 64.062 1 23.66 41 GLU B N 1
ATOM 3170 C CA . GLU B 1 41 ? 24.844 32.531 64.062 1 23.66 41 GLU B CA 1
ATOM 3171 C C . GLU B 1 41 ? 24.281 32.594 62.656 1 23.66 41 GLU B C 1
ATOM 3173 O O . GLU B 1 41 ? 23.094 32.812 62.469 1 23.66 41 GLU B O 1
ATOM 3178 N N . GLU B 1 42 ? 25.203 32.75 61.688 1 22.61 42 GLU B N 1
ATOM 3179 C CA . GLU B 1 42 ? 24.734 33.562 60.562 1 22.61 42 GLU B CA 1
ATOM 3180 C C . GLU B 1 42 ? 23.656 32.844 59.75 1 22.61 42 GLU B C 1
ATOM 3182 O O . GLU B 1 42 ? 23.219 33.344 58.719 1 22.61 42 GLU B O 1
ATOM 3187 N N . ASP B 1 43 ? 23.219 31.672 60.094 1 22.59 43 ASP B N 1
ATOM 3188 C CA . ASP B 1 43 ? 22.688 30.953 58.938 1 22.59 43 ASP B CA 1
ATOM 3189 C C . ASP B 1 43 ? 21.25 31.359 58.625 1 22.59 43 ASP B C 1
ATOM 3191 O O . ASP B 1 43 ? 20.562 30.703 57.875 1 22.59 43 ASP B O 1
ATOM 3195 N N . ALA B 1 44 ? 20.781 32.281 59.562 1 23.92 44 ALA B N 1
ATOM 3196 C CA . ALA B 1 44 ? 19.328 32.344 59.469 1 23.92 44 ALA B CA 1
ATOM 3197 C C . ALA B 1 44 ? 18.891 32.938 58.125 1 23.92 44 ALA B C 1
ATOM 3199 O O . ALA B 1 44 ? 17.766 32.688 57.656 1 23.92 44 ALA B O 1
ATOM 3200 N N . TYR B 1 45 ? 19.625 34.062 57.781 1 23.08 45 TYR B N 1
ATOM 3201 C CA . TYR B 1 45 ? 19 35 56.875 1 23.08 45 TYR B CA 1
ATOM 3202 C C . TYR B 1 45 ? 18.719 34.344 55.531 1 23.08 45 TYR B C 1
ATOM 3204 O O . TYR B 1 45 ? 18.094 34.969 54.656 1 23.08 45 TYR B O 1
ATOM 3212 N N . GLU B 1 46 ? 19.594 33.406 55.156 1 24.2 46 GLU B N 1
ATOM 3213 C CA . GLU B 1 46 ? 19.562 33.188 53.719 1 24.2 46 GLU B CA 1
ATOM 3214 C C . GLU B 1 46 ? 18.25 32.562 53.281 1 24.2 46 GLU B C 1
ATOM 3216 O O . GLU B 1 46 ? 18.094 32.125 52.156 1 24.2 46 GLU B O 1
ATOM 3221 N N . GLU B 1 47 ? 17.328 32.375 54.188 1 27.53 47 GLU B N 1
ATOM 3222 C CA . GLU B 1 47 ? 16.125 31.672 53.75 1 27.53 47 GLU B CA 1
ATOM 3223 C C . GLU B 1 47 ? 15.375 32.469 52.688 1 27.53 47 GLU B C 1
ATOM 3225 O O . GLU B 1 47 ? 14.562 31.906 51.938 1 27.53 47 GLU B O 1
ATOM 3230 N N . LEU B 1 48 ? 15.211 33.781 52.906 1 26.02 48 LEU B N 1
ATOM 3231 C CA . LEU B 1 48 ? 14.062 34.469 52.312 1 26.02 48 LEU B CA 1
ATOM 3232 C C . LEU B 1 48 ? 14.141 34.5 50.812 1 26.02 48 LEU B C 1
ATOM 3234 O O . LEU B 1 48 ? 13.125 34.375 50.125 1 26.02 48 LEU B O 1
ATOM 3238 N N . LEU B 1 49 ? 15.188 35.188 50.25 1 26.36 49 LEU B N 1
ATOM 3239 C CA . LEU B 1 49 ? 15.07 35.781 48.906 1 26.36 49 LEU B CA 1
ATOM 3240 C C . LEU B 1 49 ? 15.055 34.688 47.844 1 26.36 49 LEU B C 1
ATOM 3242 O O . LEU B 1 49 ? 15.094 34.969 46.656 1 26.36 49 LEU B O 1
ATOM 3246 N N . SER B 1 50 ? 15.508 33.5 48.094 1 27.55 50 SER B N 1
ATOM 3247 C CA . SER B 1 50 ? 15.75 32.781 46.844 1 27.55 50 SER B CA 1
ATOM 3248 C C . SER B 1 50 ? 14.438 32.5 46.094 1 27.55 50 SER B C 1
ATOM 3250 O O . SER B 1 50 ? 13.695 31.609 46.469 1 27.55 50 SER B O 1
ATOM 3252 N N . CYS B 1 51 ? 13.703 33.531 45.781 1 29.42 51 CYS B N 1
ATOM 3253 C CA . CYS B 1 51 ? 12.602 33.375 44.844 1 29.42 51 CYS B CA 1
ATOM 3254 C C . CYS B 1 51 ? 13.039 32.625 43.625 1 29.42 51 CYS B C 1
ATOM 3256 O O . CYS B 1 51 ? 13.773 33.156 42.781 1 29.42 51 CYS B O 1
ATOM 3258 N N . ASP B 1 52 ? 13.367 31.391 43.75 1 30.11 52 ASP B N 1
ATOM 3259 C CA . ASP B 1 52 ? 13.625 30.609 42.531 1 30.11 52 ASP B CA 1
ATOM 3260 C C . ASP B 1 52 ? 12.523 30.828 41.5 1 30.11 52 ASP B C 1
ATOM 3262 O O . ASP B 1 52 ? 11.367 30.469 41.719 1 30.11 52 ASP B O 1
ATOM 3266 N N . GLU B 1 53 ? 12.406 31.953 40.875 1 26.81 53 GLU B N 1
ATOM 3267 C CA . GLU B 1 53 ? 11.656 31.969 39.625 1 26.81 53 GLU B CA 1
ATOM 3268 C C . GLU B 1 53 ? 11.859 30.672 38.875 1 26.81 53 GLU B C 1
ATOM 3270 O O . GLU B 1 53 ? 12.945 30.406 38.344 1 26.81 53 GLU B O 1
ATOM 3275 N N . ALA B 1 54 ? 11.242 29.703 39.25 1 34.19 54 ALA B N 1
ATOM 3276 C CA . ALA B 1 54 ? 11.062 28.547 38.375 1 34.19 54 ALA B CA 1
ATOM 3277 C C . ALA B 1 54 ? 10.867 28.969 36.938 1 34.19 54 ALA B C 1
ATOM 3279 O O . ALA B 1 54 ? 9.82 29.516 36.562 1 34.19 54 ALA B O 1
ATOM 3280 N N . GLU B 1 55 ? 11.875 29.656 36.344 1 30.66 55 GLU B N 1
ATOM 3281 C CA . GLU B 1 55 ? 11.789 29.688 34.906 1 30.66 55 GLU B CA 1
ATOM 3282 C C . GLU B 1 55 ? 11.078 28.453 34.375 1 30.66 55 GLU B C 1
ATOM 3284 O O . GLU B 1 55 ? 11.531 27.328 34.594 1 30.66 55 GLU B O 1
ATOM 3289 N N . GLU B 1 56 ? 9.859 28.406 34.375 1 33.41 56 GLU B N 1
ATOM 3290 C CA . GLU B 1 56 ? 9.203 27.375 33.594 1 33.41 56 GLU B CA 1
ATOM 3291 C C . GLU B 1 56 ? 9.984 27.078 32.312 1 33.41 56 GLU B C 1
ATOM 3293 O O . GLU B 1 56 ? 10.07 27.922 31.406 1 33.41 56 GLU B O 1
ATOM 3298 N N . GLU B 1 57 ? 11.148 26.562 32.406 1 34.7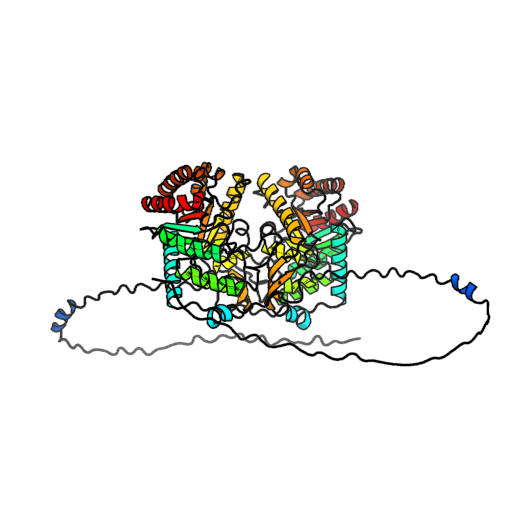8 57 GLU B N 1
ATOM 3299 C CA . GLU B 1 57 ? 11.789 26.016 31.203 1 34.78 57 GLU B CA 1
ATOM 3300 C C . GLU B 1 57 ? 10.75 25.562 30.188 1 34.78 57 GLU B C 1
ATOM 3302 O O . GLU B 1 57 ? 9.945 24.672 30.469 1 34.78 57 GLU B O 1
ATOM 3307 N N . GLU B 1 58 ? 10.078 26.359 29.469 1 36.38 58 GLU B N 1
ATOM 3308 C CA . GLU B 1 58 ? 9.328 25.969 28.281 1 36.38 58 GLU B CA 1
ATOM 3309 C C . GLU B 1 58 ? 9.883 24.688 27.688 1 36.38 58 GLU B C 1
ATOM 3311 O O . GLU B 1 58 ? 11.039 24.641 27.25 1 36.38 58 GLU B O 1
ATOM 3316 N N . GLU B 1 59 ? 9.688 23.578 28.266 1 41.66 59 GLU B N 1
ATOM 3317 C CA . GLU B 1 59 ? 10.078 22.281 27.719 1 41.66 59 GLU B CA 1
ATOM 3318 C C . GLU B 1 59 ? 10.047 22.297 26.188 1 41.66 59 GLU B C 1
ATOM 3320 O O . GLU B 1 59 ? 9 22.547 25.594 1 41.66 59 GLU B O 1
ATOM 3325 N N . GLN B 1 60 ? 11.094 22.844 25.578 1 46.69 60 GLN B N 1
ATOM 3326 C CA . GLN B 1 60 ? 11.281 22.734 24.141 1 46.69 60 GLN B CA 1
ATOM 3327 C C . GLN B 1 60 ? 10.766 21.406 23.609 1 46.69 60 GLN B C 1
ATOM 3329 O O . GLN B 1 60 ? 11.148 20.344 24.094 1 46.69 60 GLN B O 1
ATOM 3334 N N . TYR B 1 61 ? 9.617 21.375 23.062 1 49.56 61 TYR B N 1
ATOM 3335 C CA . TYR B 1 61 ? 9.086 20.172 22.406 1 49.56 61 TYR B CA 1
ATOM 3336 C C . TYR B 1 61 ? 10.156 19.484 21.578 1 49.56 61 TYR B C 1
ATOM 3338 O O . TYR B 1 61 ? 10.797 20.125 20.734 1 49.56 61 TYR B O 1
ATOM 3346 N N . GLN B 1 62 ? 10.789 18.391 22.125 1 56.97 62 GLN B N 1
ATOM 3347 C CA . GLN B 1 62 ? 11.617 17.578 21.25 1 56.97 62 GLN B CA 1
ATOM 3348 C C . GLN B 1 62 ? 10.773 16.531 20.516 1 56.97 62 GLN B C 1
ATOM 3350 O O . GLN B 1 62 ? 10.125 15.688 21.141 1 56.97 62 GLN B O 1
ATOM 3355 N N . PRO B 1 63 ? 10.578 16.719 19.219 1 60.47 63 PRO B N 1
ATOM 3356 C CA . PRO B 1 63 ? 9.805 15.695 18.516 1 60.47 63 PRO B CA 1
ATOM 3357 C C . PRO B 1 63 ? 10.344 14.281 18.734 1 60.47 63 PRO B C 1
ATOM 3359 O O . PRO B 1 63 ? 11.562 14.086 18.781 1 60.47 63 PRO B O 1
ATOM 3362 N N . PRO B 1 64 ? 9.453 13.398 19.188 1 64.19 64 PRO B N 1
ATOM 3363 C CA . PRO B 1 64 ? 9.914 12.016 19.344 1 64.19 64 PRO B CA 1
ATOM 3364 C C . PRO B 1 64 ? 10.523 11.453 18.062 1 64.19 64 PRO B C 1
ATOM 3366 O O . PRO B 1 64 ? 10.094 11.797 16.969 1 64.19 64 PRO B O 1
ATOM 3369 N N . ILE B 1 65 ? 11.734 10.969 18.219 1 69.94 65 ILE B N 1
ATOM 3370 C CA . ILE B 1 65 ? 12.336 10.234 17.125 1 69.94 65 ILE B CA 1
ATOM 3371 C C . ILE B 1 65 ? 11.68 8.859 16.984 1 69.94 65 ILE B C 1
ATOM 3373 O O . ILE B 1 65 ? 11.805 8.016 17.875 1 69.94 65 ILE B O 1
ATOM 3377 N N . ARG B 1 66 ? 10.883 8.773 15.945 1 79.75 66 ARG B N 1
ATOM 3378 C CA . ARG B 1 66 ? 10.062 7.566 15.859 1 79.75 66 ARG B CA 1
ATOM 3379 C C . ARG B 1 66 ? 10.633 6.59 14.836 1 79.75 66 ARG B C 1
ATOM 3381 O O . ARG B 1 66 ? 10.188 5.445 14.75 1 79.75 66 ARG B O 1
ATOM 3388 N N . PHE B 1 67 ? 11.508 7.07 13.977 1 75.31 67 PHE B N 1
ATOM 3389 C CA . PHE B 1 67 ? 12.219 6.207 13.039 1 75.31 67 PHE B CA 1
ATOM 3390 C C . PHE B 1 67 ? 13.617 5.895 13.539 1 75.31 67 PHE B C 1
ATOM 3392 O O . PHE B 1 67 ? 14.328 6.789 14.016 1 75.31 67 PHE B O 1
ATOM 3399 N N . SER B 1 68 ? 13.93 4.699 13.539 1 73.62 68 SER B N 1
ATOM 3400 C CA . SER B 1 68 ? 15.289 4.363 13.961 1 73.62 68 SER B CA 1
ATOM 3401 C C . SER B 1 68 ? 16.328 5.082 13.109 1 73.62 68 SER B C 1
ATOM 3403 O O . SER B 1 68 ? 16.188 5.152 11.883 1 73.62 68 SER B O 1
ATOM 3405 N N . GLY B 1 69 ? 17.109 5.855 13.719 1 72.44 69 GLY B N 1
ATOM 3406 C CA . GLY B 1 69 ? 18.188 6.504 13 1 72.44 69 GLY B CA 1
ATOM 3407 C C . GLY B 1 69 ? 19.109 5.523 12.289 1 72.44 69 GLY B C 1
ATOM 3408 O O . GLY B 1 69 ? 19.547 5.777 11.172 1 72.44 69 GLY B O 1
ATOM 3409 N N . GLU B 1 70 ? 19.312 4.309 12.898 1 79.44 70 GLU B N 1
ATOM 3410 C CA . GLU B 1 70 ? 20.156 3.25 12.344 1 79.44 70 GLU B CA 1
ATOM 3411 C C . GLU B 1 70 ? 19.312 2.035 11.945 1 79.44 70 GLU B C 1
ATOM 3413 O O . GLU B 1 70 ? 18.328 1.714 12.602 1 79.44 70 GLU B O 1
ATOM 3418 N N . PRO B 1 71 ? 19.828 1.442 10.859 1 82 71 PRO B N 1
ATOM 3419 C CA . PRO B 1 71 ? 19.125 0.218 10.469 1 82 71 PRO B CA 1
ATOM 3420 C C . PRO B 1 71 ? 19.188 -0.865 11.539 1 82 71 PRO B C 1
ATOM 3422 O O . PRO B 1 71 ? 20.188 -0.971 12.258 1 82 71 PRO B O 1
ATOM 3425 N N . LEU B 1 72 ? 18.125 -1.546 11.688 1 76.31 72 LEU B N 1
ATOM 3426 C CA . LEU B 1 72 ? 18.125 -2.709 12.57 1 76.31 72 LEU B CA 1
ATOM 3427 C C . LEU B 1 72 ? 18.938 -3.85 11.961 1 76.31 72 LEU B C 1
ATOM 3429 O O . LEU B 1 72 ? 19.672 -4.547 12.672 1 76.31 72 LEU B O 1
ATOM 3433 N N . ILE B 1 73 ? 18.734 -3.998 10.703 1 77.88 73 ILE B N 1
ATOM 3434 C CA . ILE B 1 73 ? 19.453 -5.016 9.938 1 77.88 73 ILE B CA 1
ATOM 3435 C C . ILE B 1 73 ? 19.875 -4.445 8.586 1 77.88 73 ILE B C 1
ATOM 3437 O O . ILE B 1 73 ? 19.047 -3.865 7.871 1 77.88 73 ILE B O 1
ATOM 3441 N N . HIS B 1 74 ? 21.141 -4.645 8.422 1 81.38 74 HIS B N 1
ATOM 3442 C CA . HIS B 1 74 ? 21.625 -4.301 7.086 1 81.38 74 HIS B CA 1
ATOM 3443 C C . HIS B 1 74 ? 21.25 -5.387 6.078 1 81.38 74 HIS B C 1
ATOM 3445 O O . HIS B 1 74 ? 21.391 -6.578 6.367 1 81.38 74 HIS B O 1
ATOM 3451 N N . VAL B 1 75 ? 20.75 -4.906 4.965 1 85.06 75 VAL B N 1
ATOM 3452 C CA . VAL B 1 75 ? 20.344 -5.836 3.912 1 85.06 75 VAL B CA 1
ATOM 3453 C C . VAL B 1 75 ? 21.234 -5.629 2.682 1 85.06 75 VAL B C 1
ATOM 3455 O O . VAL B 1 75 ? 21.453 -4.496 2.25 1 85.06 75 VAL B O 1
ATOM 3458 N N . PRO B 1 76 ? 21.812 -6.758 2.23 1 89.44 76 PRO B N 1
ATOM 3459 C CA . PRO B 1 76 ? 22.625 -6.594 1.018 1 89.44 76 PRO B CA 1
ATOM 3460 C C . PRO B 1 76 ? 21.797 -6.129 -0.18 1 89.44 76 PRO B C 1
ATOM 3462 O O . PRO B 1 76 ? 20.562 -6.258 -0.177 1 89.44 76 PRO B O 1
ATOM 3465 N N . ALA B 1 77 ? 22.469 -5.598 -1.18 1 91.62 77 ALA B N 1
ATOM 3466 C CA . ALA B 1 77 ? 21.812 -5.227 -2.424 1 91.62 77 ALA B CA 1
ATOM 3467 C C . ALA B 1 77 ? 21.203 -6.449 -3.105 1 91.62 77 ALA B C 1
ATOM 3469 O O . ALA B 1 77 ? 21.719 -7.559 -2.988 1 91.62 77 ALA B O 1
ATOM 3470 N N . PRO B 1 78 ? 20.109 -6.215 -3.836 1 92.44 78 PRO B N 1
ATOM 3471 C CA . PRO B 1 78 ? 19.453 -7.34 -4.504 1 92.44 78 PRO B CA 1
ATOM 3472 C C . PRO B 1 78 ? 20.406 -8.133 -5.398 1 92.44 78 PRO B C 1
ATOM 3474 O O . PRO B 1 78 ? 20.438 -9.367 -5.34 1 92.44 78 PRO B O 1
ATOM 3477 N N . ASP B 1 79 ? 21.25 -7.5 -6.141 1 93.38 79 ASP B N 1
ATOM 3478 C CA . ASP B 1 79 ? 22.172 -8.172 -7.055 1 93.38 79 ASP B CA 1
ATOM 3479 C C . ASP B 1 79 ? 23.188 -9.008 -6.285 1 93.38 79 ASP B C 1
ATOM 3481 O O . ASP B 1 79 ? 23.562 -10.102 -6.719 1 93.38 79 ASP B O 1
ATOM 3485 N N . LEU B 1 80 ? 23.688 -8.406 -5.262 1 94.12 80 LEU B N 1
ATOM 3486 C CA . LEU B 1 80 ? 24.656 -9.133 -4.445 1 94.12 80 LEU B CA 1
ATOM 3487 C C . LEU B 1 80 ? 24.047 -10.445 -3.941 1 94.12 80 LEU B C 1
ATOM 3489 O O . LEU B 1 80 ? 24.703 -11.484 -3.975 1 94.12 80 LEU B O 1
ATOM 3493 N N . MET B 1 81 ? 22.797 -10.414 -3.549 1 94.06 81 MET B N 1
ATOM 3494 C CA . MET B 1 81 ? 22.125 -11.602 -3.029 1 94.06 81 MET B CA 1
ATOM 3495 C C . MET B 1 81 ? 21.828 -12.586 -4.148 1 94.06 81 MET B C 1
ATOM 3497 O O . MET B 1 81 ? 22.156 -13.773 -4.047 1 94.06 81 MET B O 1
ATOM 3501 N N . GLN B 1 82 ? 21.281 -12.164 -5.254 1 94.44 82 GLN B N 1
ATOM 3502 C CA . GLN B 1 82 ? 20.766 -13.023 -6.32 1 94.44 82 GLN B CA 1
ATOM 3503 C C . GLN B 1 82 ? 21.922 -13.617 -7.137 1 94.44 82 GLN B C 1
ATOM 3505 O O . GLN B 1 82 ? 21.812 -14.75 -7.621 1 94.44 82 GLN B O 1
ATOM 3510 N N . LYS B 1 83 ? 23 -12.883 -7.285 1 93.88 83 LYS B N 1
ATOM 3511 C CA . LYS B 1 83 ? 24.031 -13.305 -8.227 1 93.88 83 LYS B CA 1
ATOM 3512 C C . LYS B 1 83 ? 25.219 -13.914 -7.5 1 93.88 83 LYS B C 1
ATOM 3514 O O . LYS B 1 83 ? 25.922 -14.781 -8.047 1 93.88 83 LYS B O 1
ATOM 3519 N N . TYR B 1 84 ? 25.453 -13.5 -6.223 1 93.69 84 TYR B N 1
ATOM 3520 C CA . TYR B 1 84 ? 26.719 -13.906 -5.609 1 93.69 84 TYR B CA 1
ATOM 3521 C C . TYR B 1 84 ? 26.469 -14.688 -4.324 1 93.69 84 TYR B C 1
ATOM 3523 O O . TYR B 1 84 ? 27.125 -15.703 -4.07 1 93.69 84 TYR B O 1
ATOM 3531 N N . MET B 1 85 ? 25.578 -14.297 -3.518 1 94.44 85 MET B N 1
ATOM 3532 C CA . MET B 1 85 ? 25.375 -14.945 -2.225 1 94.44 85 MET B CA 1
ATOM 3533 C C . MET B 1 85 ? 24.562 -16.219 -2.375 1 94.44 85 MET B C 1
ATOM 3535 O O . MET B 1 85 ? 24.969 -17.281 -1.901 1 94.44 85 MET B O 1
ATOM 3539 N N . LEU B 1 86 ? 23.375 -16.078 -2.979 1 95.94 86 LEU B N 1
ATOM 3540 C CA . LEU B 1 86 ? 22.438 -17.188 -3.156 1 95.94 86 LEU B CA 1
ATOM 3541 C C . LEU B 1 86 ? 21.875 -17.188 -4.57 1 95.94 86 LEU B C 1
ATOM 3543 O O . LEU B 1 86 ? 20.656 -17.016 -4.762 1 95.94 86 LEU B O 1
ATOM 3547 N N . PRO B 1 87 ? 22.734 -17.516 -5.512 1 96.44 87 PRO B N 1
ATOM 3548 C CA . PRO B 1 87 ? 22.312 -17.469 -6.914 1 96.44 87 PRO B CA 1
ATOM 3549 C C . PRO B 1 87 ? 21.438 -18.672 -7.289 1 96.44 87 PRO B C 1
ATOM 3551 O O . PRO B 1 87 ? 21.547 -19.734 -6.691 1 96.44 87 PRO B O 1
ATOM 3554 N N . ILE B 1 88 ? 20.547 -18.438 -8.195 1 96.19 88 ILE B N 1
ATOM 3555 C CA . ILE B 1 88 ? 19.797 -19.516 -8.828 1 96.19 88 ILE B CA 1
ATOM 3556 C C . ILE B 1 88 ? 20.672 -20.219 -9.859 1 96.19 88 ILE B C 1
ATOM 3558 O O . ILE B 1 88 ? 21.453 -19.578 -10.562 1 96.19 88 ILE B O 1
ATOM 3562 N N . ASP B 1 89 ? 20.562 -21.5 -9.953 1 94.69 89 ASP B N 1
ATOM 3563 C CA . ASP B 1 89 ? 21.328 -22.172 -11 1 94.69 89 ASP B CA 1
ATOM 3564 C C . ASP B 1 89 ? 20.562 -22.172 -12.32 1 94.69 89 ASP B C 1
ATOM 3566 O O . ASP B 1 89 ? 19.359 -21.906 -12.352 1 94.69 89 ASP B O 1
ATOM 3570 N N . ALA B 1 90 ? 21.297 -22.516 -13.383 1 94.81 90 ALA B N 1
ATOM 3571 C CA . ALA B 1 90 ? 20.766 -22.391 -14.742 1 94.81 90 ALA B CA 1
ATOM 3572 C C . ALA B 1 90 ? 19.594 -23.344 -14.961 1 94.81 90 ALA B C 1
ATOM 3574 O O . ALA B 1 90 ? 18.625 -22.984 -15.625 1 94.81 90 ALA B O 1
ATOM 3575 N N . LYS B 1 91 ? 19.734 -24.453 -14.453 1 97.25 91 LYS B N 1
ATOM 3576 C CA . LYS B 1 91 ? 18.672 -25.438 -14.641 1 97.25 91 LYS B CA 1
ATOM 3577 C C . LYS B 1 91 ? 17.375 -24.984 -13.977 1 97.25 91 LYS B C 1
ATOM 3579 O O . LYS B 1 91 ? 16.312 -25.031 -14.594 1 97.25 91 LYS B O 1
ATOM 3584 N N . LEU B 1 92 ? 17.469 -24.578 -12.758 1 97.44 92 LEU B N 1
ATOM 3585 C CA . LEU B 1 92 ? 16.297 -24.109 -12.031 1 97.44 92 LEU B CA 1
ATOM 3586 C C . LEU B 1 92 ? 15.711 -22.875 -12.703 1 97.44 92 LEU B C 1
ATOM 3588 O O . LEU B 1 92 ? 14.484 -22.75 -12.797 1 97.44 92 LEU B O 1
ATOM 3592 N N . ALA B 1 93 ? 16.562 -21.953 -13.125 1 96.44 93 ALA B N 1
ATOM 3593 C CA . ALA B 1 93 ? 16.109 -20.75 -13.812 1 96.44 93 ALA B CA 1
ATOM 3594 C C . ALA B 1 93 ? 15.273 -21.109 -15.047 1 96.44 93 ALA B C 1
ATOM 3596 O O . ALA B 1 93 ? 14.227 -20.5 -15.297 1 96.44 93 ALA B O 1
ATOM 3597 N N . GLU B 1 94 ? 15.711 -22.078 -15.75 1 96.44 94 GLU B N 1
ATOM 3598 C CA . GLU B 1 94 ? 14.992 -22.531 -16.938 1 96.44 94 GLU B CA 1
ATOM 3599 C C . GLU B 1 94 ? 13.648 -23.156 -16.562 1 96.44 94 GLU B C 1
ATOM 3601 O O . GLU B 1 94 ? 12.648 -22.922 -17.234 1 96.44 94 GLU B O 1
ATOM 3606 N N . GLU B 1 95 ? 13.68 -23.922 -15.578 1 97.06 95 GLU B N 1
ATOM 3607 C CA . GLU B 1 95 ? 12.445 -24.547 -15.109 1 97.06 95 GLU B CA 1
ATOM 3608 C C . GLU B 1 95 ? 11.422 -23.5 -14.703 1 97.06 95 GLU B C 1
ATOM 3610 O O . GLU B 1 95 ? 10.242 -23.609 -15.039 1 97.06 95 GLU B O 1
ATOM 3615 N N . ILE B 1 96 ? 11.867 -22.516 -14.016 1 97.38 96 ILE B N 1
ATOM 3616 C CA . ILE B 1 96 ? 10.992 -21.438 -13.555 1 97.38 96 ILE B CA 1
ATOM 3617 C C . ILE B 1 96 ? 10.422 -20.688 -14.758 1 97.38 96 ILE B C 1
ATOM 3619 O O . ILE B 1 96 ? 9.234 -20.359 -14.789 1 97.38 96 ILE B O 1
ATOM 3623 N N . LEU B 1 97 ? 11.242 -20.438 -15.695 1 96.19 97 LEU B N 1
ATOM 3624 C CA . LEU B 1 97 ? 10.781 -19.766 -16.906 1 96.19 97 LEU B CA 1
ATOM 3625 C C . LEU B 1 97 ? 9.703 -20.578 -17.609 1 96.19 97 LEU B C 1
ATOM 3627 O O . LEU B 1 97 ? 8.703 -20.031 -18.078 1 96.19 97 LEU B O 1
ATOM 3631 N N . ASN B 1 98 ? 9.93 -21.797 -17.672 1 96.56 98 ASN B N 1
ATOM 3632 C CA . ASN B 1 98 ? 8.938 -22.688 -18.266 1 96.56 98 ASN B CA 1
ATOM 3633 C C . ASN B 1 98 ? 7.625 -22.656 -17.484 1 96.56 98 ASN B C 1
ATOM 3635 O O . ASN B 1 98 ? 6.543 -22.641 -18.078 1 96.56 98 ASN B O 1
ATOM 3639 N N . HIS B 1 99 ? 7.762 -22.688 -16.203 1 96.88 99 HIS B N 1
ATOM 3640 C CA . HIS B 1 99 ? 6.574 -22.594 -15.367 1 96.88 99 HIS B CA 1
ATOM 3641 C C . HIS B 1 99 ? 5.824 -21.281 -15.609 1 96.88 99 HIS B C 1
ATOM 3643 O O . HIS B 1 99 ? 4.594 -21.281 -15.727 1 96.88 99 HIS B O 1
ATOM 3649 N N . ARG B 1 100 ? 6.547 -20.172 -15.703 1 96.75 100 ARG B N 1
ATOM 3650 C CA . ARG B 1 100 ? 5.949 -18.859 -15.969 1 96.75 100 ARG B CA 1
ATOM 3651 C C . ARG B 1 100 ? 5.191 -18.859 -17.281 1 96.75 100 ARG B C 1
ATOM 3653 O O . ARG B 1 100 ? 4.098 -18.297 -17.391 1 96.75 100 ARG B O 1
ATOM 3660 N N . HIS B 1 101 ? 5.734 -19.531 -18.188 1 95.81 101 HIS B N 1
ATOM 3661 C CA . HIS B 1 101 ? 5.082 -19.625 -19.5 1 95.81 101 HIS B CA 1
ATOM 3662 C C . HIS B 1 101 ? 3.777 -20.422 -19.391 1 95.81 101 HIS B C 1
ATOM 3664 O O . HIS B 1 101 ? 2.764 -20.016 -19.969 1 95.81 101 HIS B O 1
ATOM 3670 N N . ARG B 1 102 ? 3.834 -21.469 -18.719 1 96.25 102 ARG B N 1
ATOM 3671 C CA . ARG B 1 102 ? 2.645 -22.297 -18.562 1 96.25 102 ARG B CA 1
ATOM 3672 C C . ARG B 1 102 ? 1.54 -21.547 -17.828 1 96.25 102 ARG B C 1
ATOM 3674 O O . ARG B 1 102 ? 0.366 -21.641 -18.203 1 96.25 102 ARG B O 1
ATOM 3681 N N . VAL B 1 103 ? 1.946 -20.812 -16.875 1 97 103 VAL B N 1
ATOM 3682 C CA . VAL B 1 103 ? 0.973 -20.016 -16.125 1 97 103 VAL B CA 1
ATOM 3683 C C . VAL B 1 103 ? 0.372 -18.953 -17.047 1 97 103 VAL B C 1
ATOM 3685 O O . VAL B 1 103 ? -0.847 -18.766 -17.062 1 97 103 VAL B O 1
ATOM 3688 N N . SER B 1 104 ? 1.208 -18.266 -17.75 1 95.81 104 SER B N 1
ATOM 3689 C CA . SER B 1 104 ? 0.749 -17.25 -18.688 1 95.81 104 SER B CA 1
ATOM 3690 C C . SER B 1 104 ? -0.206 -17.844 -19.719 1 95.81 104 SER B C 1
ATOM 3692 O O . SER B 1 104 ? -1.269 -17.281 -19.984 1 95.81 104 SER B O 1
ATOM 3694 N N . ASP B 1 105 ? 0.183 -18.984 -20.25 1 95.19 105 ASP B N 1
ATOM 3695 C CA . ASP B 1 105 ? -0.667 -19.656 -21.219 1 95.19 105 ASP B CA 1
ATOM 3696 C C . ASP B 1 105 ? -2.051 -19.938 -20.641 1 95.19 105 ASP B C 1
ATOM 3698 O O . ASP B 1 105 ? -3.068 -19.672 -21.281 1 95.19 105 ASP B O 1
ATOM 3702 N N . ARG B 1 106 ? -2.055 -20.438 -19.5 1 95.56 106 ARG B N 1
ATOM 3703 C CA . ARG B 1 106 ? -3.324 -20.812 -18.875 1 95.56 106 ARG B CA 1
ATOM 3704 C C . ARG B 1 106 ? -4.191 -19.594 -18.609 1 95.56 106 ARG B C 1
ATOM 3706 O O . ARG B 1 106 ? -5.406 -19.625 -18.812 1 95.56 106 ARG B O 1
ATOM 3713 N N . ILE B 1 107 ? -3.602 -18.547 -18.141 1 94.44 107 ILE B N 1
ATOM 3714 C CA . ILE B 1 107 ? -4.328 -17.312 -17.859 1 94.44 107 ILE B CA 1
ATOM 3715 C C . ILE B 1 107 ? -4.961 -16.781 -19.141 1 94.44 107 ILE B C 1
ATOM 3717 O O . ILE B 1 107 ? -6.004 -16.125 -19.109 1 94.44 107 ILE B O 1
ATOM 3721 N N . HIS B 1 108 ? -4.371 -17.125 -20.219 1 92.44 108 HIS B N 1
ATOM 3722 C CA . HIS B 1 108 ? -4.891 -16.688 -21.5 1 92.44 108 HIS B CA 1
ATOM 3723 C C . HIS B 1 108 ? -5.711 -17.781 -22.172 1 92.44 108 HIS B C 1
ATOM 3725 O O . HIS B 1 108 ? -5.969 -17.734 -23.375 1 92.44 108 HIS B O 1
ATOM 3731 N N . GLY B 1 109 ? -5.984 -18.766 -21.453 1 90.94 109 GLY B N 1
ATOM 3732 C CA . GLY B 1 109 ? -6.992 -19.719 -21.906 1 90.94 109 GLY B CA 1
ATOM 3733 C C . GLY B 1 109 ? -6.398 -20.984 -22.5 1 90.94 109 GLY B C 1
ATOM 3734 O O . GLY B 1 109 ? -7.117 -21.797 -23.094 1 90.94 109 GLY B O 1
ATOM 3735 N N . LYS B 1 110 ? -5.125 -21.188 -22.359 1 92.62 110 LYS B N 1
ATOM 3736 C CA . LYS B 1 110 ? -4.449 -22.375 -22.906 1 92.62 110 LYS B CA 1
ATOM 3737 C C . LYS B 1 110 ? -3.699 -23.125 -21.812 1 92.62 110 LYS B C 1
ATOM 3739 O O . LYS B 1 110 ? -3.311 -22.531 -20.797 1 92.62 110 LYS B O 1
ATOM 3744 N N . GLY B 1 111 ? -3.617 -24.391 -22.016 1 93.06 111 GLY B N 1
ATOM 3745 C CA . GLY B 1 111 ? -2.75 -25.172 -21.156 1 93.06 111 GLY B CA 1
ATOM 3746 C C . GLY B 1 111 ? -3.496 -25.828 -20 1 93.06 111 GLY B C 1
ATOM 3747 O O . GLY B 1 111 ? -4.727 -25.859 -20 1 93.06 111 GLY B O 1
ATOM 3748 N N . ASP B 1 112 ? -2.715 -26.297 -19.047 1 95.44 112 ASP B N 1
ATOM 3749 C CA . ASP B 1 112 ? -3.223 -27.094 -17.938 1 95.44 112 ASP B CA 1
ATOM 3750 C C . ASP B 1 112 ? -3.857 -26.203 -16.875 1 95.44 112 ASP B C 1
ATOM 3752 O O . ASP B 1 112 ? -3.463 -25.047 -16.703 1 95.44 112 ASP B O 1
ATOM 3756 N N . LEU B 1 113 ? -4.836 -26.75 -16.156 1 97.12 113 LEU B N 1
ATOM 3757 C CA . LEU B 1 113 ? -5.453 -26.062 -15.039 1 97.12 113 LEU B CA 1
ATOM 3758 C C . LEU B 1 113 ? -4.445 -25.844 -13.914 1 97.12 113 LEU B C 1
ATOM 3760 O O . LEU B 1 113 ? -3.699 -26.766 -13.555 1 97.12 113 LEU B O 1
ATOM 3764 N N . LEU B 1 114 ? -4.402 -24.609 -13.398 1 98 114 LEU B N 1
ATOM 3765 C CA . LEU B 1 114 ? -3.518 -24.312 -12.281 1 98 114 LEU B CA 1
ATOM 3766 C C . LEU B 1 114 ? -4.172 -24.703 -10.953 1 98 114 LEU B C 1
ATOM 3768 O O . LEU B 1 114 ? -5.324 -24.344 -10.703 1 98 114 LEU B O 1
ATOM 3772 N N . VAL B 1 115 ? -3.482 -25.438 -10.125 1 98.06 115 VAL B N 1
ATOM 3773 C CA . VAL B 1 115 ? -3.941 -25.734 -8.773 1 98.06 115 VAL B CA 1
ATOM 3774 C C . VAL B 1 115 ? -2.887 -25.281 -7.762 1 98.06 115 VAL B C 1
ATOM 3776 O O . VAL B 1 115 ? -1.8 -25.859 -7.695 1 98.06 115 VAL B O 1
ATOM 3779 N N . VAL B 1 116 ? -3.203 -24.25 -7 1 97.81 116 VAL B N 1
ATOM 3780 C CA . VAL B 1 116 ? -2.305 -23.672 -6.004 1 97.81 116 VAL B CA 1
ATOM 3781 C C . VAL B 1 116 ? -2.643 -24.234 -4.621 1 97.81 116 VAL B C 1
ATOM 3783 O O . VAL B 1 116 ? -3.76 -24.062 -4.133 1 97.81 116 VAL B O 1
ATOM 3786 N N . VAL B 1 117 ? -1.663 -24.891 -4.07 1 96.31 117 VAL B N 1
ATOM 3787 C CA . VAL B 1 117 ? -1.858 -25.531 -2.77 1 96.31 117 VAL B CA 1
ATOM 3788 C C . VAL B 1 117 ? -0.836 -24.984 -1.771 1 96.31 117 VAL B C 1
ATOM 3790 O O . VAL B 1 117 ? 0.302 -24.688 -2.141 1 96.31 117 VAL B O 1
ATOM 3793 N N . GLY B 1 118 ? -1.182 -24.906 -0.552 1 93.94 118 GLY B N 1
ATOM 3794 C CA . GLY B 1 118 ? -0.264 -24.516 0.505 1 93.94 118 GLY B CA 1
ATOM 3795 C C . GLY B 1 118 ? -0.969 -24 1.748 1 93.94 118 GLY B C 1
ATOM 3796 O O . GLY B 1 118 ? -2.186 -23.797 1.74 1 93.94 118 GLY B O 1
ATOM 3797 N N . PRO B 1 119 ? -0.215 -23.797 2.752 1 89.69 119 PRO B N 1
ATOM 3798 C CA . PRO B 1 119 ? -0.815 -23.281 3.986 1 89.69 119 PRO B CA 1
ATOM 3799 C C . PRO B 1 119 ? -1.25 -21.828 3.873 1 89.69 119 PRO B C 1
ATOM 3801 O O . PRO B 1 119 ? -0.795 -21.109 2.977 1 89.69 119 PRO B O 1
ATOM 3804 N N . ARG B 1 120 ? -2.129 -21.484 4.77 1 83.81 120 ARG B N 1
ATOM 3805 C CA . ARG B 1 120 ? -2.549 -20.078 4.805 1 83.81 120 ARG B CA 1
ATOM 3806 C C . ARG B 1 120 ? -1.359 -19.156 5.043 1 83.81 120 ARG B C 1
ATOM 3808 O O . ARG B 1 120 ? -1.279 -18.078 4.457 1 83.81 120 ARG B O 1
ATOM 3815 N N . ARG B 1 121 ? -0.55 -19.641 5.957 1 83.19 121 ARG B N 1
ATOM 3816 C CA . ARG B 1 121 ? 0.689 -18.938 6.285 1 83.19 121 ARG B CA 1
ATOM 3817 C C . ARG B 1 121 ? 1.809 -19.922 6.598 1 83.19 121 ARG B C 1
ATOM 3819 O O . ARG B 1 121 ? 1.571 -20.969 7.215 1 83.19 121 ARG B O 1
ATOM 3826 N N . ILE B 1 122 ? 2.941 -19.562 6.125 1 84.81 122 ILE B N 1
ATOM 3827 C CA . ILE B 1 122 ? 4.117 -20.344 6.477 1 84.81 122 ILE B CA 1
ATOM 3828 C C . ILE B 1 122 ? 4.656 -19.891 7.832 1 84.81 122 ILE B C 1
ATOM 3830 O O . ILE B 1 122 ? 5.039 -18.734 8 1 84.81 122 ILE B O 1
ATOM 3834 N N . ARG B 1 123 ? 4.719 -20.688 8.742 1 77.94 123 ARG B N 1
ATOM 3835 C CA . ARG B 1 123 ? 5.121 -20.359 10.102 1 77.94 123 ARG B CA 1
ATOM 3836 C C . ARG B 1 123 ? 6.602 -20.656 10.32 1 77.94 123 ARG B C 1
ATOM 3838 O O . ARG B 1 123 ? 7.273 -19.953 11.078 1 77.94 123 ARG B O 1
ATOM 3845 N N . ASP B 1 124 ? 6.992 -21.781 9.727 1 80.81 124 ASP B N 1
ATOM 3846 C CA . ASP B 1 124 ? 8.398 -22.156 9.859 1 80.81 124 ASP B CA 1
ATOM 3847 C C . ASP B 1 124 ? 8.891 -22.891 8.625 1 80.81 124 ASP B C 1
ATOM 3849 O O . ASP B 1 124 ? 8.094 -23.422 7.844 1 80.81 124 ASP B O 1
ATOM 3853 N N . PRO B 1 125 ? 10.227 -22.922 8.508 1 86.12 125 PRO B N 1
ATOM 3854 C CA . PRO B 1 125 ? 10.82 -23.547 7.316 1 86.12 125 PRO B CA 1
ATOM 3855 C C . PRO B 1 125 ? 10.492 -25.031 7.207 1 86.12 125 PRO B C 1
ATOM 3857 O O . PRO B 1 125 ? 10.398 -25.578 6.098 1 86.12 125 PRO B O 1
ATOM 3860 N N . TYR B 1 126 ? 10.336 -25.688 8.281 1 85.75 126 TYR B N 1
ATOM 3861 C CA . TYR B 1 126 ? 10.047 -27.109 8.25 1 85.75 126 TYR B CA 1
ATOM 3862 C C . TYR B 1 126 ? 8.672 -27.375 7.652 1 85.75 126 TYR B C 1
ATOM 3864 O O . TYR B 1 126 ? 8.523 -28.25 6.789 1 85.75 126 TYR B O 1
ATOM 3872 N N . GLN B 1 127 ? 7.742 -26.609 8.109 1 86.94 127 GLN B N 1
ATOM 3873 C CA . GLN B 1 127 ? 6.395 -26.703 7.559 1 86.94 127 GLN B CA 1
ATOM 3874 C C . GLN B 1 127 ? 6.402 -26.469 6.051 1 86.94 127 GLN B C 1
ATOM 3876 O O . GLN B 1 127 ? 5.758 -27.203 5.297 1 86.94 127 GLN B O 1
ATOM 3881 N N . ALA B 1 128 ? 7.125 -25.547 5.652 1 90.56 128 ALA B N 1
ATOM 38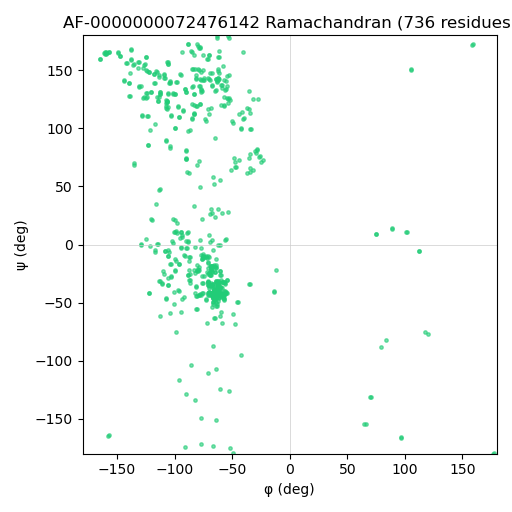82 C CA . ALA B 1 128 ? 7.207 -25.188 4.242 1 90.56 128 ALA B CA 1
ATOM 3883 C C . ALA B 1 128 ? 7.84 -26.297 3.422 1 90.56 128 ALA B C 1
ATOM 3885 O O . ALA B 1 128 ? 7.348 -26.656 2.348 1 90.56 128 ALA B O 1
ATOM 3886 N N . GLN B 1 129 ? 8.836 -26.875 3.957 1 92 129 GLN B N 1
ATOM 3887 C CA . GLN B 1 129 ? 9.531 -27.953 3.27 1 92 129 GLN B CA 1
ATOM 3888 C C . GLN B 1 129 ? 8.656 -29.188 3.158 1 92 129 GLN B C 1
ATOM 3890 O O . GLN B 1 129 ? 8.625 -29.844 2.113 1 92 129 GLN B O 1
ATOM 3895 N N . GLU B 1 130 ? 8.016 -29.469 4.152 1 91.31 130 GLU B N 1
ATOM 3896 C CA . GLU B 1 130 ? 7.129 -30.625 4.129 1 91.31 130 GLU B CA 1
ATOM 3897 C C . GLU B 1 130 ? 6.035 -30.453 3.076 1 91.31 130 GLU B C 1
ATOM 3899 O O . GLU B 1 130 ? 5.73 -31.391 2.336 1 91.31 130 GLU B O 1
ATOM 3904 N N . CYS B 1 131 ? 5.531 -29.328 3.014 1 93.69 131 CYS B N 1
ATOM 3905 C CA . CYS B 1 131 ? 4.496 -29.062 2.02 1 93.69 131 CYS B CA 1
ATOM 3906 C C . CYS B 1 131 ? 5.059 -29.172 0.607 1 93.69 131 CYS B C 1
ATOM 3908 O O . CYS B 1 131 ? 4.43 -29.766 -0.269 1 93.69 131 CYS B O 1
ATOM 3910 N N . SER B 1 132 ? 6.246 -28.656 0.439 1 95.62 132 SER B N 1
ATOM 3911 C CA . SER B 1 132 ? 6.859 -28.656 -0.886 1 95.62 132 SER B CA 1
ATOM 3912 C C . SER B 1 132 ? 7.191 -30.062 -1.351 1 95.62 132 SER B C 1
ATOM 3914 O O . SER B 1 132 ? 7.301 -30.312 -2.551 1 95.62 132 SER B O 1
ATOM 3916 N N . ARG B 1 133 ? 7.312 -30.984 -0.43 1 95.81 133 ARG B N 1
ATOM 3917 C CA . ARG B 1 133 ? 7.555 -32.375 -0.77 1 95.81 133 ARG B CA 1
ATOM 3918 C C . ARG B 1 133 ? 6.242 -33.125 -1.018 1 95.81 133 ARG B C 1
ATOM 3920 O O . ARG B 1 133 ? 6.184 -34.031 -1.838 1 95.81 133 ARG B O 1
ATOM 3927 N N . TRP B 1 134 ? 5.227 -32.719 -0.366 1 95.31 134 TRP B N 1
ATOM 3928 C CA . TRP B 1 134 ? 3.932 -33.375 -0.397 1 95.31 134 TRP B CA 1
ATOM 3929 C C . TRP B 1 134 ? 3.168 -33.031 -1.671 1 95.31 134 TRP B C 1
ATOM 3931 O O . TRP B 1 134 ? 2.598 -33.906 -2.32 1 95.31 134 TRP B O 1
ATOM 3941 N N . ILE B 1 135 ? 3.154 -31.844 -2.104 1 97 135 ILE B N 1
ATOM 3942 C CA . ILE B 1 135 ? 2.291 -31.328 -3.16 1 97 135 ILE B CA 1
ATOM 3943 C C . ILE B 1 135 ? 2.592 -32.031 -4.473 1 97 135 ILE B C 1
ATOM 3945 O O . ILE B 1 135 ? 1.677 -32.5 -5.168 1 97 135 ILE B O 1
ATOM 3949 N N . PRO B 1 136 ? 3.867 -32.281 -4.777 1 96.94 136 PRO B N 1
ATOM 3950 C CA . PRO B 1 136 ? 4.156 -32.938 -6.055 1 96.94 136 PRO B CA 1
ATOM 3951 C C . PRO B 1 136 ? 3.645 -34.375 -6.102 1 96.94 136 PRO B C 1
ATOM 3953 O O . PRO B 1 136 ? 3.488 -34.969 -7.184 1 96.94 136 PRO B O 1
ATOM 3956 N N . THR B 1 137 ? 3.387 -34.938 -4.992 1 96.12 137 THR B N 1
ATOM 3957 C CA . THR B 1 137 ? 2.926 -36.312 -4.953 1 96.12 137 THR B CA 1
ATOM 3958 C C . THR B 1 137 ? 1.505 -36.438 -5.496 1 96.12 137 THR B C 1
ATOM 3960 O O . THR B 1 137 ? 1.037 -37.531 -5.805 1 96.12 137 THR B O 1
ATOM 3963 N N . MET B 1 138 ? 0.838 -35.312 -5.707 1 96.25 138 MET B N 1
ATOM 3964 C CA . MET B 1 138 ? -0.542 -35.281 -6.18 1 96.25 138 MET B CA 1
ATOM 3965 C C . MET B 1 138 ? -0.597 -35.062 -7.688 1 96.25 138 MET B C 1
ATOM 3967 O O . MET B 1 138 ? -1.66 -34.75 -8.234 1 96.25 138 MET B O 1
ATOM 3971 N N . ALA B 1 139 ? 0.452 -35.125 -8.352 1 95.31 139 ALA B N 1
ATOM 3972 C CA . ALA B 1 139 ? 0.535 -34.781 -9.766 1 95.31 139 ALA B CA 1
ATOM 3973 C C . ALA B 1 139 ? -0.464 -35.594 -10.586 1 95.31 139 ALA B C 1
ATOM 3975 O O . ALA B 1 139 ? -0.656 -36.781 -10.344 1 95.31 139 ALA B O 1
ATOM 3976 N N . CYS B 1 140 ? -1.141 -34.875 -11.445 1 93.88 140 CYS B N 1
ATOM 3977 C CA . CYS B 1 140 ? -2.104 -35.469 -12.375 1 93.88 140 CYS B CA 1
ATOM 3978 C C . CYS B 1 140 ? -1.973 -34.844 -13.758 1 93.88 140 CYS B C 1
ATOM 3980 O O . CYS B 1 140 ? -1.452 -33.719 -13.891 1 93.88 140 CYS B O 1
ATOM 3982 N N . GLU B 1 141 ? -2.465 -35.594 -14.703 1 94.06 141 GLU B N 1
ATOM 3983 C CA . GLU B 1 141 ? -2.477 -35.031 -16.062 1 94.06 141 GLU B CA 1
ATOM 3984 C C . GLU B 1 141 ? -3.373 -33.812 -16.156 1 94.06 141 GLU B C 1
ATOM 3986 O O . GLU B 1 141 ? -4.379 -33.719 -15.445 1 94.06 141 GLU B O 1
ATOM 3991 N N . ASN B 1 142 ? -2.994 -32.844 -16.906 1 94.31 142 ASN B N 1
ATOM 3992 C CA . ASN B 1 142 ? -3.758 -31.641 -17.25 1 94.31 142 ASN B CA 1
ATOM 3993 C C . ASN B 1 142 ? -3.816 -30.656 -16.078 1 94.31 142 ASN B C 1
ATOM 3995 O O . ASN B 1 142 ? -4.621 -29.734 -16.094 1 94.31 142 ASN B O 1
ATOM 3999 N N . ILE B 1 143 ? -3.027 -30.953 -15.047 1 97.19 143 ILE B N 1
ATOM 4000 C CA . ILE B 1 143 ? -2.977 -30.078 -13.883 1 97.19 143 ILE B CA 1
ATOM 4001 C C . ILE B 1 143 ? -1.551 -29.578 -13.68 1 97.19 143 ILE B C 1
ATOM 4003 O O . ILE B 1 143 ? -0.593 -30.344 -13.773 1 97.19 143 ILE B O 1
ATOM 4007 N N . GLN B 1 144 ? -1.41 -28.359 -13.5 1 97.5 144 GLN B N 1
ATOM 4008 C CA . GLN B 1 144 ? -0.159 -27.781 -13.016 1 97.5 144 GLN B CA 1
ATOM 4009 C C . GLN B 1 144 ? -0.258 -27.406 -11.547 1 97.5 144 GLN B C 1
ATOM 4011 O O . GLN B 1 144 ? -0.971 -26.453 -11.188 1 97.5 144 GLN B O 1
ATOM 4016 N N . LEU B 1 145 ? 0.459 -28.109 -10.711 1 98.19 145 LEU B N 1
ATOM 4017 C CA . LEU B 1 145 ? 0.467 -27.844 -9.273 1 98.19 145 LEU B CA 1
ATOM 4018 C C . LEU B 1 145 ? 1.464 -26.75 -8.922 1 98.19 145 LEU B C 1
ATOM 4020 O O . LEU B 1 145 ? 2.566 -26.703 -9.477 1 98.19 145 LEU B O 1
ATOM 4024 N N . CYS B 1 146 ? 1.062 -25.828 -8.07 1 98.31 146 CYS B N 1
ATOM 4025 C CA . CYS B 1 146 ? 1.895 -24.766 -7.512 1 98.31 146 CYS B CA 1
ATOM 4026 C C . CYS B 1 146 ? 1.74 -24.688 -6 1 98.31 146 CYS B C 1
ATOM 4028 O O . CYS B 1 146 ? 0.731 -25.141 -5.449 1 98.31 146 CYS B O 1
ATOM 4030 N N . MET B 1 147 ? 2.742 -24.125 -5.383 1 97.62 147 MET B N 1
ATOM 4031 C CA . MET B 1 147 ? 2.662 -23.953 -3.934 1 97.62 147 MET B CA 1
ATOM 4032 C C . MET B 1 147 ? 2.566 -22.484 -3.561 1 97.62 147 MET B C 1
ATOM 4034 O O . MET B 1 147 ? 3.391 -21.672 -3.992 1 97.62 147 MET B O 1
ATOM 4038 N N . ARG B 1 148 ? 1.65 -22.156 -2.787 1 95.19 148 ARG B N 1
ATOM 4039 C CA . ARG B 1 148 ? 1.569 -20.797 -2.26 1 95.19 148 ARG B CA 1
ATOM 4040 C C . ARG B 1 148 ? 2.562 -20.594 -1.121 1 95.19 148 ARG B C 1
ATOM 4042 O O . ARG B 1 148 ? 2.754 -21.484 -0.289 1 95.19 148 ARG B O 1
ATOM 4049 N N . THR B 1 149 ? 3.271 -19.438 -1.113 1 92.19 149 THR B N 1
ATOM 4050 C CA . THR B 1 149 ? 4.285 -19.125 -0.107 1 92.19 149 THR B CA 1
ATOM 4051 C C . THR B 1 149 ? 3.959 -17.828 0.61 1 92.19 149 THR B C 1
ATOM 4053 O O . THR B 1 149 ? 4.457 -16.75 0.232 1 92.19 149 THR B O 1
ATOM 4056 N N . ASN B 1 150 ? 3.188 -17.828 1.606 1 85.19 150 ASN B N 1
ATOM 4057 C CA . ASN B 1 150 ? 2.854 -16.672 2.422 1 85.19 150 ASN B CA 1
ATOM 4058 C C . ASN B 1 150 ? 3.658 -16.641 3.719 1 85.19 150 ASN B C 1
ATOM 4060 O O . ASN B 1 150 ? 3.334 -17.359 4.668 1 85.19 150 ASN B O 1
ATOM 4064 N N . PHE B 1 151 ? 4.711 -15.773 3.615 1 74.69 151 PHE B N 1
ATOM 4065 C CA . PHE B 1 151 ? 5.594 -15.672 4.773 1 74.69 151 PHE B CA 1
ATOM 4066 C C . PHE B 1 151 ? 5.094 -14.602 5.738 1 74.69 151 PHE B C 1
ATOM 4068 O O . PHE B 1 151 ? 5.805 -14.234 6.68 1 74.69 151 PHE B O 1
ATOM 4075 N N . SER B 1 152 ? 3.891 -13.992 5.652 1 58.03 152 SER B N 1
ATOM 4076 C CA . SER B 1 152 ? 3.383 -12.828 6.367 1 58.03 152 SER B CA 1
ATOM 4077 C C . SER B 1 152 ? 3.895 -12.789 7.805 1 58.03 152 SER B C 1
ATOM 4079 O O . SER B 1 152 ? 3.912 -13.82 8.484 1 58.03 152 SER B O 1
ATOM 4081 N N . SER B 1 153 ? 4.684 -11.742 8.156 1 48.62 153 SER B N 1
ATOM 4082 C CA . SER B 1 153 ? 5.383 -11.25 9.344 1 48.62 153 SER B CA 1
ATOM 4083 C C . SER B 1 153 ? 4.41 -11.008 10.492 1 48.62 153 SER B C 1
ATOM 4085 O O . SER B 1 153 ? 4.832 -10.703 11.609 1 48.62 153 SER B O 1
ATOM 4087 N N . LYS B 1 154 ? 3.061 -10.586 10.344 1 45.16 154 LYS B N 1
ATOM 4088 C CA . LYS B 1 154 ? 2.266 -9.945 11.391 1 45.16 154 LYS B CA 1
ATOM 4089 C C . LYS B 1 154 ? 2.232 -10.797 12.648 1 45.16 154 LYS B C 1
ATOM 4091 O O . LYS B 1 154 ? 1.34 -10.648 13.484 1 45.16 154 LYS B O 1
ATOM 4096 N N . TYR B 1 155 ? 2.83 -11.906 12.945 1 34.94 155 TYR B N 1
ATOM 4097 C CA . TYR B 1 155 ? 2.416 -12.508 14.203 1 34.94 155 TYR B CA 1
ATOM 4098 C C . TYR B 1 155 ? 2.676 -11.562 15.375 1 34.94 155 TYR B C 1
ATOM 4100 O O . TYR B 1 155 ? 3.729 -10.93 15.445 1 34.94 155 TYR B O 1
ATOM 4108 N N . ASN B 1 156 ? 1.804 -11.117 16.141 1 31.61 156 ASN B N 1
ATOM 4109 C CA . ASN B 1 156 ? 1.658 -10.664 17.516 1 31.61 156 ASN B CA 1
ATOM 4110 C C . ASN B 1 156 ? 2.668 -11.336 18.438 1 31.61 156 ASN B C 1
ATOM 4112 O O . ASN B 1 156 ? 2.717 -12.57 18.516 1 31.61 156 ASN B O 1
ATOM 4116 N N . GLY B 1 157 ? 3.652 -10.664 19.359 1 32.22 157 GLY B N 1
ATOM 4117 C CA . GLY B 1 157 ? 4.48 -10.805 20.531 1 32.22 157 GLY B CA 1
ATOM 4118 C C . GLY B 1 157 ? 5.773 -11.555 20.281 1 32.22 157 GLY B C 1
ATOM 4119 O O . GLY B 1 157 ? 6.77 -11.344 20.969 1 32.22 157 GLY B O 1
ATOM 4120 N N . THR B 1 158 ? 5.613 -12.977 20.453 1 29.8 158 THR B N 1
ATOM 4121 C CA . THR B 1 158 ? 6.902 -13.656 20.453 1 29.8 158 THR B CA 1
ATOM 4122 C C . THR B 1 158 ? 7.723 -13.258 19.219 1 29.8 158 THR B C 1
ATOM 4124 O O . THR B 1 158 ? 7.164 -12.852 18.203 1 29.8 158 THR B O 1
ATOM 4127 N N . SER B 1 159 ? 8.945 -13.969 19.094 1 31.86 159 SER B N 1
ATOM 4128 C CA . SER B 1 159 ? 9.984 -13.875 18.078 1 31.86 159 SER B CA 1
ATOM 4129 C C . SER B 1 159 ? 9.391 -13.727 16.688 1 31.86 159 SER B C 1
ATOM 4131 O O . SER B 1 159 ? 8.25 -14.117 16.453 1 31.86 159 SER B O 1
ATOM 4133 N N . ALA B 1 160 ? 10.445 -13.273 15.617 1 35.09 160 ALA B N 1
ATOM 4134 C CA . ALA B 1 160 ? 11.25 -12.688 14.547 1 35.09 160 ALA B CA 1
ATOM 4135 C C . ALA B 1 160 ? 11.102 -13.492 13.258 1 35.09 160 ALA B C 1
ATOM 4137 O O . ALA B 1 160 ? 11.664 -13.125 12.227 1 35.09 160 ALA B O 1
ATOM 4138 N N . SER B 1 161 ? 11.164 -14.719 13.164 1 38.59 161 SER B N 1
ATOM 4139 C CA . SER B 1 161 ? 12.289 -15.227 12.383 1 38.59 161 SER B CA 1
ATOM 4140 C C . SER B 1 161 ? 12.141 -14.852 10.906 1 38.59 161 SER B C 1
ATOM 4142 O O . SER B 1 161 ? 13.086 -15.008 10.133 1 38.59 161 SER B O 1
ATOM 4144 N N . PHE B 1 162 ? 11 -15.195 10.32 1 41 162 PHE B N 1
ATOM 4145 C CA . PHE B 1 162 ? 11.227 -14.656 8.984 1 41 162 PHE B CA 1
ATOM 4146 C C . PHE B 1 162 ? 11.258 -13.133 9.008 1 41 162 PHE B C 1
ATOM 4148 O O . PHE B 1 162 ? 10.305 -12.477 8.586 1 41 162 PHE B O 1
ATOM 4155 N N . GLU B 1 163 ? 11.664 -12.547 10.25 1 43.78 163 GLU B N 1
ATOM 4156 C CA . GLU B 1 163 ? 11.906 -11.125 10.516 1 43.78 163 GLU B CA 1
ATOM 4157 C C . GLU B 1 163 ? 12.438 -10.414 9.273 1 43.78 163 GLU B C 1
ATOM 4159 O O . GLU B 1 163 ? 13.258 -10.969 8.539 1 43.78 163 GLU B O 1
ATOM 4164 N N . VAL B 1 164 ? 11.867 -9.469 8.898 1 45.06 164 VAL B N 1
ATOM 4165 C CA . VAL B 1 164 ? 12.352 -8.461 7.953 1 45.06 164 VAL B CA 1
ATOM 4166 C C . VAL B 1 164 ? 13.828 -8.172 8.219 1 45.06 164 VAL B C 1
ATOM 4168 O O . VAL B 1 164 ? 14.25 -8.07 9.375 1 45.06 164 VAL B O 1
ATOM 4171 N N . GLY B 1 165 ? 14.781 -8.562 7.402 1 47.03 165 GLY B N 1
ATOM 4172 C CA . GLY B 1 165 ? 16.219 -8.375 7.258 1 47.03 165 GLY B CA 1
ATOM 4173 C C . GLY B 1 165 ? 17 -9.672 7.375 1 47.03 165 GLY B C 1
ATOM 4174 O O . GLY B 1 165 ? 17.625 -10.117 6.41 1 47.03 165 GLY B O 1
ATOM 4175 N N . HIS B 1 166 ? 17.125 -10.164 8.742 1 49.53 166 HIS B N 1
ATOM 4176 C CA . HIS B 1 166 ? 17.859 -11.422 8.883 1 49.53 166 HIS B CA 1
ATOM 4177 C C . HIS B 1 166 ? 17.141 -12.547 8.133 1 49.53 166 HIS B C 1
ATOM 4179 O O . HIS B 1 166 ? 17.766 -13.57 7.809 1 49.53 166 HIS B O 1
ATOM 4185 N N . GLY B 1 167 ? 16.094 -12.133 7.574 1 73.44 167 GLY B N 1
ATOM 4186 C CA . GLY B 1 167 ? 15.18 -13.148 7.09 1 73.44 167 GLY B CA 1
ATOM 4187 C C . GLY B 1 167 ? 15.195 -13.297 5.578 1 73.44 167 GLY B C 1
ATOM 4188 O O . GLY B 1 167 ? 14.812 -14.336 5.047 1 73.44 167 GLY B O 1
ATOM 4189 N N . LEU B 1 168 ? 16.031 -12.32 4.965 1 83.06 168 LEU B N 1
ATOM 4190 C CA . LEU B 1 168 ? 15.906 -12.383 3.514 1 83.06 168 LEU B CA 1
ATOM 4191 C C . LEU B 1 168 ? 16.766 -13.516 2.947 1 83.06 168 LEU B C 1
ATOM 4193 O O . LEU B 1 168 ? 16.281 -14.328 2.158 1 83.06 168 LEU B O 1
ATOM 4197 N N . PRO B 1 169 ? 18.062 -13.609 3.477 1 87.19 169 PRO B N 1
ATOM 4198 C CA . PRO B 1 169 ? 18.875 -14.703 2.941 1 87.19 169 PRO B CA 1
ATOM 4199 C C . PRO B 1 169 ? 18.297 -16.078 3.27 1 87.19 169 PRO B C 1
ATOM 4201 O O . PRO B 1 169 ? 18.266 -16.969 2.41 1 87.19 169 PRO B O 1
ATOM 4204 N N . SER B 1 170 ? 17.875 -16.219 4.457 1 87 170 SER B N 1
ATOM 4205 C CA . SER B 1 170 ? 17.297 -17.484 4.863 1 87 170 SER B CA 1
ATOM 4206 C C . SER B 1 170 ? 16.016 -17.797 4.09 1 87 170 SER B C 1
ATOM 4208 O O . SER B 1 170 ? 15.773 -18.938 3.701 1 87 170 SER B O 1
ATOM 4210 N N . THR B 1 171 ? 15.242 -16.797 3.91 1 88.94 171 THR B N 1
ATOM 4211 C CA . THR B 1 171 ? 14.016 -16.969 3.139 1 88.94 171 THR B CA 1
ATOM 4212 C C . THR B 1 171 ? 14.336 -17.344 1.695 1 88.94 171 THR B C 1
ATOM 4214 O O . THR B 1 171 ? 13.703 -18.234 1.13 1 88.94 171 THR B O 1
ATOM 4217 N N . ARG B 1 172 ? 15.305 -16.656 1.139 1 92.56 172 ARG B N 1
ATOM 4218 C CA . ARG B 1 172 ? 15.68 -16.969 -0.238 1 92.56 172 ARG B CA 1
ATOM 4219 C C . ARG B 1 172 ? 16.203 -18.391 -0.357 1 92.56 172 ARG B C 1
ATOM 4221 O O . ARG B 1 172 ? 15.875 -19.109 -1.306 1 92.56 172 ARG B O 1
ATOM 4228 N N . GLU B 1 173 ? 17.016 -18.781 0.602 1 92.88 173 GLU B N 1
ATOM 4229 C CA . GLU B 1 173 ? 17.531 -20.156 0.593 1 92.88 173 GLU B CA 1
ATOM 4230 C C . GLU B 1 173 ? 16.391 -21.172 0.621 1 92.88 173 GLU B C 1
ATOM 4232 O O . GLU B 1 173 ? 16.391 -22.141 -0.142 1 92.88 173 GLU B O 1
ATOM 4237 N N . LEU B 1 174 ? 15.477 -20.953 1.439 1 93 174 LEU B N 1
ATOM 4238 C CA . LEU B 1 174 ? 14.312 -21.812 1.554 1 93 174 LEU B CA 1
ATOM 4239 C C . LEU B 1 174 ? 13.523 -21.844 0.248 1 93 174 LEU B C 1
ATOM 4241 O O . LEU B 1 174 ? 13.141 -22.906 -0.226 1 93 174 LEU B O 1
ATOM 4245 N N . LEU B 1 175 ? 13.305 -20.719 -0.33 1 95.81 175 LEU B N 1
ATOM 4246 C CA . LEU B 1 175 ? 12.547 -20.609 -1.57 1 95.81 175 LEU B CA 1
ATOM 4247 C C . LEU B 1 175 ? 13.258 -21.328 -2.709 1 95.81 175 LEU B C 1
ATOM 4249 O O . LEU B 1 175 ? 12.609 -22 -3.521 1 95.81 175 LEU B O 1
ATOM 4253 N N . LEU B 1 176 ? 14.57 -21.172 -2.7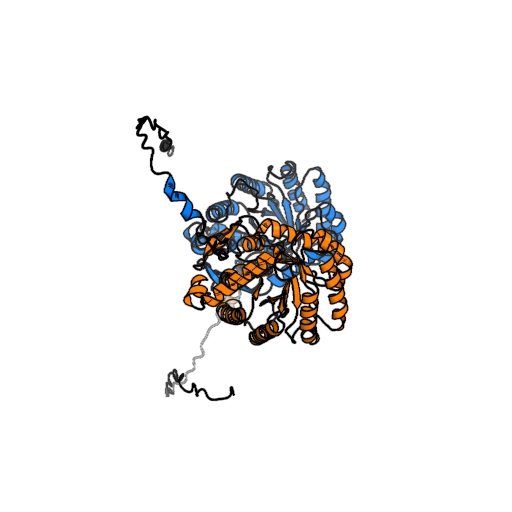56 1 96.88 176 LEU B N 1
ATOM 4254 C CA . LEU B 1 176 ? 15.336 -21.859 -3.793 1 96.88 176 LEU B CA 1
ATOM 4255 C C . LEU B 1 176 ? 15.195 -23.375 -3.67 1 96.88 176 LEU B C 1
ATOM 4257 O O . LEU B 1 176 ? 15.008 -24.062 -4.672 1 96.88 176 LEU B O 1
ATOM 4261 N N . GLU B 1 177 ? 15.234 -23.812 -2.523 1 95.88 177 GLU B N 1
ATOM 4262 C CA . GLU B 1 177 ? 15.078 -25.234 -2.293 1 95.88 177 GLU B CA 1
ATOM 4263 C C . GLU B 1 177 ? 13.695 -25.719 -2.711 1 95.88 177 GLU B C 1
ATOM 4265 O O . GLU B 1 177 ? 13.562 -26.734 -3.406 1 95.88 177 GLU B O 1
ATOM 4270 N N . MET B 1 178 ? 12.758 -25.031 -2.354 1 97 178 MET B N 1
ATOM 4271 C CA . MET B 1 178 ? 11.391 -25.438 -2.662 1 97 178 MET B CA 1
ATOM 4272 C C . MET B 1 178 ? 11.102 -25.297 -4.156 1 97 178 MET B C 1
ATOM 4274 O O . MET B 1 178 ? 10.398 -26.125 -4.738 1 97 178 MET B O 1
ATOM 4278 N N . ALA B 1 179 ? 11.672 -24.312 -4.758 1 98.06 179 ALA B N 1
ATOM 4279 C CA . ALA B 1 179 ? 11.453 -24.047 -6.176 1 98.06 179 ALA B CA 1
ATOM 4280 C C . ALA B 1 179 ? 12 -25.172 -7.035 1 98.06 179 ALA B C 1
ATOM 4282 O O . ALA B 1 179 ? 11.562 -25.375 -8.172 1 98.06 179 ALA B O 1
ATOM 4283 N N . SER B 1 180 ? 12.938 -25.891 -6.512 1 97.38 180 SER B N 1
ATOM 4284 C CA . SER B 1 180 ? 13.508 -27.016 -7.238 1 97.38 180 SER B CA 1
ATOM 4285 C C . SER B 1 180 ? 12.531 -28.188 -7.297 1 97.38 180 SER B C 1
ATOM 4287 O O . SER B 1 180 ? 12.695 -29.094 -8.102 1 97.38 180 SER B O 1
ATOM 4289 N N . ARG B 1 181 ? 11.469 -28.125 -6.539 1 97.06 181 ARG B N 1
ATOM 4290 C CA . ARG B 1 181 ? 10.531 -29.25 -6.469 1 97.06 181 ARG B CA 1
ATOM 4291 C C . ARG B 1 181 ? 9.25 -28.938 -7.227 1 97.06 181 ARG B C 1
ATOM 4293 O O . ARG B 1 181 ? 8.602 -29.844 -7.766 1 97.06 181 ARG B O 1
ATOM 4300 N N . LEU B 1 182 ? 8.859 -27.75 -7.203 1 97.62 182 LEU B N 1
ATOM 4301 C CA . LEU B 1 182 ? 7.605 -27.344 -7.836 1 97.62 182 LEU B CA 1
ATOM 4302 C C . LEU B 1 182 ? 7.535 -25.828 -7.996 1 97.62 182 LEU B C 1
ATOM 4304 O O . LEU B 1 182 ? 8.25 -25.094 -7.309 1 97.62 182 LEU B O 1
ATOM 4308 N N . PRO B 1 183 ? 6.676 -25.281 -8.922 1 98.31 183 PRO B N 1
ATOM 4309 C CA . PRO B 1 183 ? 6.516 -23.828 -9.055 1 98.31 183 PRO B CA 1
ATOM 4310 C C . PRO B 1 183 ? 5.953 -23.172 -7.789 1 98.31 183 PRO B C 1
ATOM 4312 O O . PRO B 1 183 ? 5.066 -23.75 -7.145 1 98.31 183 PRO B O 1
ATOM 4315 N N . LEU B 1 184 ? 6.488 -22 -7.449 1 98.12 184 LEU B N 1
ATOM 4316 C CA . LEU B 1 184 ? 6.082 -21.297 -6.246 1 98.12 184 LEU B CA 1
ATOM 4317 C C . LEU B 1 184 ? 5.262 -20.062 -6.594 1 98.12 184 LEU B C 1
ATOM 4319 O O . LEU B 1 184 ? 5.535 -19.391 -7.598 1 98.12 184 LEU B O 1
ATOM 4323 N N . VAL B 1 185 ? 4.258 -19.797 -5.734 1 97.62 185 VAL B N 1
ATOM 4324 C CA . VAL B 1 185 ? 3.428 -18.594 -5.82 1 97.62 185 VAL B CA 1
ATOM 4325 C C . VAL B 1 185 ? 3.781 -17.625 -4.691 1 97.62 185 VAL B C 1
ATOM 4327 O O . VAL B 1 185 ? 3.643 -17.969 -3.512 1 97.62 185 VAL B O 1
ATOM 4330 N N . GLY B 1 186 ? 4.266 -16.453 -5.074 1 94.12 186 GLY B N 1
ATOM 4331 C CA . GLY B 1 186 ? 4.633 -15.461 -4.074 1 94.12 186 GLY B CA 1
ATOM 4332 C C . GLY B 1 186 ? 3.477 -14.562 -3.672 1 94.12 186 GLY B C 1
ATOM 4333 O O . GLY B 1 186 ? 2.389 -14.648 -4.246 1 94.12 186 GLY B O 1
ATOM 4334 N N . GLN B 1 187 ? 3.729 -13.742 -2.656 1 90.44 187 GLN B N 1
ATOM 4335 C CA . GLN B 1 187 ? 2.832 -12.672 -2.238 1 90.44 187 GLN B CA 1
ATOM 4336 C C . GLN B 1 187 ? 3.469 -11.297 -2.463 1 90.44 187 GLN B C 1
ATOM 4338 O O . GLN B 1 187 ? 4.574 -11.039 -1.981 1 90.44 187 GLN B O 1
ATOM 4343 N N . THR B 1 188 ? 2.762 -10.531 -3.191 1 88.94 188 THR B N 1
ATOM 4344 C CA . THR B 1 188 ? 3.258 -9.18 -3.432 1 88.94 188 THR B CA 1
ATOM 4345 C C . THR B 1 188 ? 2.74 -8.219 -2.367 1 88.94 188 THR B C 1
ATOM 4347 O O . THR B 1 188 ? 1.756 -7.508 -2.592 1 88.94 188 THR B O 1
ATOM 4350 N N . GLN B 1 189 ? 3.375 -8.242 -1.263 1 80.62 189 GLN B N 1
ATOM 4351 C CA . GLN B 1 189 ? 2.959 -7.41 -0.138 1 80.62 189 GLN B CA 1
ATOM 4352 C C . GLN B 1 189 ? 3.928 -6.25 0.075 1 80.62 189 GLN B C 1
ATOM 4354 O O . GLN B 1 189 ? 3.504 -5.117 0.304 1 80.62 189 GLN B O 1
ATOM 4359 N N . ASP B 1 190 ? 5.168 -6.637 0.036 1 79.19 190 ASP B N 1
ATOM 4360 C CA . ASP B 1 190 ? 6.227 -5.648 0.231 1 79.19 190 ASP B CA 1
ATOM 4361 C C . ASP B 1 190 ? 6.742 -5.129 -1.107 1 79.19 190 ASP B C 1
ATOM 4363 O O . ASP B 1 190 ? 6.719 -5.844 -2.111 1 79.19 190 ASP B O 1
ATOM 4367 N N . LEU B 1 191 ? 7.113 -3.875 -1.093 1 84 191 LEU B N 1
ATOM 4368 C CA . LEU B 1 191 ? 7.465 -3.219 -2.348 1 84 191 LEU B CA 1
ATOM 4369 C C . LEU B 1 191 ? 8.961 -3.34 -2.625 1 84 191 LEU B C 1
ATOM 4371 O O . LEU B 1 191 ? 9.406 -3.08 -3.742 1 84 191 LEU B O 1
ATOM 4375 N N . LEU B 1 192 ? 9.695 -3.826 -1.648 1 87.56 192 LEU B N 1
ATOM 4376 C CA . LEU B 1 192 ? 11.141 -3.873 -1.818 1 87.56 192 LEU B CA 1
ATOM 4377 C C . LEU B 1 192 ? 11.641 -5.312 -1.872 1 87.56 192 LEU B C 1
ATOM 4379 O O . LEU B 1 192 ? 12.547 -5.637 -2.645 1 87.56 192 LEU B O 1
ATOM 4383 N N . SER B 1 193 ? 11 -6.184 -1.21 1 85.19 193 SER B N 1
ATOM 4384 C CA . SER B 1 193 ? 11.484 -7.555 -1.097 1 85.19 193 SER B CA 1
ATOM 4385 C C . SER B 1 193 ? 11.359 -8.297 -2.422 1 85.19 193 SER B C 1
ATOM 4387 O O . SER B 1 193 ? 12.07 -9.273 -2.662 1 85.19 193 SER B O 1
ATOM 4389 N N . HIS B 1 194 ? 10.461 -7.844 -3.207 1 85.94 194 HIS B N 1
ATOM 4390 C CA . HIS B 1 194 ? 10.258 -8.492 -4.496 1 85.94 194 HIS B CA 1
ATOM 4391 C C . HIS B 1 194 ? 11.562 -8.57 -5.285 1 85.94 194 HIS B C 1
ATOM 4393 O O . HIS B 1 194 ? 11.781 -9.516 -6.043 1 85.94 194 HIS B O 1
ATOM 4399 N N . HIS B 1 195 ? 12.445 -7.633 -5.109 1 89.56 195 HIS B N 1
ATOM 4400 C CA . HIS B 1 195 ? 13.688 -7.562 -5.867 1 89.56 195 HIS B CA 1
ATOM 4401 C C . HIS B 1 195 ? 14.648 -8.672 -5.457 1 89.56 195 HIS B C 1
ATOM 4403 O O . HIS B 1 195 ? 15.602 -8.977 -6.18 1 89.56 195 HIS B O 1
ATOM 4409 N N . TYR B 1 196 ? 14.367 -9.242 -4.391 1 91.12 196 TYR B N 1
ATOM 4410 C CA . TYR B 1 196 ? 15.25 -10.289 -3.891 1 91.12 196 TYR B CA 1
ATOM 4411 C C . TYR B 1 196 ? 14.75 -11.672 -4.301 1 91.12 196 TYR B C 1
ATOM 4413 O O . TYR B 1 196 ? 15.492 -12.648 -4.258 1 91.12 196 TYR B O 1
ATOM 4421 N N . PHE B 1 197 ? 13.484 -11.727 -4.711 1 92.69 197 PHE B N 1
ATOM 4422 C CA . PHE B 1 197 ? 12.875 -13.031 -4.906 1 92.69 197 PHE B CA 1
ATOM 4423 C C . PHE B 1 197 ? 12.219 -13.125 -6.281 1 92.69 197 PHE B C 1
ATOM 4425 O O . PHE B 1 197 ? 11.68 -14.172 -6.648 1 92.69 197 PHE B O 1
ATOM 4432 N N . ASP B 1 198 ? 12.281 -12.109 -7.043 1 91.44 198 ASP B N 1
ATOM 4433 C CA . ASP B 1 198 ? 11.539 -12.031 -8.297 1 91.44 198 ASP B CA 1
ATOM 4434 C C . ASP B 1 198 ? 12.016 -13.086 -9.289 1 91.44 198 ASP B C 1
ATOM 4436 O O . ASP B 1 198 ? 11.297 -13.438 -10.227 1 91.44 198 ASP B O 1
ATOM 4440 N N . ASP B 1 199 ? 13.195 -13.625 -9.094 1 94.81 199 ASP B N 1
ATOM 4441 C CA . ASP B 1 199 ? 13.727 -14.633 -10.016 1 94.81 199 ASP B CA 1
ATOM 4442 C C . ASP B 1 199 ? 13.297 -16.031 -9.602 1 94.81 199 ASP B C 1
ATOM 4444 O O . ASP B 1 199 ? 13.602 -17.016 -10.281 1 94.81 199 ASP B O 1
ATOM 4448 N N . ILE B 1 200 ? 12.516 -16.109 -8.562 1 96.75 200 ILE B N 1
ATOM 4449 C CA . ILE B 1 200 ? 12.211 -17.422 -8.023 1 96.75 200 ILE B CA 1
ATOM 4450 C C . ILE B 1 200 ? 10.742 -17.766 -8.281 1 96.75 200 ILE B C 1
ATOM 4452 O O . ILE B 1 200 ? 10.398 -18.922 -8.523 1 96.75 200 ILE B O 1
ATOM 4456 N N . PHE B 1 201 ? 9.844 -16.859 -8.281 1 96.94 201 PHE B N 1
ATOM 4457 C CA . PHE B 1 201 ? 8.406 -17.109 -8.305 1 96.94 201 PHE B CA 1
ATOM 4458 C C . PHE B 1 201 ? 7.918 -17.312 -9.734 1 96.94 201 PHE B C 1
ATOM 4460 O O . PHE B 1 201 ? 8.477 -16.75 -10.68 1 96.94 201 PHE B O 1
ATOM 4467 N N . SER B 1 202 ? 6.852 -18.109 -9.828 1 97.56 202 SER B N 1
ATOM 4468 C CA . SER B 1 202 ? 6.199 -18.344 -11.117 1 97.56 202 SER B CA 1
ATOM 4469 C C . SER B 1 202 ? 4.957 -17.469 -11.273 1 97.56 202 SER B C 1
ATOM 4471 O O . SER B 1 202 ? 4.477 -17.266 -12.383 1 97.56 202 SER B O 1
ATOM 4473 N N . MET B 1 203 ? 4.457 -17.078 -10.211 1 97.25 203 MET B N 1
ATOM 4474 C CA . MET B 1 203 ? 3.348 -16.125 -10.133 1 97.25 203 MET B CA 1
ATOM 4475 C C . MET B 1 203 ? 3.271 -15.492 -8.75 1 97.25 203 MET B C 1
ATOM 4477 O O . MET B 1 203 ? 3.941 -15.945 -7.82 1 97.25 203 MET B O 1
ATOM 4481 N N . SER B 1 204 ? 2.521 -14.422 -8.641 1 96.31 204 SER B N 1
ATOM 4482 C CA . SER B 1 204 ? 2.332 -13.805 -7.332 1 96.31 204 SER B CA 1
ATOM 4483 C C . SER B 1 204 ? 0.905 -13.297 -7.164 1 96.31 204 SER B C 1
ATOM 4485 O O . SER B 1 204 ? 0.18 -13.125 -8.148 1 96.31 204 SER B O 1
ATOM 4487 N N . LEU B 1 205 ? 0.537 -13.195 -5.895 1 95.31 205 LEU B N 1
ATOM 4488 C CA . LEU B 1 205 ? -0.792 -12.695 -5.551 1 95.31 205 LEU B CA 1
ATOM 4489 C C . LEU B 1 205 ? -0.701 -11.406 -4.75 1 95.31 205 LEU B C 1
ATOM 4491 O O . LEU B 1 205 ? 0.176 -11.258 -3.893 1 95.31 205 LEU B O 1
ATOM 4495 N N . VAL B 1 206 ? -1.548 -10.523 -5.07 1 94.12 206 VAL B N 1
ATOM 4496 C CA . VAL B 1 206 ? -1.753 -9.312 -4.277 1 94.12 206 VAL B CA 1
ATOM 4497 C C . VAL B 1 206 ? -3.006 -9.461 -3.418 1 94.12 206 VAL B C 1
ATOM 4499 O O . VAL B 1 206 ? -4.082 -9.781 -3.928 1 94.12 206 VAL B O 1
ATOM 4502 N N . SER B 1 207 ? -2.857 -9.188 -2.197 1 90.31 207 SER B N 1
ATOM 4503 C CA . SER B 1 207 ? -3.967 -9.359 -1.266 1 90.31 207 SER B CA 1
ATOM 4504 C C . SER B 1 207 ? -5.055 -8.32 -1.502 1 90.31 207 SER B C 1
ATOM 4506 O O . SER B 1 207 ? -4.785 -7.238 -2.031 1 90.31 207 SER B O 1
ATOM 4508 N N . SER B 1 208 ? -6.262 -8.617 -0.949 1 89.19 208 SER B N 1
ATOM 4509 C CA . SER B 1 208 ? -7.438 -7.777 -1.155 1 89.19 208 SER B CA 1
ATOM 4510 C C . SER B 1 208 ? -7.238 -6.387 -0.562 1 89.19 208 SER B C 1
ATOM 4512 O O . SER B 1 208 ? -7.727 -5.398 -1.111 1 89.19 208 SER B O 1
ATOM 4514 N N . SER B 1 209 ? -6.527 -6.309 0.48 1 86 209 SER B N 1
ATOM 4515 C CA . SER B 1 209 ? -6.332 -5.043 1.173 1 86 209 SER B CA 1
ATOM 4516 C C . SER B 1 209 ? -5.363 -4.141 0.415 1 86 209 SER B C 1
ATOM 4518 O O . SER B 1 209 ? -5.246 -2.951 0.716 1 86 209 SER B O 1
ATOM 4520 N N . LEU B 1 210 ? -4.691 -4.715 -0.625 1 90.69 210 LEU B N 1
ATOM 4521 C CA . LEU B 1 210 ? -3.648 -3.959 -1.309 1 90.69 210 LEU B CA 1
ATOM 4522 C C . LEU B 1 210 ? -4.043 -3.672 -2.754 1 90.69 210 LEU B C 1
ATOM 4524 O O . LEU B 1 210 ? -3.312 -2.99 -3.477 1 90.69 210 LEU B O 1
ATOM 4528 N N . CYS B 1 211 ? -5.211 -4.125 -3.135 1 91.75 211 CYS B N 1
ATOM 4529 C CA . CYS B 1 211 ? -5.617 -3.975 -4.527 1 91.75 211 CYS B CA 1
ATOM 4530 C C . CYS B 1 211 ? -5.867 -2.51 -4.867 1 91.75 211 CYS B C 1
ATOM 4532 O O . CYS B 1 211 ? -5.75 -2.107 -6.027 1 91.75 211 CYS B O 1
ATOM 4534 N N . GLU B 1 212 ? -6.133 -1.689 -3.844 1 87.5 212 GLU B N 1
ATOM 4535 C CA . GLU B 1 212 ? -6.41 -0.282 -4.113 1 87.5 212 GLU B CA 1
ATOM 4536 C C . GLU B 1 212 ? -5.145 0.565 -3.994 1 87.5 212 GLU B C 1
ATOM 4538 O O . GLU B 1 212 ? -5.172 1.767 -4.266 1 87.5 212 GLU B O 1
ATOM 4543 N N . SER B 1 213 ? -4.117 -0.07 -3.643 1 87.44 213 SER B N 1
ATOM 4544 C CA . SER B 1 213 ? -2.848 0.631 -3.486 1 87.44 213 SER B CA 1
ATOM 4545 C C . SER B 1 213 ? -2.193 0.896 -4.84 1 87.44 213 SER B C 1
ATOM 4547 O O . SER B 1 213 ? -1.803 -0.039 -5.539 1 87.44 213 SER B O 1
ATOM 4549 N N . GLN B 1 214 ? -1.987 2.117 -5.102 1 85.31 214 GLN B N 1
ATOM 4550 C CA . GLN B 1 214 ? -1.363 2.502 -6.363 1 85.31 214 GLN B CA 1
ATOM 4551 C C . GLN B 1 214 ? 0.058 1.954 -6.465 1 85.31 214 GLN B C 1
ATOM 4553 O O . GLN B 1 214 ? 0.512 1.587 -7.547 1 85.31 214 GLN B O 1
ATOM 4558 N N . LEU B 1 215 ? 0.743 1.909 -5.395 1 87.56 215 LEU B N 1
ATOM 4559 C CA . LEU B 1 215 ? 2.113 1.409 -5.391 1 87.56 215 LEU B CA 1
ATOM 4560 C C . LEU B 1 215 ? 2.156 -0.061 -5.797 1 87.56 215 LEU B C 1
ATOM 4562 O O . LEU B 1 215 ? 3.035 -0.474 -6.555 1 87.56 215 LEU B O 1
ATOM 4566 N N . HIS B 1 216 ? 1.222 -0.81 -5.344 1 92.62 216 HIS B N 1
ATOM 4567 C CA . HIS B 1 216 ? 1.18 -2.227 -5.688 1 92.62 216 HIS B CA 1
ATOM 4568 C C . HIS B 1 216 ? 0.806 -2.426 -7.152 1 92.62 216 HIS B C 1
ATOM 4570 O O . HIS B 1 216 ? 1.294 -3.354 -7.801 1 92.62 216 HIS B O 1
ATOM 4576 N N . ARG B 1 217 ? -0.03 -1.524 -7.664 1 93.06 217 ARG B N 1
ATOM 4577 C CA . ARG B 1 217 ? -0.341 -1.546 -9.094 1 93.06 217 ARG B CA 1
ATOM 4578 C C . ARG B 1 217 ? 0.901 -1.257 -9.93 1 93.06 217 ARG B C 1
ATOM 4580 O O . ARG B 1 217 ? 1.14 -1.915 -10.938 1 93.06 217 ARG B O 1
ATOM 4587 N N . GLU B 1 218 ? 1.663 -0.322 -9.453 1 89.69 218 GLU B N 1
ATOM 4588 C CA . GLU B 1 218 ? 2.889 0.058 -10.148 1 89.69 218 GLU B CA 1
ATOM 4589 C C . GLU B 1 218 ? 3.906 -1.078 -10.133 1 89.69 218 GLU B C 1
ATOM 4591 O O . GLU B 1 218 ? 4.504 -1.397 -11.164 1 89.69 218 GLU B O 1
ATOM 4596 N N . ILE B 1 219 ? 4.039 -1.72 -9.031 1 91.88 219 ILE B N 1
ATOM 4597 C CA . ILE B 1 219 ? 4.996 -2.816 -8.922 1 91.88 219 ILE B CA 1
ATOM 4598 C C . ILE B 1 219 ? 4.527 -3.992 -9.781 1 91.88 219 ILE B C 1
ATOM 4600 O O . ILE B 1 219 ? 5.328 -4.613 -10.484 1 91.88 219 ILE B O 1
ATOM 4604 N N . ALA B 1 220 ? 3.252 -4.27 -9.719 1 95.44 220 ALA B N 1
ATOM 4605 C CA . ALA B 1 220 ? 2.691 -5.363 -10.508 1 95.44 220 ALA B CA 1
ATOM 4606 C C . ALA B 1 220 ? 2.969 -5.164 -11.992 1 95.44 220 ALA B C 1
ATOM 4608 O O . ALA B 1 220 ? 3.186 -6.133 -12.727 1 95.44 220 ALA B O 1
ATOM 4609 N N . SER B 1 221 ? 3.018 -3.945 -12.422 1 94.12 221 SER B N 1
ATOM 4610 C CA . SER B 1 221 ? 3.264 -3.625 -13.828 1 94.12 221 SER B CA 1
ATOM 4611 C C . SER B 1 221 ? 4.691 -3.975 -14.227 1 94.12 221 SER B C 1
ATOM 4613 O O . SER B 1 221 ? 4.988 -4.121 -15.414 1 94.12 221 SER B O 1
ATOM 4615 N N . GLY B 1 222 ? 5.562 -4.125 -13.266 1 93.19 222 GLY B N 1
ATOM 4616 C CA . GLY B 1 222 ? 6.961 -4.383 -13.562 1 93.19 222 GLY B CA 1
ATOM 4617 C C . GLY B 1 222 ? 7.371 -5.82 -13.305 1 93.19 222 GLY B C 1
ATOM 4618 O O . GLY B 1 222 ? 8.469 -6.234 -13.672 1 93.19 222 GLY B O 1
ATOM 4619 N N . ILE B 1 223 ? 6.516 -6.594 -12.672 1 94 223 ILE B N 1
ATOM 4620 C CA . ILE B 1 223 ? 6.801 -7.984 -12.328 1 94 223 ILE B CA 1
ATOM 4621 C C . ILE B 1 223 ? 6.832 -8.836 -13.594 1 94 223 ILE B C 1
ATOM 4623 O O . ILE B 1 223 ? 6.008 -8.648 -14.492 1 94 223 ILE B O 1
ATOM 4627 N N . GLN B 1 224 ? 7.738 -9.82 -13.656 1 93.06 224 GLN B N 1
ATOM 4628 C CA . GLN B 1 224 ? 8.023 -10.539 -14.891 1 93.06 224 GLN B CA 1
ATOM 4629 C C . GLN B 1 224 ? 7.191 -11.812 -14.992 1 93.06 224 GLN B C 1
ATOM 4631 O O . GLN B 1 224 ? 7.426 -12.648 -15.867 1 93.06 224 GLN B O 1
ATOM 4636 N N . PHE B 1 225 ? 6.328 -12.055 -14.211 1 96.25 225 PHE B N 1
ATOM 4637 C CA . PHE B 1 225 ? 5.441 -13.211 -14.203 1 96.25 225 PHE B CA 1
ATOM 4638 C C . PHE B 1 225 ? 4.016 -12.805 -13.867 1 96.25 225 PHE B C 1
ATOM 4640 O O . PHE B 1 225 ? 3.768 -11.656 -13.492 1 96.25 225 PHE B O 1
ATOM 4647 N N . PRO B 1 226 ? 3.053 -13.68 -14.047 1 97.25 226 PRO B N 1
ATOM 4648 C CA . PRO B 1 226 ? 1.647 -13.328 -13.836 1 97.25 226 PRO B CA 1
ATOM 4649 C C . PRO B 1 226 ? 1.348 -12.93 -12.398 1 97.25 226 PRO B C 1
ATOM 4651 O O . PRO B 1 226 ? 1.92 -13.492 -11.461 1 97.25 226 PRO B O 1
ATOM 4654 N N . VAL B 1 227 ? 0.449 -11.938 -12.25 1 97.5 227 VAL B N 1
ATOM 4655 C CA . VAL B 1 227 ? 0.069 -11.414 -10.938 1 97.5 227 VAL B CA 1
ATOM 4656 C C . VAL B 1 227 ? -1.445 -11.508 -10.766 1 97.5 227 VAL B C 1
ATOM 4658 O O . VAL B 1 227 ? -2.201 -11.086 -11.641 1 97.5 227 VAL B O 1
ATOM 4661 N N . GLY B 1 228 ? -1.865 -12.055 -9.633 1 97.56 228 GLY B N 1
ATOM 4662 C CA . GLY B 1 228 ? -3.277 -12.133 -9.305 1 97.56 228 GLY B CA 1
ATOM 4663 C C . GLY B 1 228 ? -3.695 -11.117 -8.25 1 97.56 228 GLY B C 1
ATOM 4664 O O . GLY B 1 228 ? -2.957 -10.867 -7.297 1 97.56 228 GLY B O 1
ATOM 4665 N N . PHE B 1 229 ? -4.832 -10.57 -8.516 1 97 229 PHE B N 1
ATOM 4666 C CA . PHE B 1 229 ? -5.418 -9.664 -7.535 1 97 229 PHE B CA 1
ATOM 4667 C C . PHE B 1 229 ? -6.598 -10.32 -6.828 1 97 229 PHE B C 1
ATOM 4669 O O . PHE B 1 229 ? -7.582 -10.703 -7.469 1 97 229 PHE B O 1
ATOM 4676 N N . ALA B 1 230 ? -6.48 -10.367 -5.535 1 93.25 230 ALA B N 1
ATOM 4677 C CA . ALA B 1 230 ? -7.449 -11.141 -4.762 1 93.25 230 ALA B CA 1
ATOM 4678 C C . ALA B 1 230 ? -8.633 -10.273 -4.344 1 93.25 230 ALA B C 1
ATOM 4680 O O . ALA B 1 230 ? -8.453 -9.133 -3.912 1 93.25 230 ALA B O 1
ATOM 4681 N N . CYS B 1 231 ? -9.664 -10.797 -4.586 1 88.62 231 CYS B N 1
ATOM 4682 C CA . CYS B 1 231 ? -10.906 -10.258 -4.039 1 88.62 231 CYS B CA 1
ATOM 4683 C C . CYS B 1 231 ? -11.398 -11.109 -2.877 1 88.62 231 CYS B C 1
ATOM 4685 O O . CYS B 1 231 ? -11.867 -12.234 -3.08 1 88.62 231 CYS B O 1
ATOM 4687 N N . HIS B 1 232 ? -10.75 -10.742 -1.667 1 72.12 232 HIS B N 1
ATOM 4688 C CA . HIS B 1 232 ? -11.055 -11.602 -0.528 1 72.12 232 HIS B CA 1
ATOM 4689 C C . HIS B 1 232 ? -11.969 -10.891 0.464 1 72.12 232 HIS B C 1
ATOM 4691 O O . HIS B 1 232 ? -11.906 -9.664 0.609 1 72.12 232 HIS B O 1
ATOM 4697 N N . ASP B 1 233 ? -13.188 -11.523 0.731 1 54.19 233 ASP B N 1
ATOM 4698 C CA . ASP B 1 233 ? -14.016 -11.133 1.864 1 54.19 233 ASP B CA 1
ATOM 4699 C C . ASP B 1 233 ? -13.609 -11.875 3.133 1 54.19 233 ASP B C 1
ATOM 4701 O O . ASP B 1 233 ? -13.367 -13.086 3.1 1 54.19 233 ASP B O 1
ATOM 4705 N N . ASP B 1 234 ? -12.797 -11.219 4.012 1 50.81 234 ASP B N 1
ATOM 4706 C CA . ASP B 1 234 ? -12.953 -11.961 5.258 1 50.81 234 ASP B CA 1
ATOM 4707 C C . ASP B 1 234 ? -14.414 -12.336 5.492 1 50.81 234 ASP B C 1
ATOM 4709 O O . ASP B 1 234 ? -15.32 -11.586 5.121 1 50.81 234 ASP B O 1
ATOM 4713 N N . ASP B 1 235 ? -14.617 -13.633 5.449 1 47.97 235 ASP B N 1
ATOM 4714 C CA . ASP B 1 235 ? -15.883 -14.359 5.539 1 47.97 235 ASP B CA 1
ATOM 4715 C C . ASP B 1 235 ? -17 -13.445 6.043 1 47.97 235 ASP B C 1
ATOM 4717 O O . ASP B 1 235 ? -18.172 -13.695 5.77 1 47.97 235 ASP B O 1
ATOM 4721 N N . THR B 1 236 ? -16.672 -12.641 6.996 1 46.5 236 THR B N 1
ATOM 4722 C CA . THR B 1 236 ? -17.781 -12.141 7.809 1 46.5 236 THR B CA 1
ATOM 4723 C C . THR B 1 236 ? -18.391 -10.898 7.172 1 46.5 236 THR B C 1
ATOM 4725 O O . THR B 1 236 ? -19.516 -10.516 7.512 1 46.5 236 THR B O 1
ATOM 4728 N N . LEU B 1 237 ? -17.703 -10.148 6.402 1 48.53 237 LEU B N 1
ATOM 4729 C CA . LEU B 1 237 ? -18.203 -8.781 6.457 1 48.53 237 LEU B CA 1
ATOM 4730 C C . LEU B 1 237 ? -18.734 -8.344 5.094 1 48.53 237 LEU B C 1
ATOM 4732 O O . LEU B 1 237 ? -19.328 -7.273 4.973 1 48.53 237 LEU B O 1
ATOM 4736 N N . TYR B 1 238 ? -18.594 -9.258 3.934 1 55.62 238 TYR B N 1
ATOM 4737 C CA . TYR B 1 238 ? -18.859 -8.359 2.818 1 55.62 238 TYR B CA 1
ATOM 4738 C C . TYR B 1 238 ? -20.328 -8.461 2.389 1 55.62 238 TYR B C 1
ATOM 4740 O O . TYR B 1 238 ? -20.859 -9.555 2.219 1 55.62 238 TYR B O 1
ATOM 4748 N N . SER B 1 239 ? -21.031 -7.422 2.678 1 64.12 239 SER B N 1
ATOM 4749 C CA . SER B 1 239 ? -22.25 -7.172 1.917 1 64.12 239 SER B CA 1
ATOM 4750 C C . SER B 1 239 ? -21.969 -7.172 0.417 1 64.12 239 SER B C 1
ATOM 4752 O O . SER B 1 239 ? -20.812 -7.117 -0.008 1 64.12 239 SER B O 1
ATOM 4754 N N . GLU B 1 240 ? -22.953 -7.656 -0.271 1 70.56 240 GLU B N 1
ATOM 4755 C CA . GLU B 1 240 ? -22.891 -7.613 -1.729 1 70.56 240 GLU B CA 1
ATOM 4756 C C . GLU B 1 240 ? -22.188 -6.348 -2.213 1 70.56 240 GLU B C 1
ATOM 4758 O O . GLU B 1 240 ? -21.375 -6.395 -3.143 1 70.56 240 GLU B O 1
ATOM 4763 N N . ILE B 1 241 ? -22.391 -5.395 -1.5 1 71.12 241 ILE B N 1
ATOM 4764 C CA . ILE B 1 241 ? -21.891 -4.094 -1.917 1 71.12 241 ILE B CA 1
ATOM 4765 C C . ILE B 1 241 ? -20.375 -4.035 -1.682 1 71.12 241 ILE B C 1
ATOM 4767 O O . ILE B 1 241 ? -19.625 -3.582 -2.549 1 71.12 241 ILE B O 1
ATOM 4771 N N . THR B 1 242 ? -19.922 -4.516 -0.617 1 74.31 242 THR B N 1
ATOM 4772 C CA . THR B 1 242 ? -18.5 -4.5 -0.299 1 74.31 242 THR B CA 1
ATOM 4773 C C . THR B 1 242 ? -17.719 -5.395 -1.258 1 74.31 242 THR B C 1
ATOM 4775 O O . THR B 1 242 ? -16.625 -5.047 -1.686 1 74.31 242 THR B O 1
ATOM 4778 N N . TYR B 1 243 ? -18.391 -6.43 -1.612 1 79.88 243 TYR B N 1
ATOM 4779 C CA . TYR B 1 243 ? -17.734 -7.359 -2.525 1 79.88 243 TYR B CA 1
ATOM 4780 C C . TYR B 1 243 ? -17.578 -6.75 -3.912 1 79.88 243 TYR B C 1
ATOM 4782 O O . TYR B 1 243 ? -16.531 -6.887 -4.547 1 79.88 243 TYR B O 1
ATOM 4790 N N . ASN B 1 244 ? -18.625 -6.055 -4.34 1 80.69 244 ASN B N 1
ATOM 4791 C CA . ASN B 1 244 ? -18.578 -5.414 -5.652 1 80.69 244 ASN B CA 1
ATOM 4792 C C . ASN B 1 244 ? -17.469 -4.359 -5.719 1 80.69 244 ASN B C 1
ATOM 4794 O O . ASN B 1 244 ? -16.797 -4.227 -6.738 1 80.69 244 ASN B O 1
ATOM 4798 N N . HIS B 1 245 ? -17.312 -3.75 -4.648 1 81.81 245 HIS B N 1
ATOM 4799 C CA . HIS B 1 245 ? -16.266 -2.744 -4.598 1 81.81 245 HIS B CA 1
ATOM 4800 C C . HIS B 1 245 ? -14.875 -3.387 -4.691 1 81.81 245 HIS B C 1
ATOM 4802 O O . HIS B 1 245 ? -14 -2.885 -5.402 1 81.81 245 HIS B O 1
ATOM 4808 N N . LYS B 1 246 ? -14.75 -4.426 -3.998 1 85.5 246 LYS B N 1
ATOM 4809 C CA . LYS B 1 246 ? -13.469 -5.125 -4.031 1 85.5 246 LYS B CA 1
ATOM 4810 C C . LYS B 1 246 ? -13.195 -5.707 -5.414 1 85.5 246 LYS B C 1
ATOM 4812 O O . LYS B 1 246 ? -12.062 -5.672 -5.895 1 85.5 246 LYS B O 1
ATOM 4817 N N . LEU B 1 247 ? -14.25 -6.211 -5.992 1 90 247 LEU B N 1
ATOM 4818 C CA . LEU B 1 247 ? -14.117 -6.75 -7.34 1 90 247 LEU B CA 1
ATOM 4819 C C . LEU B 1 247 ? -13.695 -5.656 -8.32 1 90 247 LEU B C 1
ATOM 4821 O O . LEU B 1 247 ? -12.805 -5.867 -9.148 1 90 247 LEU B O 1
ATOM 4825 N N . GLN B 1 248 ? -14.258 -4.543 -8.164 1 90.12 248 GLN B N 1
ATOM 4826 C CA . GLN B 1 248 ? -13.914 -3.424 -9.031 1 90.12 248 GLN B CA 1
ATOM 4827 C C . GLN B 1 248 ? -12.461 -2.994 -8.812 1 90.12 248 GLN B C 1
ATOM 4829 O O . GLN B 1 248 ? -11.766 -2.65 -9.766 1 90.12 248 GLN B O 1
ATOM 4834 N N . SER B 1 249 ? -12.109 -3.027 -7.594 1 90.75 249 SER B N 1
ATOM 4835 C CA . SER B 1 249 ? -10.727 -2.678 -7.293 1 90.75 249 SER B CA 1
ATOM 4836 C C . SER B 1 249 ? -9.75 -3.631 -7.984 1 90.75 249 SER B C 1
ATOM 4838 O O . SER B 1 249 ? -8.68 -3.219 -8.422 1 90.75 249 SER B O 1
ATOM 4840 N N . CYS B 1 250 ? -10.125 -4.875 -8.062 1 95.5 250 CYS B N 1
ATOM 4841 C CA . CYS B 1 250 ? -9.297 -5.844 -8.773 1 95.5 250 CYS B CA 1
ATOM 4842 C C . CYS B 1 250 ? -9.211 -5.504 -10.25 1 95.5 250 CYS B C 1
ATOM 4844 O O . CYS B 1 250 ? -8.117 -5.512 -10.828 1 95.5 250 CYS B O 1
ATOM 4846 N N . PHE B 1 251 ? -10.312 -5.113 -10.852 1 96.19 251 PHE B N 1
ATOM 4847 C CA . PHE B 1 251 ? -10.344 -4.777 -12.273 1 96.19 251 PHE B CA 1
ATOM 4848 C C . PHE B 1 251 ? -9.516 -3.529 -12.555 1 96.19 251 PHE B C 1
ATOM 4850 O O . PHE B 1 251 ? -8.758 -3.482 -13.523 1 96.19 251 PHE B O 1
ATOM 4857 N N . ASP B 1 252 ? -9.641 -2.611 -11.688 1 94.38 252 ASP B N 1
ATOM 4858 C CA . ASP B 1 252 ? -8.852 -1.389 -11.82 1 94.38 252 ASP B CA 1
ATOM 4859 C C . ASP B 1 252 ? -7.359 -1.684 -11.734 1 94.38 252 ASP B C 1
ATOM 4861 O O . ASP B 1 252 ? -6.559 -1.11 -12.477 1 94.38 252 ASP B O 1
ATOM 4865 N N . SER B 1 253 ? -7.043 -2.57 -10.852 1 96.5 253 SER B N 1
ATOM 4866 C CA . SER B 1 253 ? -5.645 -2.943 -10.672 1 96.5 253 SER B CA 1
ATOM 4867 C C . SER B 1 253 ? -5.102 -3.65 -11.906 1 96.5 253 SER B C 1
ATOM 4869 O O . SER B 1 253 ? -3.98 -3.377 -12.344 1 96.5 253 SER B O 1
ATOM 4871 N N . MET B 1 254 ? -5.902 -4.547 -12.43 1 96.88 254 MET B N 1
ATOM 4872 C CA . MET B 1 254 ? -5.496 -5.23 -13.656 1 96.88 254 MET B CA 1
ATOM 4873 C C . MET B 1 254 ? -5.277 -4.234 -14.789 1 96.88 254 MET B C 1
ATOM 4875 O O . MET B 1 254 ? -4.27 -4.305 -15.5 1 96.88 254 MET B O 1
ATOM 4879 N N . SER B 1 255 ? -6.152 -3.309 -14.891 1 96.12 255 SER B N 1
ATOM 4880 C CA . SER B 1 255 ? -6.059 -2.297 -15.938 1 96.12 255 SER B CA 1
ATOM 4881 C C . SER B 1 255 ? -4.836 -1.407 -15.734 1 96.12 255 SER B C 1
ATOM 4883 O O . SER B 1 255 ? -4.094 -1.147 -16.688 1 96.12 255 SER B O 1
ATOM 4885 N N . ALA B 1 256 ? -4.617 -0.992 -14.547 1 94.44 256 ALA B N 1
ATOM 4886 C CA . ALA B 1 256 ? -3.475 -0.132 -14.242 1 94.44 256 ALA B CA 1
ATOM 4887 C C . ALA B 1 256 ? -2.156 -0.857 -14.5 1 94.44 256 ALA B C 1
ATOM 4889 O O . ALA B 1 256 ? -1.215 -0.273 -15.039 1 94.44 256 ALA B O 1
ATOM 4890 N N . SER B 1 257 ? -2.074 -2.107 -14.125 1 95.44 257 SER B N 1
ATOM 4891 C CA . SER B 1 257 ? -0.835 -2.875 -14.195 1 95.44 257 SER B CA 1
ATOM 4892 C C . SER B 1 257 ? -0.426 -3.131 -15.641 1 95.44 257 SER B C 1
ATOM 4894 O O . SER B 1 257 ? 0.732 -3.447 -15.922 1 95.44 257 SER B O 1
ATOM 4896 N N . LYS B 1 258 ? -1.335 -3.006 -16.578 1 95.06 258 LYS B N 1
ATOM 4897 C CA . LYS B 1 258 ? -1.053 -3.219 -18 1 95.06 258 LYS B CA 1
ATOM 4898 C C . LYS B 1 258 ? -0.291 -2.037 -18.594 1 95.06 258 LYS B C 1
ATOM 4900 O O . LYS B 1 258 ? 0.281 -2.143 -19.672 1 95.06 258 LYS B O 1
ATOM 4905 N N . ASN B 1 259 ? -0.223 -0.959 -17.906 1 93.12 259 ASN B N 1
ATOM 4906 C CA . ASN B 1 259 ? 0.372 0.269 -18.422 1 93.12 259 ASN B CA 1
ATOM 4907 C C . ASN B 1 259 ? 1.741 0.532 -17.812 1 93.12 259 ASN B C 1
ATOM 4909 O O . ASN B 1 259 ? 2.047 0.022 -16.734 1 93.12 259 ASN B O 1
ATOM 4913 N N . PRO B 1 260 ? 2.598 1.33 -18.531 1 91.56 260 PRO B N 1
ATOM 4914 C CA . PRO B 1 260 ? 3.881 1.729 -17.953 1 91.56 260 PRO B CA 1
ATOM 4915 C C . PRO B 1 260 ? 3.721 2.682 -16.766 1 91.56 260 PRO B C 1
ATOM 4917 O O . PRO B 1 260 ? 2.744 3.436 -16.703 1 91.56 260 PRO B O 1
ATOM 4920 N N . HIS B 1 261 ? 4.617 2.566 -15.844 1 88.12 261 HIS B N 1
ATOM 4921 C CA . HIS B 1 261 ? 4.629 3.439 -14.68 1 88.12 261 HIS B CA 1
ATOM 4922 C C . HIS B 1 261 ? 6.043 3.924 -14.367 1 88.12 261 HIS B C 1
ATOM 4924 O O . HIS B 1 261 ? 7.02 3.328 -14.82 1 88.12 261 HIS B O 1
ATOM 4930 N N . HIS B 1 262 ? 6.102 5.039 -13.727 1 85.44 262 HIS B N 1
ATOM 4931 C CA . HIS B 1 262 ? 7.316 5.562 -13.109 1 85.44 262 HIS B CA 1
ATOM 4932 C C . HIS B 1 262 ? 7.105 5.84 -11.625 1 85.44 262 HIS B C 1
ATOM 4934 O O . HIS B 1 262 ? 6.129 6.488 -11.242 1 85.44 262 HIS B O 1
ATOM 4940 N N . PHE B 1 263 ? 7.93 5.309 -10.812 1 84.06 263 PHE B N 1
ATOM 4941 C CA . PHE B 1 263 ? 7.797 5.488 -9.375 1 84.06 263 PHE B CA 1
ATOM 4942 C C . PHE B 1 263 ? 9.133 5.277 -8.672 1 84.06 263 PHE B C 1
ATOM 4944 O O . PHE B 1 263 ? 10.07 4.738 -9.266 1 84.06 263 PHE B O 1
ATOM 4951 N N . MET B 1 264 ? 9.172 5.715 -7.406 1 85.75 264 MET B N 1
ATOM 4952 C CA . MET B 1 264 ? 10.383 5.516 -6.609 1 85.75 264 MET B CA 1
ATOM 4953 C C . MET B 1 264 ? 10.492 4.074 -6.133 1 85.75 264 MET B C 1
ATOM 4955 O O . MET B 1 264 ? 9.516 3.5 -5.645 1 85.75 264 MET B O 1
ATOM 4959 N N . ASN B 1 265 ? 11.602 3.555 -6.32 1 88.94 265 ASN B N 1
ATOM 4960 C CA . ASN B 1 265 ? 11.953 2.201 -5.906 1 88.94 265 ASN B CA 1
ATOM 4961 C C . ASN B 1 265 ? 13.461 2.031 -5.758 1 88.94 265 ASN B C 1
ATOM 4963 O O . ASN B 1 265 ? 14.18 3.008 -5.535 1 88.94 265 ASN B O 1
ATOM 4967 N N . ILE B 1 266 ? 13.914 0.782 -5.695 1 88.88 266 ILE B N 1
ATOM 4968 C CA . ILE B 1 266 ? 15.352 0.564 -5.551 1 88.88 266 ILE B CA 1
ATOM 4969 C C . ILE B 1 266 ? 15.898 -0.139 -6.789 1 88.88 266 ILE B C 1
ATOM 4971 O O . ILE B 1 266 ? 15.188 -0.924 -7.426 1 88.88 266 ILE B O 1
ATOM 4975 N N . THR B 1 267 ? 17.109 0.155 -7.105 1 88.44 267 THR B N 1
ATOM 4976 C CA . THR B 1 267 ? 17.828 -0.526 -8.172 1 88.44 267 THR B CA 1
ATOM 4977 C C . THR B 1 267 ? 18.359 -1.876 -7.699 1 88.44 267 THR B C 1
ATOM 4979 O O . THR B 1 267 ? 18.281 -2.193 -6.508 1 88.44 267 THR B O 1
ATOM 4982 N N . LYS B 1 268 ? 18.859 -2.619 -8.688 1 90.25 268 LYS B N 1
ATOM 4983 C CA . LYS B 1 268 ? 19.469 -3.906 -8.344 1 90.25 268 LYS B CA 1
ATOM 4984 C C . LYS B 1 268 ? 20.703 -3.725 -7.473 1 90.25 268 LYS B C 1
ATOM 4986 O O . LYS B 1 268 ? 21.141 -4.664 -6.805 1 90.25 268 LYS B O 1
ATOM 4991 N N . GLN B 1 269 ? 21.281 -2.504 -7.426 1 89.06 269 GLN B N 1
ATOM 4992 C CA . GLN B 1 269 ? 22.438 -2.188 -6.594 1 89.06 269 GLN B CA 1
ATOM 4993 C C . GLN B 1 269 ? 22 -1.701 -5.215 1 89.06 269 GLN B C 1
ATOM 4995 O O . GLN B 1 269 ? 22.844 -1.372 -4.375 1 89.06 269 GLN B O 1
ATOM 5000 N N . GLY B 1 270 ? 20.688 -1.594 -5.031 1 87.81 270 GLY B N 1
ATOM 5001 C CA . GLY B 1 270 ? 20.172 -1.256 -3.715 1 87.81 270 GLY B CA 1
ATOM 5002 C C . GLY B 1 270 ? 20.047 0.239 -3.49 1 87.81 270 GLY B C 1
ATOM 5003 O O . GLY B 1 270 ? 19.953 0.694 -2.35 1 87.81 270 GLY B O 1
ATOM 5004 N N . LEU B 1 271 ? 20.125 0.95 -4.535 1 87.44 271 LEU B N 1
ATOM 5005 C CA . LEU B 1 271 ? 20.031 2.4 -4.434 1 87.44 271 LEU B CA 1
ATOM 5006 C C . LEU B 1 271 ? 18.609 2.871 -4.77 1 87.44 271 LEU B C 1
ATOM 5008 O O . LEU B 1 271 ? 17.984 2.336 -5.684 1 87.44 271 LEU B O 1
ATOM 5012 N N . VAL B 1 272 ? 18.156 3.861 -3.99 1 87.62 272 VAL B N 1
ATOM 5013 C CA . VAL B 1 272 ? 16.859 4.441 -4.281 1 87.62 272 VAL B CA 1
ATOM 5014 C C . VAL B 1 272 ? 16.906 5.199 -5.605 1 87.62 272 VAL B C 1
ATOM 5016 O O . VAL B 1 272 ? 17.891 5.902 -5.883 1 87.62 272 VAL B O 1
ATOM 5019 N N . ALA B 1 273 ? 15.938 5.059 -6.426 1 86.94 273 ALA B N 1
ATOM 5020 C CA . ALA B 1 273 ? 15.859 5.715 -7.727 1 86.94 273 ALA B CA 1
ATOM 5021 C C . ALA B 1 273 ? 14.422 5.75 -8.234 1 86.94 273 ALA B C 1
ATOM 5023 O O . ALA B 1 273 ? 13.539 5.105 -7.656 1 86.94 273 ALA B O 1
ATOM 5024 N N . VAL B 1 274 ? 14.18 6.566 -9.18 1 86.56 274 VAL B N 1
ATOM 5025 C CA . VAL B 1 274 ? 12.93 6.465 -9.938 1 86.56 274 VAL B CA 1
ATOM 5026 C C . VAL B 1 274 ? 13.055 5.375 -10.992 1 86.56 274 VAL B C 1
ATOM 5028 O O . VAL B 1 274 ? 13.938 5.43 -11.852 1 86.56 274 VAL B O 1
ATOM 5031 N N . MET B 1 275 ? 12.219 4.453 -10.82 1 87.12 275 MET B N 1
ATOM 5032 C CA . MET B 1 275 ? 12.242 3.309 -11.727 1 87.12 275 MET B CA 1
ATOM 5033 C C . MET B 1 275 ? 11.07 3.365 -12.703 1 87.12 275 MET B C 1
ATOM 5035 O O . MET B 1 275 ? 10.055 4.004 -12.43 1 87.12 275 MET B O 1
ATOM 5039 N N . GLY B 1 276 ? 11.312 2.701 -13.836 1 86.75 276 GLY B N 1
ATOM 5040 C CA . GLY B 1 276 ? 10.258 2.58 -14.836 1 86.75 276 GLY B CA 1
ATOM 5041 C C . GLY B 1 276 ? 9.852 1.144 -15.094 1 86.75 276 GLY B C 1
ATOM 5042 O O . GLY B 1 276 ? 10.664 0.228 -14.984 1 86.75 276 GLY B O 1
ATOM 5043 N N . THR B 1 277 ? 8.578 0.978 -15.391 1 90.69 277 THR B N 1
ATOM 5044 C CA . THR B 1 277 ? 8.047 -0.314 -15.805 1 90.69 277 THR B CA 1
ATOM 5045 C C . THR B 1 277 ? 7.328 -0.196 -17.156 1 90.69 277 THR B C 1
ATOM 5047 O O . THR B 1 277 ? 7 0.908 -17.594 1 90.69 277 THR B O 1
ATOM 5050 N N . THR B 1 278 ? 7.137 -1.324 -17.812 1 91.81 278 THR B N 1
ATOM 5051 C CA . THR B 1 278 ? 6.566 -1.27 -19.141 1 91.81 278 THR B CA 1
ATOM 5052 C C . THR B 1 278 ? 5.137 -1.801 -19.156 1 91.81 278 THR B C 1
ATOM 5054 O O . THR B 1 278 ? 4.438 -1.712 -20.172 1 91.81 278 THR B O 1
ATOM 5057 N N . GLY B 1 279 ? 4.711 -2.301 -18.062 1 94.25 279 GLY B N 1
ATOM 5058 C CA . GLY B 1 279 ? 3.377 -2.877 -18 1 94.25 279 GLY B CA 1
ATOM 5059 C C . GLY B 1 279 ? 3.381 -4.395 -17.969 1 94.25 279 GLY B C 1
ATOM 5060 O O . GLY B 1 279 ? 4.266 -5.027 -18.562 1 94.25 279 GLY B O 1
ATOM 5061 N N . ASN B 1 280 ? 2.414 -5.012 -17.359 1 95.88 280 ASN B N 1
ATOM 5062 C CA . ASN B 1 280 ? 2.223 -6.453 -17.234 1 95.88 280 ASN B CA 1
ATOM 5063 C C . ASN B 1 280 ? 0.823 -6.875 -17.672 1 95.88 280 ASN B C 1
ATOM 5065 O O . ASN B 1 280 ? -0.157 -6.621 -16.969 1 95.88 280 ASN B O 1
ATOM 5069 N N . GLU B 1 281 ? 0.714 -7.539 -18.719 1 94.5 281 GLU B N 1
ATOM 5070 C CA . GLU B 1 281 ? -0.577 -7.957 -19.25 1 94.5 281 GLU B CA 1
ATOM 5071 C C . GLU B 1 281 ? -1.037 -9.273 -18.641 1 94.5 281 GLU B C 1
ATOM 5073 O O . GLU B 1 281 ? -2.199 -9.656 -18.781 1 94.5 281 GLU B O 1
ATOM 5078 N N . ASP B 1 282 ? -0.156 -9.906 -17.953 1 96 282 ASP B N 1
ATOM 5079 C CA . ASP B 1 282 ? -0.476 -11.195 -17.359 1 96 282 ASP B CA 1
ATOM 5080 C C . ASP B 1 282 ? -1.045 -11.031 -15.945 1 96 282 ASP B C 1
ATOM 5082 O O . ASP B 1 282 ? -0.355 -11.297 -14.961 1 96 282 ASP B O 1
ATOM 5086 N N . THR B 1 283 ? -2.268 -10.594 -15.906 1 97.12 283 THR B N 1
ATOM 5087 C CA . THR B 1 283 ? -2.93 -10.414 -14.617 1 97.12 283 THR B CA 1
ATOM 5088 C C . THR B 1 283 ? -4.262 -11.164 -14.586 1 97.12 283 THR B C 1
ATOM 5090 O O . THR B 1 283 ? -4.812 -11.5 -15.641 1 97.12 283 THR B O 1
ATOM 5093 N N . PHE B 1 284 ? -4.727 -11.531 -13.43 1 97.38 284 PHE B N 1
ATOM 5094 C CA . PHE B 1 284 ? -5.988 -12.234 -13.25 1 97.38 284 PHE B CA 1
ATOM 5095 C C . PHE B 1 284 ? -6.621 -11.875 -11.906 1 97.38 284 PHE B C 1
ATOM 5097 O O . PHE B 1 284 ? -5.977 -11.258 -11.055 1 97.38 284 PHE B O 1
ATOM 5104 N N . VAL B 1 285 ? -7.906 -12.203 -11.734 1 96 285 VAL B N 1
ATOM 5105 C CA . VAL B 1 285 ? -8.617 -11.953 -10.484 1 96 285 VAL B CA 1
ATOM 5106 C C . VAL B 1 285 ? -8.781 -13.258 -9.711 1 96 285 VAL B C 1
ATOM 5108 O O . VAL B 1 285 ? -8.945 -14.328 -10.305 1 96 285 VAL B O 1
ATOM 5111 N N . VAL B 1 286 ? -8.617 -13.172 -8.422 1 94.88 286 VAL B N 1
ATOM 5112 C CA . VAL B 1 286 ? -8.883 -14.305 -7.539 1 94.88 286 VAL B CA 1
ATOM 5113 C C . VAL B 1 286 ? -10.164 -14.062 -6.75 1 94.88 286 VAL B C 1
ATOM 5115 O O . VAL B 1 286 ? -10.289 -13.055 -6.051 1 94.88 286 VAL B O 1
ATOM 5118 N N . VAL B 1 287 ? -11.062 -14.945 -6.848 1 91 287 VAL B N 1
ATOM 5119 C CA . VAL B 1 287 ? -12.328 -14.812 -6.133 1 91 287 VAL B CA 1
ATOM 5120 C C . VAL B 1 287 ? -12.43 -15.898 -5.062 1 91 287 VAL B C 1
ATOM 5122 O O . VAL B 1 287 ? -12.047 -17.047 -5.297 1 91 287 VAL B O 1
ATOM 5125 N N . ASN B 1 288 ? -12.789 -15.43 -3.891 1 84.31 288 ASN B N 1
ATOM 5126 C CA . ASN B 1 288 ? -12.961 -16.391 -2.803 1 84.31 288 ASN B CA 1
ATOM 5127 C C . ASN B 1 288 ? -14.398 -16.906 -2.732 1 84.31 288 ASN B C 1
ATOM 5129 O O . ASN B 1 288 ? -15.352 -16.141 -2.885 1 84.31 288 ASN B O 1
ATOM 5133 N N . VAL B 1 289 ? -14.641 -18.188 -2.594 1 71.94 289 VAL B N 1
ATOM 5134 C CA . VAL B 1 289 ? -15.961 -18.797 -2.562 1 71.94 289 VAL B CA 1
ATOM 5135 C C . VAL B 1 289 ? -16.219 -19.391 -1.178 1 71.94 289 VAL B C 1
ATOM 5137 O O . VAL B 1 289 ? -16.641 -20.547 -1.054 1 71.94 289 VAL B O 1
ATOM 5140 N N . THR B 1 290 ? -15.898 -18.547 -0.184 1 60.81 290 THR B N 1
ATOM 5141 C CA . THR B 1 290 ? -16.312 -19.062 1.117 1 60.81 290 THR B CA 1
ATOM 5142 C C . THR B 1 290 ? -17.828 -19.203 1.193 1 60.81 290 THR B C 1
ATOM 5144 O O . THR B 1 290 ? -18.531 -18.891 0.235 1 60.81 290 THR B O 1
ATOM 5147 N N . LYS B 1 291 ? -18.344 -19.656 2.262 1 54.31 291 LYS B N 1
ATOM 5148 C CA . LYS B 1 291 ? -19.734 -20.031 2.463 1 54.31 291 LYS B CA 1
ATOM 5149 C C . LYS B 1 291 ? -20.672 -18.969 1.9 1 54.31 291 LYS B C 1
ATOM 5151 O O . LYS B 1 291 ? -21.672 -19.297 1.243 1 54.31 291 LYS B O 1
ATOM 5156 N N . MET B 1 292 ? -20.453 -17.844 2.217 1 51.34 292 MET B N 1
ATOM 5157 C CA . MET B 1 292 ? -21.438 -16.828 1.834 1 51.34 292 MET B CA 1
ATOM 5158 C C . MET B 1 292 ? -21.422 -16.594 0.328 1 51.34 292 MET B C 1
ATOM 5160 O O . MET B 1 292 ? -22.469 -16.391 -0.289 1 51.34 292 MET B O 1
ATOM 5164 N N . CYS B 1 293 ? -20.188 -16.641 -0.22 1 57.44 293 CYS B N 1
ATOM 5165 C CA . CYS B 1 293 ? -20.047 -16.203 -1.603 1 57.44 293 CYS B CA 1
ATOM 5166 C C . CYS B 1 293 ? -20.578 -17.25 -2.568 1 57.44 293 CYS B C 1
ATOM 5168 O O . CYS B 1 293 ? -20.922 -16.938 -3.707 1 57.44 293 CYS B O 1
ATOM 5170 N N . PHE B 1 294 ? -20.906 -18.391 -2.021 1 61.16 294 PHE B N 1
ATOM 5171 C CA . PHE B 1 294 ? -21.297 -19.484 -2.896 1 61.16 294 PHE B CA 1
ATOM 5172 C C . PHE B 1 294 ? -22.625 -19.172 -3.586 1 61.16 294 PHE B C 1
ATOM 5174 O O . PHE B 1 294 ? -22.781 -19.469 -4.773 1 61.16 294 PHE B O 1
ATOM 5181 N N . SER B 1 295 ? -23.422 -18.516 -2.854 1 67.81 295 SER B N 1
ATOM 5182 C CA . SER B 1 295 ? -24.75 -18.281 -3.426 1 67.81 295 SER B CA 1
ATOM 5183 C C . SER B 1 295 ? -24.703 -17.188 -4.5 1 67.81 295 SER B C 1
ATOM 5185 O O . SER B 1 295 ? -25.578 -17.141 -5.367 1 67.81 295 SER B O 1
ATOM 5187 N N . GLN B 1 296 ? -23.609 -16.547 -4.539 1 77.5 296 GLN B N 1
ATOM 5188 C CA . GLN B 1 296 ? -23.547 -15.422 -5.469 1 77.5 296 GLN B CA 1
ATOM 5189 C C . GLN B 1 296 ? -22.453 -15.625 -6.508 1 77.5 296 GLN B C 1
ATOM 5191 O O . GLN B 1 296 ? -22.078 -14.688 -7.211 1 77.5 296 GLN B O 1
ATOM 5196 N N . ILE B 1 297 ? -22.078 -16.875 -6.676 1 80.38 297 ILE B N 1
ATOM 5197 C CA . ILE B 1 297 ? -20.906 -17.125 -7.504 1 80.38 297 ILE B CA 1
ATOM 5198 C C . ILE B 1 297 ? -21.219 -16.812 -8.961 1 80.38 297 ILE B C 1
ATOM 5200 O O . ILE B 1 297 ? -20.375 -16.281 -9.688 1 80.38 297 ILE B O 1
ATOM 5204 N N . ASP B 1 298 ? -22.438 -17.094 -9.336 1 85.81 298 ASP B N 1
ATOM 5205 C CA . ASP B 1 298 ? -22.812 -16.844 -10.719 1 85.81 298 ASP B CA 1
ATOM 5206 C C . ASP B 1 298 ? -22.797 -15.352 -11.031 1 85.81 298 ASP B C 1
ATOM 5208 O O . ASP B 1 298 ? -22.344 -14.938 -12.094 1 85.81 298 ASP B O 1
ATOM 5212 N N . GLU B 1 299 ? -23.281 -14.648 -10.117 1 85.69 299 GLU B N 1
ATOM 5213 C CA . GLU B 1 299 ? -23.297 -13.195 -10.281 1 85.69 299 GLU B CA 1
ATOM 5214 C C . GLU B 1 299 ? -21.875 -12.633 -10.289 1 85.69 299 GLU B C 1
ATOM 5216 O O . GLU B 1 299 ? -21.562 -11.734 -11.078 1 85.69 299 GLU B O 1
ATOM 5221 N N . ILE B 1 300 ? -21.094 -13.172 -9.43 1 85.62 300 ILE B N 1
ATOM 5222 C CA . ILE B 1 300 ? -19.703 -12.734 -9.344 1 85.62 300 ILE B CA 1
ATOM 5223 C C . ILE B 1 300 ? -18.984 -13.055 -10.648 1 85.62 300 ILE B C 1
ATOM 5225 O O . ILE B 1 300 ? -18.297 -12.195 -11.211 1 85.62 300 ILE B O 1
ATOM 5229 N N . LEU B 1 301 ? -19.234 -14.219 -11.203 1 88.38 301 LEU B N 1
ATOM 5230 C CA . LEU B 1 301 ? -18.562 -14.641 -12.43 1 88.38 301 LEU B CA 1
ATOM 5231 C C . LEU B 1 301 ? -19.062 -13.836 -13.625 1 88.38 301 LEU B C 1
ATOM 5233 O O . LEU B 1 301 ? -18.297 -13.547 -14.547 1 88.38 301 LEU B O 1
ATOM 5237 N N . ALA B 1 302 ? -20.281 -13.469 -13.578 1 90 302 ALA B N 1
ATOM 5238 C CA . ALA B 1 302 ? -20.828 -12.625 -14.633 1 90 302 ALA B CA 1
ATOM 5239 C C . ALA B 1 302 ? -20.125 -11.266 -14.656 1 90 302 ALA B C 1
ATOM 5241 O O . ALA B 1 302 ? -19.844 -10.727 -15.727 1 90 302 ALA B O 1
ATOM 5242 N N . LYS B 1 303 ? -19.859 -10.781 -13.5 1 90.06 303 LYS B N 1
ATOM 5243 C CA . LYS B 1 303 ? -19.172 -9.5 -13.398 1 90.06 303 LYS B CA 1
ATOM 5244 C C . LYS B 1 303 ? -17.719 -9.617 -13.82 1 90.06 303 LYS B C 1
ATOM 5246 O O . LYS B 1 303 ? -17.156 -8.688 -14.406 1 90.06 303 LYS B O 1
ATOM 5251 N N . VAL B 1 304 ? -17.125 -10.703 -13.539 1 90.81 304 VAL B N 1
ATOM 5252 C CA . VAL B 1 304 ? -15.75 -10.953 -13.945 1 90.81 304 VAL B CA 1
ATOM 5253 C C . VAL B 1 304 ? -15.656 -10.969 -15.469 1 90.81 304 VAL B C 1
ATOM 5255 O O . VAL B 1 304 ? -14.695 -10.453 -16.047 1 90.81 304 VAL B O 1
ATOM 5258 N N . GLY B 1 305 ? -16.656 -11.547 -16.016 1 91.19 305 GLY B N 1
ATOM 5259 C CA . GLY B 1 305 ? -16.703 -11.57 -17.484 1 91.19 305 GLY B CA 1
ATOM 5260 C C . GLY B 1 305 ? -15.648 -12.477 -18.094 1 91.19 305 GLY B C 1
ATOM 5261 O O . GLY B 1 305 ? -15.508 -13.633 -17.688 1 91.19 305 GLY B O 1
ATOM 5262 N N . ASP B 1 306 ? -14.891 -11.984 -19.094 1 90.88 306 ASP B N 1
ATOM 5263 C CA . ASP B 1 306 ? -13.945 -12.812 -19.844 1 90.88 306 ASP B CA 1
ATOM 5264 C C . ASP B 1 306 ? -12.547 -12.711 -19.25 1 90.88 306 ASP B C 1
ATOM 5266 O O . ASP B 1 306 ? -11.578 -13.203 -19.828 1 90.88 306 ASP B O 1
ATOM 5270 N N . ARG B 1 307 ? -12.516 -12.102 -18.078 1 92.19 307 ARG B N 1
ATOM 5271 C CA . ARG B 1 307 ? -11.211 -11.992 -17.438 1 92.19 307 ARG B CA 1
ATOM 5272 C C . ARG B 1 307 ? -10.773 -13.32 -16.844 1 92.19 307 ARG B C 1
ATOM 5274 O O . ARG B 1 307 ? -11.609 -14.109 -16.391 1 92.19 307 ARG B O 1
ATOM 5281 N N . PRO B 1 308 ? -9.508 -13.555 -16.984 1 94.81 308 PRO B N 1
ATOM 5282 C CA . PRO B 1 308 ? -9.023 -14.758 -16.297 1 94.81 308 PRO B CA 1
ATOM 5283 C C . PRO B 1 308 ? -9.273 -14.734 -14.797 1 94.81 308 PRO B C 1
ATOM 5285 O O . PRO B 1 308 ? -9.102 -13.688 -14.156 1 94.81 308 PRO B O 1
ATOM 5288 N N . VAL B 1 309 ? -9.719 -15.906 -14.242 1 95.38 309 VAL B N 1
ATOM 5289 C CA . VAL B 1 309 ? -10.094 -15.922 -12.828 1 95.38 309 VAL B CA 1
ATOM 5290 C C . VAL B 1 309 ? -9.602 -17.203 -12.172 1 95.38 309 VAL B C 1
ATOM 5292 O O . VAL B 1 309 ? -9.617 -18.266 -12.797 1 95.38 309 VAL B O 1
ATOM 5295 N N . MET B 1 310 ? -9.117 -17.062 -11 1 95.62 310 MET B N 1
ATOM 5296 C CA . MET B 1 310 ? -8.859 -18.219 -10.133 1 95.62 310 MET B CA 1
ATOM 5297 C C . MET B 1 310 ? -9.852 -18.25 -8.977 1 95.62 310 MET B C 1
ATOM 5299 O O . MET B 1 310 ? -10.242 -17.203 -8.453 1 95.62 310 MET B O 1
ATOM 5303 N N . ILE B 1 311 ? -10.195 -19.484 -8.586 1 93.5 311 ILE B N 1
ATOM 5304 C CA . ILE B 1 311 ? -11.156 -19.672 -7.504 1 93.5 311 ILE B CA 1
ATOM 5305 C C . ILE B 1 311 ? -10.43 -20.125 -6.246 1 93.5 311 ILE B C 1
ATOM 5307 O O . ILE B 1 311 ? -9.75 -21.156 -6.258 1 93.5 311 ILE B O 1
ATOM 5311 N N . ASP B 1 312 ? -10.508 -19.328 -5.191 1 93.62 312 ASP B N 1
ATOM 5312 C CA . ASP B 1 312 ? -9.961 -19.703 -3.891 1 93.62 312 ASP B CA 1
ATOM 5313 C C . ASP B 1 312 ? -11.023 -20.375 -3.025 1 93.62 312 ASP B C 1
ATOM 5315 O O . ASP B 1 312 ? -11.969 -19.734 -2.574 1 93.62 312 ASP B O 1
ATOM 5319 N N . VAL B 1 313 ? -10.852 -21.594 -2.715 1 90.19 313 VAL B N 1
ATOM 5320 C CA . VAL B 1 313 ? -11.883 -22.359 -2.021 1 90.19 313 VAL B CA 1
ATOM 5321 C C . VAL B 1 313 ? -11.531 -22.469 -0.539 1 90.19 313 VAL B C 1
ATOM 5323 O O . VAL B 1 313 ? -12.266 -23.094 0.233 1 90.19 313 VAL B O 1
ATOM 5326 N N . GLY B 1 314 ? -10.445 -21.875 -0.119 1 88.38 314 GLY B N 1
ATOM 5327 C CA . GLY B 1 314 ? -10.039 -21.938 1.275 1 88.38 314 GLY B CA 1
ATOM 5328 C C . GLY B 1 314 ? -9.656 -23.344 1.715 1 88.38 314 GLY B C 1
ATOM 5329 O O . GLY B 1 314 ? -9.102 -24.109 0.929 1 88.38 314 GLY B O 1
ATOM 5330 N N . SER B 1 315 ? -9.805 -23.531 3.031 1 87.62 315 SER B N 1
ATOM 5331 C CA . SER B 1 315 ? -9.484 -24.844 3.598 1 87.62 315 SER B CA 1
ATOM 5332 C C . SER B 1 315 ? -10.633 -25.828 3.402 1 87.62 315 SER B C 1
ATOM 5334 O O . SER B 1 315 ? -11.805 -25.469 3.537 1 87.62 315 SER B O 1
ATOM 5336 N N . LEU B 1 316 ? -10.258 -27.078 3.141 1 86.94 316 LEU B N 1
ATOM 5337 C CA . LEU B 1 316 ? -11.258 -28.094 2.789 1 86.94 316 LEU B CA 1
ATOM 5338 C C . LEU B 1 316 ? -11.461 -29.078 3.936 1 86.94 316 LEU B C 1
ATOM 5340 O O . LEU B 1 316 ? -10.82 -30.125 3.982 1 86.94 316 LEU B O 1
ATOM 5344 N N . GLY B 1 317 ? -12.375 -28.688 4.758 1 82.62 317 GLY B N 1
ATOM 5345 C CA . GLY B 1 317 ? -12.836 -29.672 5.723 1 82.62 317 GLY B CA 1
ATOM 5346 C C . GLY B 1 317 ? -13.805 -30.672 5.129 1 82.62 317 GLY B C 1
ATOM 5347 O O . GLY B 1 317 ? -14.234 -30.531 3.984 1 82.62 317 GLY B O 1
ATOM 5348 N N . ASN B 1 318 ? -14.102 -31.703 5.84 1 83.31 318 ASN B N 1
ATOM 5349 C CA . ASN B 1 318 ? -15.016 -32.75 5.363 1 83.31 318 ASN B CA 1
ATOM 5350 C C . ASN B 1 318 ? -16.406 -32.188 5.102 1 83.31 318 ASN B C 1
ATOM 5352 O O . ASN B 1 318 ? -17.078 -32.562 4.141 1 83.31 318 ASN B O 1
ATOM 5356 N N . ALA B 1 319 ? -16.734 -31.297 5.926 1 79 319 ALA B N 1
ATOM 5357 C CA . ALA B 1 319 ? -18.094 -30.75 5.824 1 79 319 ALA B CA 1
ATOM 5358 C C . ALA B 1 319 ? -18.234 -29.891 4.574 1 79 319 ALA B C 1
ATOM 5360 O O . ALA B 1 319 ? -19.312 -29.797 3.994 1 79 319 ALA B O 1
ATOM 5361 N N . GLU B 1 320 ? -17.156 -29.375 4.121 1 83.06 320 GLU B N 1
ATOM 5362 C CA . GLU B 1 320 ? -17.188 -28.422 3.027 1 83.06 320 GLU B CA 1
ATOM 5363 C C . GLU B 1 320 ? -16.875 -29.078 1.69 1 83.06 320 GLU B C 1
ATOM 5365 O O . GLU B 1 320 ? -17.203 -28.547 0.63 1 83.06 320 GLU B O 1
ATOM 5370 N N . TYR B 1 321 ? -16.344 -30.297 1.734 1 88.69 321 TYR B N 1
ATOM 5371 C CA . TYR B 1 321 ? -15.742 -30.875 0.538 1 88.69 321 TYR B CA 1
ATOM 5372 C C . TYR B 1 321 ? -16.766 -31.062 -0.565 1 88.69 321 TYR B C 1
ATOM 5374 O O . TYR B 1 321 ? -16.594 -30.594 -1.688 1 88.69 321 TYR B O 1
ATOM 5382 N N . GLU B 1 322 ? -17.859 -31.719 -0.293 1 88.12 322 GLU B N 1
ATOM 5383 C CA . GLU B 1 322 ? -18.844 -32.062 -1.316 1 88.12 322 GLU B CA 1
ATOM 5384 C C . GLU B 1 322 ? -19.438 -30.781 -1.95 1 88.12 322 GLU B C 1
ATOM 5386 O O . GLU B 1 322 ? -19.609 -30.719 -3.168 1 88.12 322 GLU B O 1
ATOM 5391 N N . SER B 1 323 ? -19.672 -29.906 -1.127 1 87.62 323 SER B N 1
ATOM 5392 C CA . SER B 1 323 ? -20.25 -28.656 -1.629 1 87.62 323 SER B CA 1
ATOM 5393 C C . SER B 1 323 ? -19.25 -27.922 -2.521 1 87.62 323 SER B C 1
ATOM 5395 O O . SER B 1 323 ? -19.625 -27.375 -3.566 1 87.62 323 SER B O 1
ATOM 5397 N N . VAL B 1 324 ? -18.047 -27.953 -2.191 1 90.06 324 VAL B N 1
ATOM 5398 C CA . VAL B 1 324 ? -17 -27.25 -2.938 1 90.06 324 VAL B CA 1
ATOM 5399 C C . VAL B 1 324 ? -16.781 -27.938 -4.281 1 90.06 324 VAL B C 1
ATOM 5401 O O . VAL B 1 324 ? -16.719 -27.281 -5.32 1 90.06 324 VAL B O 1
ATOM 5404 N N . GLU B 1 325 ? -16.734 -29.234 -4.301 1 92.12 325 GLU B N 1
ATOM 5405 C CA . GLU B 1 325 ? -16.516 -29.969 -5.543 1 92.12 325 GLU B CA 1
ATOM 5406 C C . GLU B 1 325 ? -17.672 -29.734 -6.523 1 92.12 325 GLU B C 1
ATOM 5408 O O . GLU B 1 325 ? -17.438 -29.516 -7.711 1 92.12 325 GLU B O 1
ATOM 5413 N N . THR B 1 326 ? -18.859 -29.797 -5.973 1 90.25 326 THR B N 1
ATOM 5414 C CA . THR B 1 326 ? -20.031 -29.594 -6.809 1 90.25 326 THR B CA 1
ATOM 5415 C C . THR B 1 326 ? -20.031 -28.203 -7.426 1 90.25 326 THR B C 1
ATOM 5417 O O . THR B 1 326 ? -20.312 -28.031 -8.617 1 90.25 326 THR B O 1
ATOM 5420 N N . LYS B 1 327 ? -19.672 -27.312 -6.688 1 88.75 327 LYS B N 1
ATOM 5421 C CA . LYS B 1 327 ? -19.656 -25.938 -7.16 1 88.75 327 LYS B CA 1
ATOM 5422 C C . LYS B 1 327 ? -18.562 -25.719 -8.203 1 88.75 327 LYS B C 1
ATOM 5424 O O . LYS B 1 327 ? -18.766 -25.016 -9.195 1 88.75 327 LYS B O 1
ATOM 5429 N N . LEU B 1 328 ? -17.453 -26.297 -7.93 1 92.81 328 LEU B N 1
ATOM 5430 C CA . LEU B 1 328 ? -16.359 -26.156 -8.883 1 92.81 328 LEU B CA 1
ATOM 5431 C C . LEU B 1 328 ? -16.734 -26.797 -10.227 1 92.81 328 LEU B C 1
ATOM 5433 O O . LEU B 1 328 ? -16.406 -26.25 -11.281 1 92.81 328 LEU B O 1
ATOM 5437 N N . ARG B 1 329 ? -17.438 -27.891 -10.164 1 92.5 329 ARG B N 1
ATOM 5438 C CA . ARG B 1 329 ? -17.922 -28.516 -11.398 1 92.5 329 ARG B CA 1
ATOM 5439 C C . ARG B 1 329 ? -18.844 -27.578 -12.164 1 92.5 329 ARG B C 1
ATOM 5441 O O . ARG B 1 329 ? -18.734 -27.438 -13.383 1 92.5 329 ARG B O 1
ATOM 5448 N N . HIS B 1 330 ? -19.625 -26.938 -11.383 1 91.19 330 HIS B N 1
ATOM 5449 C CA . HIS B 1 330 ? -20.531 -25.969 -11.984 1 91.19 330 HIS B CA 1
ATOM 5450 C C . HIS B 1 330 ? -19.781 -24.797 -12.586 1 91.19 330 HIS B C 1
ATOM 5452 O O . HIS B 1 330 ? -19.984 -24.438 -13.75 1 91.19 330 HIS B O 1
ATOM 5458 N N . ILE B 1 331 ? -18.906 -24.234 -11.836 1 91.31 331 ILE B N 1
ATOM 5459 C CA . ILE B 1 331 ? -18.156 -23.047 -12.25 1 91.31 331 ILE B CA 1
ATOM 5460 C C . ILE B 1 331 ? -17.359 -23.359 -13.516 1 91.31 331 ILE B C 1
ATOM 5462 O O . ILE B 1 331 ? -17.375 -22.594 -14.477 1 91.31 331 ILE B O 1
ATOM 5466 N N . MET B 1 332 ? -16.766 -24.484 -13.516 1 90.75 332 MET B N 1
ATOM 5467 C CA . MET B 1 332 ? -15.906 -24.859 -14.641 1 90.75 332 MET B CA 1
ATOM 5468 C C . MET B 1 332 ? -16.734 -25.109 -15.891 1 90.75 332 MET B C 1
ATOM 5470 O O . MET B 1 332 ? -16.25 -24.938 -17.016 1 90.75 332 MET B O 1
ATOM 5474 N N . SER B 1 333 ? -17.922 -25.469 -15.719 1 89.81 333 SER B N 1
ATOM 5475 C CA . SER B 1 333 ? -18.797 -25.75 -16.859 1 89.81 333 SER B CA 1
ATOM 5476 C C . SER B 1 333 ? -19.359 -24.469 -17.453 1 89.81 333 SER B C 1
ATOM 5478 O O . SER B 1 333 ? -19.641 -24.406 -18.656 1 89.81 333 SER B O 1
ATOM 5480 N N . VAL B 1 334 ? -19.375 -23.422 -16.656 1 86.25 334 VAL B N 1
ATOM 5481 C CA . VAL B 1 334 ? -20.078 -22.234 -17.141 1 86.25 334 VAL B CA 1
ATOM 5482 C C . VAL B 1 334 ? -19.078 -21.141 -17.469 1 86.25 334 VAL B C 1
ATOM 5484 O O . VAL B 1 334 ? -19.375 -20.219 -18.234 1 86.25 334 VAL B O 1
ATOM 5487 N N . HIS B 1 335 ? -17.922 -21.203 -16.812 1 84.44 335 HIS B N 1
ATOM 5488 C CA . HIS B 1 335 ? -16.953 -20.125 -17 1 84.44 335 HIS B CA 1
ATOM 5489 C C . HIS B 1 335 ? -15.664 -20.656 -17.625 1 84.44 335 HIS B C 1
ATOM 5491 O O . HIS B 1 335 ? -14.773 -21.125 -16.906 1 84.44 335 HIS B O 1
ATOM 5497 N N . PRO B 1 336 ? -15.477 -20.406 -18.891 1 78.62 336 PRO B N 1
ATOM 5498 C CA . PRO B 1 336 ? -14.352 -21.016 -19.594 1 78.62 336 PRO B CA 1
ATOM 5499 C C . PRO B 1 336 ? -13.016 -20.375 -19.234 1 78.62 336 PRO B C 1
ATOM 5501 O O . PRO B 1 336 ? -11.953 -20.922 -19.547 1 78.62 336 PRO B O 1
ATOM 5504 N N . THR B 1 337 ? -13.07 -19.25 -18.547 1 85.19 337 THR B N 1
ATOM 5505 C CA . THR B 1 337 ? -11.812 -18.547 -18.328 1 85.19 337 THR B CA 1
ATOM 5506 C C . THR B 1 337 ? -11.297 -18.797 -16.922 1 85.19 337 THR B C 1
ATOM 5508 O O . THR B 1 337 ? -10.531 -17.984 -16.375 1 85.19 337 THR B O 1
ATOM 5511 N N . VAL B 1 338 ? -11.773 -19.906 -16.344 1 93.31 338 VAL B N 1
ATOM 5512 C CA . VAL B 1 338 ? -11.203 -20.297 -15.055 1 93.31 338 VAL B CA 1
ATOM 5513 C C . VAL B 1 338 ? -9.773 -20.797 -15.258 1 93.31 338 VAL B C 1
ATOM 5515 O O . VAL B 1 338 ? -9.555 -21.812 -15.914 1 93.31 338 VAL B O 1
ATOM 5518 N N . ALA B 1 339 ? -8.875 -20.078 -14.68 1 95.94 339 ALA B N 1
ATOM 5519 C CA . ALA B 1 339 ? -7.465 -20.391 -14.875 1 95.94 339 ALA B CA 1
ATOM 5520 C C . ALA B 1 339 ? -6.977 -21.406 -13.852 1 95.94 339 ALA B C 1
ATOM 5522 O O . ALA B 1 339 ? -5.988 -22.109 -14.078 1 95.94 339 ALA B O 1
ATOM 5523 N N . GLY B 1 340 ? -7.668 -21.406 -12.719 1 96.62 340 GLY B N 1
ATOM 5524 C CA . GLY B 1 340 ? -7.184 -22.328 -11.703 1 96.62 340 GLY B CA 1
ATOM 5525 C C . GLY B 1 340 ? -7.957 -22.234 -10.398 1 96.62 340 GLY B C 1
ATOM 5526 O O . GLY B 1 340 ? -8.953 -21.516 -10.312 1 96.62 340 GLY B O 1
ATOM 5527 N N . VAL B 1 341 ? -7.52 -23.078 -9.445 1 96 341 VAL B N 1
ATOM 5528 C CA . VAL B 1 341 ? -8.133 -23.172 -8.125 1 96 341 VAL B CA 1
ATOM 5529 C C . VAL B 1 341 ? -7.059 -23.062 -7.047 1 96 341 VAL B C 1
ATOM 5531 O O . VAL B 1 341 ? -5.984 -23.656 -7.176 1 96 341 VAL B O 1
ATOM 5534 N N . ILE B 1 342 ? -7.34 -22.281 -6.004 1 95.5 342 ILE B N 1
ATOM 5535 C CA . ILE B 1 342 ? -6.465 -22.156 -4.844 1 95.5 342 ILE B CA 1
ATOM 5536 C C . ILE B 1 342 ? -7.07 -22.906 -3.656 1 95.5 342 ILE B C 1
ATOM 5538 O O . ILE B 1 342 ? -8.242 -22.719 -3.332 1 95.5 342 ILE B O 1
ATOM 5542 N N . VAL B 1 343 ? -6.242 -23.766 -3.033 1 93.12 343 VAL B N 1
ATOM 5543 C CA . VAL B 1 343 ? -6.688 -24.562 -1.9 1 93.12 343 VAL B CA 1
ATOM 5544 C C . VAL B 1 343 ? -5.738 -24.359 -0.719 1 93.12 343 VAL B C 1
ATOM 5546 O O . VAL B 1 343 ? -4.523 -24.5 -0.859 1 93.12 343 VAL B O 1
ATOM 5549 N N . GLU B 1 344 ? -6.301 -24 0.423 1 91.44 344 GLU B N 1
ATOM 5550 C CA . GLU B 1 344 ? -5.5 -23.891 1.64 1 91.44 344 GLU B CA 1
ATOM 5551 C C . GLU B 1 344 ? -5.328 -25.25 2.309 1 91.44 344 GLU B C 1
ATOM 5553 O O . GLU B 1 344 ? -6.301 -25.844 2.775 1 91.44 344 GLU B O 1
ATOM 5558 N N . SER B 1 345 ? -4.105 -25.734 2.303 1 90.38 345 SER B N 1
ATOM 5559 C CA . SER B 1 345 ? -3.797 -27.047 2.869 1 90.38 345 SER B CA 1
ATOM 5560 C C . SER B 1 345 ? -2.316 -27.156 3.217 1 90.38 345 SER B C 1
ATOM 5562 O O . SER B 1 345 ? -1.517 -26.297 2.846 1 90.38 345 SER B O 1
ATOM 5564 N N . GLY B 1 346 ? -1.944 -28.141 4.008 1 74.94 346 GLY B N 1
ATOM 5565 C CA . GLY B 1 346 ? -0.542 -28.469 4.223 1 74.94 346 GLY B CA 1
ATOM 5566 C C . GLY B 1 346 ? -0.073 -28.172 5.637 1 74.94 346 GLY B C 1
ATOM 5567 O O . GLY B 1 346 ? 1.128 -28.172 5.91 1 74.94 346 GLY B O 1
ATOM 5568 N N . ASP B 1 347 ? -1.001 -27.562 6.348 1 70.44 347 ASP B N 1
ATOM 5569 C CA . ASP B 1 347 ? -0.567 -27.375 7.73 1 70.44 347 ASP B CA 1
ATOM 5570 C C . ASP B 1 347 ? -1.644 -27.844 8.711 1 70.44 347 ASP B C 1
ATOM 5572 O O . ASP B 1 347 ? -2.83 -27.844 8.375 1 70.44 347 ASP B O 1
ATOM 5576 N N . GLU B 1 348 ? -1.095 -28.531 9.688 1 66.75 348 GLU B N 1
ATOM 5577 C CA . GLU B 1 348 ? -2.008 -28.953 10.742 1 66.75 348 GLU B CA 1
ATOM 5578 C C . GLU B 1 348 ? -2.102 -27.906 11.844 1 66.75 348 GLU B C 1
ATOM 5580 O O . GLU B 1 348 ? -2.82 -28.109 12.828 1 66.75 348 GLU B O 1
ATOM 5585 N N . TYR B 1 349 ? -1.396 -26.812 11.578 1 65.69 349 TYR B N 1
ATOM 5586 C CA . TYR B 1 349 ? -1.356 -25.828 12.648 1 65.69 349 TYR B CA 1
ATOM 5587 C C . TYR B 1 349 ? -2.605 -24.953 12.625 1 65.69 349 TYR B C 1
ATOM 5589 O O . TYR B 1 349 ? -3.191 -24.672 13.672 1 65.69 349 TYR B O 1
ATOM 5597 N N . ASP B 1 350 ? -2.916 -24.625 11.43 1 67.19 350 ASP B N 1
ATOM 5598 C CA . ASP B 1 350 ? -3.967 -23.609 11.359 1 67.19 350 ASP B CA 1
ATOM 5599 C C . ASP B 1 350 ? -5.168 -24.125 10.57 1 67.19 350 ASP B C 1
ATOM 5601 O O . ASP B 1 350 ? -6.156 -23.406 10.391 1 67.19 350 ASP B O 1
ATOM 5605 N N . LEU B 1 351 ? -4.973 -25.406 10.078 1 71.56 351 LEU B N 1
ATOM 5606 C CA . LEU B 1 351 ? -6.035 -25.922 9.219 1 71.56 351 LEU B CA 1
ATOM 5607 C C . LEU B 1 351 ? -6.523 -27.281 9.711 1 71.56 351 LEU B C 1
ATOM 5609 O O . LEU B 1 351 ? -5.789 -28 10.391 1 71.56 351 LEU B O 1
ATOM 5613 N N . PRO B 1 352 ? -7.777 -27.484 9.383 1 75.69 352 PRO B N 1
ATOM 5614 C CA . PRO B 1 352 ? -8.281 -28.812 9.711 1 75.69 352 PRO B CA 1
ATOM 5615 C C . PRO B 1 352 ? -7.438 -29.938 9.102 1 75.69 352 PRO B C 1
ATOM 5617 O O . PRO B 1 352 ? -7.004 -29.828 7.953 1 75.69 352 PRO B O 1
ATOM 5620 N N . THR B 1 353 ? -7.266 -30.953 9.875 1 81.44 353 THR B N 1
ATOM 5621 C CA . THR B 1 353 ? -6.488 -32.094 9.422 1 81.44 353 THR B CA 1
ATOM 5622 C C . THR B 1 353 ? -7.117 -32.719 8.18 1 81.44 353 THR B C 1
ATOM 5624 O O . THR B 1 353 ? -6.41 -33.25 7.32 1 81.44 353 THR B O 1
ATOM 5627 N N . GLU B 1 354 ? -8.375 -32.5 7.992 1 88.12 354 GLU B N 1
ATOM 5628 C CA . GLU B 1 354 ? -9.109 -33.062 6.875 1 88.12 354 GLU B CA 1
ATOM 5629 C C . GLU B 1 354 ? -8.656 -32.469 5.547 1 88.12 354 GLU B C 1
ATOM 5631 O O . GLU B 1 354 ? -8.844 -33.094 4.488 1 88.12 354 GLU B O 1
ATOM 5636 N N . ALA B 1 355 ? -8.125 -31.328 5.672 1 87.94 355 ALA B N 1
ATOM 5637 C CA . ALA B 1 355 ? -7.699 -30.656 4.449 1 87.94 355 ALA B CA 1
ATOM 5638 C C . ALA B 1 355 ? -6.59 -31.438 3.75 1 87.94 355 ALA B C 1
ATOM 5640 O O . ALA B 1 355 ? -6.539 -31.484 2.518 1 87.94 355 ALA B O 1
ATOM 5641 N N . ILE B 1 356 ? -5.805 -32.094 4.52 1 89.62 356 ILE B N 1
ATOM 5642 C CA . ILE B 1 356 ? -4.688 -32.844 3.975 1 89.62 356 ILE B CA 1
ATOM 5643 C C . ILE B 1 356 ? -5.215 -34.062 3.238 1 89.62 356 ILE B C 1
ATOM 5645 O O . ILE B 1 356 ? -4.664 -34.469 2.211 1 89.62 356 ILE B O 1
ATOM 5649 N N . GLU B 1 357 ? -6.273 -34.594 3.674 1 90.75 357 GLU B N 1
ATOM 5650 C CA . GLU B 1 357 ? -6.879 -35.75 3.051 1 90.75 357 GLU B CA 1
ATOM 5651 C C . GLU B 1 357 ? -7.719 -35.375 1.838 1 90.75 357 GLU B C 1
ATOM 5653 O O . GLU B 1 357 ? -7.754 -36.094 0.843 1 90.75 357 GLU B O 1
ATOM 5658 N N . ASN B 1 358 ? -8.344 -34.281 1.911 1 94.19 358 ASN B N 1
ATOM 5659 C CA . ASN B 1 358 ? -9.312 -33.875 0.897 1 94.19 358 ASN B CA 1
ATOM 5660 C C . ASN B 1 358 ? -8.633 -33.25 -0.304 1 94.19 358 ASN B C 1
ATOM 5662 O O . ASN B 1 358 ? -9.18 -33.25 -1.409 1 94.19 358 ASN B O 1
ATOM 5666 N N . THR B 1 359 ? -7.453 -32.719 -0.111 1 95.38 359 THR B N 1
ATOM 5667 C CA . THR B 1 359 ? -6.793 -31.953 -1.164 1 95.38 359 THR B CA 1
ATOM 5668 C C . THR B 1 359 ? -6.441 -32.844 -2.346 1 95.38 359 THR B C 1
ATOM 5670 O O . THR B 1 359 ? -6.766 -32.531 -3.492 1 95.38 359 THR B O 1
ATOM 5673 N N . PRO B 1 360 ? -5.852 -34.062 -2.113 1 95.69 360 PRO B N 1
ATOM 5674 C CA . PRO B 1 360 ? -5.582 -34.938 -3.246 1 95.69 360 PRO B CA 1
ATOM 5675 C C . PRO B 1 360 ? -6.852 -35.375 -3.977 1 95.69 360 PRO B C 1
ATOM 5677 O O . PRO B 1 360 ? -6.848 -35.5 -5.203 1 95.69 360 PRO B O 1
ATOM 5680 N N . LYS B 1 361 ? -7.898 -35.531 -3.244 1 95.88 361 LYS B N 1
ATOM 5681 C CA . LYS B 1 361 ? -9.18 -35.906 -3.852 1 95.88 361 LYS B CA 1
ATOM 5682 C C . LYS B 1 361 ? -9.672 -34.781 -4.781 1 95.88 361 LYS B C 1
ATOM 5684 O O . LYS B 1 361 ? -10.148 -35.062 -5.883 1 95.88 361 LYS B O 1
ATOM 5689 N N . LEU B 1 362 ? -9.57 -33.625 -4.297 1 96 362 LEU B N 1
ATOM 5690 C CA . LEU B 1 362 ? -10.023 -32.5 -5.098 1 96 362 LEU B CA 1
ATOM 5691 C C . LEU B 1 362 ? -9.18 -32.344 -6.355 1 96 362 LEU B C 1
ATOM 5693 O O . LEU B 1 362 ? -9.703 -32.062 -7.43 1 96 362 LEU B O 1
ATOM 5697 N N . VAL B 1 363 ? -7.863 -32.531 -6.234 1 97.06 363 VAL B N 1
ATOM 5698 C CA . VAL B 1 363 ? -6.957 -32.406 -7.371 1 97.06 363 VAL B CA 1
ATOM 5699 C C . VAL B 1 363 ? -7.344 -33.406 -8.453 1 97.06 363 VAL B C 1
ATOM 5701 O O . VAL B 1 363 ? -7.422 -33.062 -9.633 1 97.06 363 VAL B O 1
ATOM 5704 N N . LYS B 1 364 ? -7.652 -34.562 -8.062 1 96.5 364 LYS B N 1
ATOM 5705 C CA . LYS B 1 364 ? -8.078 -35.625 -9 1 96.5 364 LYS B CA 1
ATOM 5706 C C . LYS B 1 364 ? -9.406 -35.25 -9.656 1 96.5 364 LYS B C 1
ATOM 5708 O O . LYS B 1 364 ? -9.578 -35.438 -10.867 1 96.5 364 LYS B O 1
ATOM 5713 N N . ALA B 1 365 ? -10.281 -34.75 -8.836 1 95.94 365 ALA B N 1
ATOM 5714 C CA . ALA B 1 365 ? -11.578 -34.344 -9.367 1 95.94 365 ALA B CA 1
ATOM 5715 C C . ALA B 1 365 ? -11.422 -33.219 -10.398 1 95.94 365 ALA B C 1
ATOM 5717 O O . ALA B 1 365 ? -12.07 -33.25 -11.445 1 95.94 365 ALA B O 1
ATOM 5718 N N . LEU B 1 366 ? -10.578 -32.281 -10.094 1 96.25 366 LEU B N 1
ATOM 5719 C CA . LEU B 1 366 ? -10.328 -31.172 -10.992 1 96.25 366 LEU B CA 1
ATOM 5720 C C . LEU B 1 366 ? -9.742 -31.656 -12.312 1 96.25 366 LEU B C 1
ATOM 5722 O O . LEU B 1 366 ? -10.094 -31.141 -13.383 1 96.25 366 LEU B O 1
ATOM 5726 N N . ALA B 1 367 ? -8.859 -32.625 -12.25 1 95.38 367 ALA B N 1
ATOM 5727 C CA . ALA B 1 367 ? -8.25 -33.188 -13.445 1 95.38 367 ALA B CA 1
ATOM 5728 C C . ALA B 1 367 ? -9.312 -33.781 -14.367 1 95.38 367 ALA B C 1
ATOM 5730 O O . ALA B 1 367 ? -9.18 -33.719 -15.594 1 95.38 367 ALA B O 1
ATOM 5731 N N . GLN B 1 368 ? -10.352 -34.25 -13.789 1 93.25 368 GLN B N 1
ATOM 5732 C CA . GLN B 1 368 ? -11.422 -34.875 -14.562 1 93.25 368 GLN B CA 1
ATOM 5733 C C . GLN B 1 368 ? -12.32 -33.844 -15.195 1 93.25 368 GLN B C 1
ATOM 5735 O O . GLN B 1 368 ? -13.062 -34.125 -16.141 1 93.25 368 GLN B O 1
ATOM 5740 N N . MET B 1 369 ? -12.266 -32.688 -14.633 1 91.06 369 MET B N 1
ATOM 5741 C CA . MET B 1 369 ? -13.141 -31.625 -15.125 1 91.06 369 MET B CA 1
ATOM 5742 C C . MET B 1 369 ? -12.562 -30.984 -16.375 1 91.06 369 MET B C 1
ATOM 5744 O O . MET B 1 369 ? -13.25 -30.219 -17.062 1 91.06 369 MET B O 1
ATOM 5748 N N . VAL B 1 370 ? -11.312 -31.188 -16.609 1 87.56 370 VAL B N 1
ATOM 5749 C CA . VAL B 1 370 ? -10.664 -30.516 -17.734 1 87.56 370 VAL B CA 1
ATOM 5750 C C . VAL B 1 370 ? -10.188 -31.562 -18.75 1 87.56 370 VAL B C 1
ATOM 5752 O O . VAL B 1 370 ? -9.875 -32.688 -18.375 1 87.56 370 VAL B O 1
#

Organism: Diutina rugosa (NCBI:txid5481)

Solvent-accessible surface area (backbone atoms only — not comparable to full-atom values): 41333 Å² total; per-residue (Å²): 140,79,91,75,84,80,74,73,93,69,73,85,70,74,80,69,87,76,83,79,81,75,78,83,72,76,91,72,83,75,84,80,79,88,73,84,79,70,89,67,73,72,68,65,71,72,65,71,76,70,68,71,71,70,67,72,68,72,74,70,83,70,70,63,82,15,45,52,85,57,64,75,24,80,41,78,28,30,42,53,40,42,68,68,72,61,48,77,50,71,66,57,48,50,51,40,51,51,47,24,49,47,48,48,38,14,51,74,67,34,79,43,41,33,37,36,36,23,38,83,56,47,86,45,72,64,55,48,50,53,34,48,61,50,58,60,74,57,70,51,70,64,46,41,68,30,33,46,51,33,60,75,64,78,63,79,86,74,81,59,64,71,29,63,33,82,18,50,64,57,47,48,54,52,48,55,58,42,44,71,63,40,49,32,28,39,61,58,77,58,91,63,60,47,66,62,46,62,87,59,44,26,28,31,35,28,50,44,55,41,37,57,25,64,67,51,26,46,50,51,4,22,41,65,43,36,39,30,28,31,32,61,61,66,85,82,66,56,47,74,64,44,46,52,53,42,48,47,31,31,52,51,30,47,59,52,9,42,38,61,41,70,40,77,43,66,44,54,78,25,38,47,20,12,35,35,25,60,23,23,80,49,49,34,40,29,41,50,48,48,84,75,40,54,82,43,42,66,60,52,48,60,70,54,53,85,46,25,29,30,41,31,56,45,63,36,35,75,86,46,40,65,60,50,54,54,46,49,55,50,47,57,71,72,38,80,38,58,22,30,39,34,38,32,24,59,38,71,83,87,38,57,68,45,12,61,64,43,47,54,54,48,51,55,53,54,34,70,73,99,140,86,72,81,70,91,84,79,92,74,80,72,94,72,74,91,74,81,88,76,89,85,79,87,77,88,78,86,90,81,85,88,87,87,80,86,78,80,85,89,76,73,74,67,69,74,67,72,74,72,68,72,71,69,67,73,69,72,75,72,84,70,70,63,82,15,46,51,85,57,64,76,24,81,41,78,28,30,43,54,40,44,69,67,71,61,50,77,51,71,66,55,48,50,51,39,51,52,46,26,48,47,48,48,37,14,52,71,66,35,80,43,42,34,37,34,36,23,36,85,56,47,85,46,72,64,54,49,49,52,34,49,61,51,58,63,75,56,70,50,70,64,47,41,66,32,32,47,51,32,62,76,68,80,71,81,87,65,93,53,72,71,29,64,33,81,13,50,64,57,47,47,54,52,48,56,59,40,45,72,62,40,49,30,28,37,61,60,78,58,90,64,60,47,67,63,45,62,86,58,44,26,28,32,34,29,49,44,55,41,38,57,26,65,68,53,27,47,49,50,4,22,42,67,42,35,39,30,28,30,32,60,60,68,86,81,67,56,46,74,64,45,45,51,52,40,47,47,30,30,52,50,28,47,59,53,8,42,37,60,41,70,38,78,43,65,43,54,77,24,38,46,20,11,35,35,27,61,24,25,82,50,49,33,37,29,41,49,50,46,83,75,39,53,82,42,42,67,61,51,48,58,70,54,54,87,46,25,28,30,41,30,56,44,64,36,35,75,87,46,39,64,60,49,53,54,46,48,54,49,48,58,72,73,38,80,39,59,24,28,40,34,39,33,26,59,37,74,83,85,38,59,67,44,12,61,66,42,47,55,54,48,50,55,52,52,33,69,72,100

Nearest PDB structures (foldseek):
  1hfb-assembly2_D  TM=8.009E-01  e=7.049E-24  Saccharomyces cerevisiae
  6u8j-assembly1_C  TM=8.080E-01  e=3.780E-23  Candidozyma auris
  6u8j-assembly2_H  TM=7.881E-01  e=7.484E-24  Candidozyma auris
  7ykc-assembly1_B  TM=7.770E-01  e=2.075E-23  Saccharomyces cerevisiae S288C
  6u8j-assembly2_G  TM=7.739E-01  e=8.755E-23  Candidozyma auris

Radius of gyration: 33.55 Å; Cα contacts (8 Å, |Δi|>4): 1263; chains: 2; bounding box: 75×105×142 Å

Sequence (740 aa):
MVKSTNQSLSSLYSLATLGSTTHLSTVGSKLDRISDSDGEEEDAYEELLSCDEAEEEEEQYQPPIRFSGEPLIHVPAPDLMQKYMLPIDAKLAEEILNHRHRVSDRIHGKGDLLVVVGPRRIRDPYQAQECSRWIPTMACENIQLCMRTNFSSKYNGTSASFEVGHGLPSTRELLLEMASRLPLVGQTQDLLSHHYFDDIFSMSLVSSSLCESQLHREIASGIQFPVGFACHDDDTLYSEITYNHKLQSCFDSMSASKNPHHFMNITKQGLVAVMGTTGNEDTFVVVNVTKMCFSQIDEILAKVGDRPVMIDVGSLGNAEYESVETKLRHIMSVHPTVAGVIVESGDEYDLPTEAIENTPKLVKALAQMVMVKSTNQSLSSLYSLATLGSTTHLSTVGSKLDRISDSDGEEEDAYEELLSCDEAEEEEEQYQPPIRFSGEPLIHVPAPDLMQKYMLPIDAKLAEEILNHRHRVSDRIHGKGDLLVVVGPRRIRDPYQAQECSRWIPTMACENIQLCMRTNFSSKYNGTSASFEVGHGLPSTRELLLEMASRLPLVGQTQDLLSHHYFDDIFSMSLVSSSLCESQLHREIASGIQFPVGFACHDDDTLYSEITYNHKLQSCFDSMSASKNPHHFMNITKQGLVAVMGTTGNEDTFVVVNVTKMCFSQIDEILAKVGDRPVMIDVGSLGNAEYESVETKLRHIMSVHPTVAGVIVESGDEYDLPTEAIENTPKLVKALAQMV

InterPro domains:
  IPR006218 DAHP synthetase I/KDSA [PF00793] (105-345)
  IPR006219 DAHP synthase, class 1 [PTHR21225] (83-292)
  IPR013785 Aldolase-type TIM barrel [G3DSA:3.20.20.70] (70-362)

pLDDT: mean 75.59, std 27.34, range [15.09, 98.31]

Secondary structure (DSSP, 8-state):
-----------TT---------------------------GGGGGGGSS-----------------B-SS-SEE---HHIIIIIISPPPHHHHHHHHHHHHHHHHHHTT-SSEEEEEE-SS--SHHHHHHHHHHGGGG--TTEEEEEE--------SS--TT-TTTHHHHHHHHHHHHHTTS-EEEE---SSTHHHHTTT-SEEEE-GGGTT-HHHHHHHHH-SS-EEEEE---TTT--HHHHHHHHHHHHHHHHHHTS-EEEEEE-TTSBEEEEEE-----EEEEEE--HHHHTTHHHHHHHHTTS-EEEEEEE--HHHHHHHHHHHHHHHHH-TTEEEEEEE-S-SSSS-THHHHHHHHHHHHHHHH-/-----------------------------------------GGGGGGS------------------B-SS-SEE---HHIIIIIISPPPHHHHHHHHHHHHHHHHHHTT-SSEEEEEE-SS--SHHHHHHHHHHGGGG--TTEEEEEE--------SS--TT-TTTHHHHHHHHHHHHHTTS-EEEE---SSTHHHHTTT-SEEEE-GGGTT-HHHHHHHHH-SS-EEEEE---TTT--HHHHHHHHHHHHHHHHHHTS-EEEEEE-TTSBEEEEEE-----EEEEEE--HHHHTTHHHHHHHHTTS-EEEEEEE--HHHHHHHHHHHHHHHHH-TTEEEEEEE-S-SSSS-THHHHHHHHHHHHHHHH-

Foldseek 3Di:
DDDDDPDDPPDDPPPDDDPDPDDPDDDDDPPDDDDDDDDPDDPPPVPPPPPVPPPVPPPPDDPDPPDPPDDPADAAFLCCLQPPVPHADPVLLVVLVVLLVQLLQLQVQDFAFEEEEEAPEDDDLVLVVQLLVQQVVLDDPSYAYEYEYHHDQPDDDDDCDCPDHVNLNVVQVSLSVSSVRHAYEAEDDDLASCSNCLSRHSEYEYELVCLQPPSSLQSLLARPGAYEYEQDDPVPDDDPVNSVVSLVSRVVSLVSQQAKDWDWYADSNGHIDTDIGHHDNRYAYEYECEPVCLVCVVVSLVVRPLGAYEYEDEADDPVCLVVVLVSVLVCVVVHSRHRYYYYHDRDPPPGPPRSSVRVSVSSVSVSVSD/DPDDDDDDPDDDDPDDPDDDDDDDDDDDDDDDDDDDDDDDDPPPPVPPPPPVPPPVPPPPDDPDPPDPPDDPADAAFLCCLQPPVPHADPVLLVVLVVLLVQLLQLQVQDFAFEEEEEAPEDDDLVLVVQLLVQQVVLDDPSYAYEYEYHHDPPDDDDDAACNDHVNLNVVQVSLSVSSVRHAYEAEDDDLASCSNCLSRHSEYEYELVCLQPPSSLQSLLARPGAYEYEQDDPVPDDDPVNSVVSLVSRVVSLVSQQAKDWDWYADSNGHIDTDIGHHDNRYAYEYECEPVCLVVVVVSLVVRPLGAYEYEDEADDPVCQVVSLVSVLVCVVPHSRHRYYYYHDRDPPPGPPRSSVRVSVSSVSVSVSD